Protein AF-A0A2W5PW66-F1 (afdb_monomer_lite)

Secondary structure (DSSP, 8-state):
-HHHHHHHHHHHHHHHHHH-HHHHHHHTTTHHHHHHHHHHTT----HHHHHHHHHHHHHTT--GGGGGSSS------PPPPHHHHHHHHSTTTSSS-TT-----SHHHHHHHTS-TTS---HHHHHHHHHHHHHHT-HHHHHHHHHTSTTHHHHHHHHHHHS-HHHHHHHHHHHHHHS-HHHHHHHHHHHHHH--GGGHHHHHHHHHHHHHHHHH----GGGTTT-TTS--TT--HHHHHHHHHHHHTT---HHHHHHHHHHHHHHHSSHHHHHHHHHHHTTTTT--HHHHHHH--PPTT-TT--HHHHHHHHHHHGGGGHHHHTTTTTSSSPPB-TTSSB-HHHHHHHHHHHHSTTGGG-HHHHHHHHHTT--HHHHHHHHHHHHHHHHH--SGGGGS---EEEGGGGT-TT-EEEPPPTT-TTHHHHHHHHS---

Organism: NCBI:txid349221

pLDDT: mean 77.38, std 17.31, range [34.69, 97.94]

Sequence (437 aa):
MSKDAIQIALNALAVLEEQSPADSRRLRKLLPALAVDFAKAGRPVSERDLIDLIVETKQKGVALSTLFTSSKKKKGGKELSYADIARRLNKDYDDAPDGNRIQSFGLIEEFTHFNMDAGWKKEQFEALAVDCAHKGHTALCLHAVDRHPHRLYILEKVLHQASADKQTHLIYEIIESMTEDEQDALVDNLQRSMKEADRNTFSAFKRLLEDHKRSGPTEPEYFTGLEHWAYAGLRMTPYLQIREMLAQELASILERNQMAYKATILFQSPQRVLKFLDQFGTRSGKPLSNLLKQMDPPISSKHVDWSAWGDALLKYGPDMYYPLHFAKAVPAPRLGPDGKISLRKTRQAVWEKCFDRSEANVSLSELCFHWQVSAKNTSKAKKWWEERRLTEPRAHLRIPNIEFDCTELGLPGYKFQKLSHDDAHILMLGYYTGCCE

Radius of gyration: 31.5 Å; chains: 1; bounding box: 78×56×91 Å

Structure (mmCIF, N/CA/C/O backbone):
data_AF-A0A2W5PW66-F1
#
_entry.id   AF-A0A2W5PW66-F1
#
loop_
_atom_site.group_PDB
_atom_site.id
_atom_site.type_symbol
_atom_site.label_atom_id
_atom_site.label_alt_id
_atom_site.label_comp_id
_atom_site.label_asym_id
_atom_site.label_entity_id
_atom_site.label_seq_id
_atom_site.pdbx_PDB_ins_code
_atom_site.Cartn_x
_atom_site.Cartn_y
_atom_site.Cartn_z
_atom_site.occupancy
_atom_site.B_iso_or_equiv
_atom_site.auth_seq_id
_atom_site.auth_comp_id
_atom_site.auth_asym_id
_atom_site.auth_atom_id
_atom_site.pdbx_PDB_model_num
ATOM 1 N N . MET A 1 1 ? 47.226 13.903 -16.901 1.00 61.19 1 MET A N 1
ATOM 2 C CA . MET A 1 1 ? 47.103 12.744 -17.812 1.00 61.19 1 MET A CA 1
ATOM 3 C C . MET A 1 1 ? 45.692 12.168 -17.850 1.00 61.19 1 MET A C 1
ATOM 5 O O . MET A 1 1 ? 45.047 12.335 -18.871 1.00 61.19 1 MET A O 1
ATOM 9 N N . SER A 1 2 ? 45.155 11.537 -16.791 1.00 72.25 2 SER A N 1
ATOM 10 C CA . SER A 1 2 ? 43.788 10.966 -16.863 1.00 72.25 2 SER A CA 1
ATOM 11 C C . SER A 1 2 ? 42.682 12.023 -16.980 1.00 72.25 2 SER A C 1
ATOM 13 O O . SER A 1 2 ? 41.722 11.814 -17.711 1.00 72.25 2 SER A O 1
ATOM 15 N N . LYS A 1 3 ? 42.832 13.173 -16.307 1.00 81.62 3 LYS A N 1
ATOM 16 C CA . LYS A 1 3 ? 41.876 14.291 -16.399 1.00 81.62 3 LYS A CA 1
ATOM 17 C C . LYS A 1 3 ? 41.824 14.906 -17.802 1.00 81.62 3 LYS A C 1
ATOM 19 O O . LYS A 1 3 ? 40.735 15.169 -18.298 1.00 81.62 3 LYS A O 1
ATOM 24 N N . ASP A 1 4 ? 42.976 15.048 -18.454 1.00 93.25 4 ASP A N 1
ATOM 25 C CA . ASP A 1 4 ? 43.067 15.632 -19.799 1.00 93.25 4 ASP A CA 1
ATOM 26 C C . ASP A 1 4 ? 42.411 14.712 -20.838 1.00 93.25 4 ASP A C 1
ATOM 28 O O . ASP A 1 4 ? 41.628 15.169 -21.662 1.00 93.25 4 ASP A O 1
ATOM 32 N N . ALA A 1 5 ? 42.635 13.396 -20.734 1.00 94.19 5 ALA A N 1
ATOM 33 C CA . ALA A 1 5 ? 42.023 12.406 -21.621 1.00 94.19 5 ALA A CA 1
ATOM 34 C C . ALA A 1 5 ? 40.488 12.366 -21.506 1.00 94.19 5 ALA A C 1
ATOM 36 O O . ALA A 1 5 ? 39.793 12.254 -22.514 1.00 94.19 5 ALA A O 1
ATOM 37 N N . ILE A 1 6 ? 39.950 12.500 -20.287 1.00 94.62 6 ILE A N 1
ATOM 38 C CA . ILE A 1 6 ? 38.499 12.588 -20.073 1.00 94.62 6 ILE A CA 1
ATOM 39 C C . ILE A 1 6 ? 37.949 13.857 -20.724 1.00 94.62 6 ILE A C 1
ATOM 41 O O . ILE A 1 6 ? 36.939 13.787 -21.418 1.00 94.62 6 ILE A O 1
ATOM 45 N N . GLN A 1 7 ? 38.618 14.999 -20.550 1.00 96.62 7 GLN A N 1
ATOM 46 C CA . GLN A 1 7 ? 38.174 16.252 -21.158 1.00 96.62 7 GLN A CA 1
ATOM 47 C C . GLN A 1 7 ? 38.198 16.184 -22.693 1.00 96.62 7 GLN A C 1
ATOM 49 O O . GLN A 1 7 ? 37.255 16.632 -23.337 1.00 96.62 7 GLN A O 1
ATOM 54 N N . ILE A 1 8 ? 39.223 15.558 -23.276 1.00 96.69 8 ILE A N 1
ATOM 55 C CA . ILE A 1 8 ? 39.315 15.323 -24.724 1.00 96.69 8 ILE A CA 1
ATOM 56 C C . ILE A 1 8 ? 38.160 14.437 -25.219 1.00 96.69 8 ILE A C 1
ATOM 58 O O . ILE A 1 8 ? 37.555 14.736 -26.246 1.00 96.69 8 ILE A O 1
ATOM 62 N N . ALA A 1 9 ? 37.794 13.388 -24.475 1.00 97.06 9 ALA A N 1
ATOM 63 C CA . ALA A 1 9 ? 36.645 12.548 -24.816 1.00 97.06 9 ALA A CA 1
ATOM 64 C C . ALA A 1 9 ? 35.309 13.297 -24.719 1.00 97.06 9 ALA A C 1
ATOM 66 O O . ALA A 1 9 ? 34.423 13.078 -25.541 1.00 97.06 9 ALA A O 1
ATOM 67 N N . LEU A 1 10 ? 35.151 14.183 -23.732 1.00 96.50 10 LEU A N 1
ATOM 68 C CA . LEU A 1 10 ? 33.949 15.010 -23.599 1.00 96.50 10 LEU A CA 1
ATOM 69 C C . LEU A 1 10 ? 33.816 16.009 -24.754 1.00 96.50 10 LEU A C 1
ATOM 71 O O . LEU A 1 10 ? 32.713 16.192 -25.264 1.00 96.50 10 LEU A O 1
ATOM 75 N N . ASN A 1 11 ? 34.925 16.595 -25.209 1.00 97.06 11 ASN A N 1
ATOM 76 C CA . ASN A 1 11 ? 34.929 17.471 -26.381 1.00 97.06 11 ASN A CA 1
ATOM 77 C C . ASN A 1 11 ? 34.580 16.688 -27.659 1.00 97.06 11 ASN A C 1
ATOM 79 O O . ASN A 1 11 ? 33.727 17.121 -28.428 1.00 97.06 11 ASN A O 1
ATOM 83 N N . ALA A 1 12 ? 35.137 15.484 -27.831 1.00 96.69 12 ALA A N 1
ATOM 84 C CA . ALA A 1 12 ? 34.788 14.607 -28.951 1.00 96.69 12 ALA A CA 1
ATOM 85 C C . ALA A 1 12 ? 33.300 14.216 -28.941 1.00 96.69 12 ALA A C 1
ATOM 87 O O . ALA A 1 12 ? 32.663 14.180 -29.991 1.00 96.69 12 ALA A O 1
ATOM 88 N N . LEU A 1 13 ? 32.715 13.970 -27.761 1.00 97.25 13 LEU A N 1
ATOM 89 C CA . LEU A 1 13 ? 31.275 13.724 -27.624 1.00 97.25 13 LEU A CA 1
ATOM 90 C C . LEU A 1 13 ? 30.434 14.945 -28.015 1.00 97.25 13 LEU A C 1
ATOM 92 O O . LEU A 1 13 ? 29.376 14.763 -28.605 1.00 97.25 13 LEU A O 1
ATOM 96 N N . ALA A 1 14 ? 30.890 16.167 -27.726 1.00 96.88 14 ALA A N 1
ATOM 97 C CA . ALA A 1 14 ? 30.187 17.382 -28.139 1.00 96.88 14 ALA A CA 1
ATOM 98 C C . ALA A 1 14 ? 30.151 17.521 -29.670 1.00 96.88 14 ALA A C 1
ATOM 100 O O . ALA A 1 14 ? 29.088 17.764 -30.234 1.00 96.88 14 ALA A O 1
ATOM 101 N N . VAL A 1 15 ? 31.271 17.259 -30.349 1.00 96.81 15 VAL A N 1
ATOM 102 C CA . VAL A 1 15 ? 31.321 17.258 -31.822 1.00 96.81 15 VAL A CA 1
ATOM 103 C C . VAL A 1 15 ? 30.470 16.135 -32.420 1.00 96.81 15 VAL A C 1
ATOM 105 O O . VAL A 1 15 ? 29.768 16.339 -33.411 1.00 96.81 15 VAL A O 1
ATOM 108 N N . LEU A 1 16 ? 30.466 14.952 -31.799 1.00 95.38 16 LEU A N 1
ATOM 109 C CA . LEU A 1 16 ? 29.590 13.854 -32.213 1.00 95.38 16 LEU A CA 1
ATOM 110 C C . LEU A 1 16 ? 28.111 14.157 -31.977 1.00 95.38 16 LEU A C 1
ATOM 112 O O . LEU A 1 16 ? 27.289 13.651 -32.727 1.00 95.38 16 LEU A O 1
ATOM 116 N N . GLU A 1 17 ? 27.743 14.954 -30.974 1.00 97.19 17 GLU A N 1
ATOM 117 C CA . GLU A 1 17 ? 26.348 15.360 -30.773 1.00 97.19 17 GLU A CA 1
ATOM 118 C C . GLU A 1 17 ? 25.848 16.205 -31.952 1.00 97.19 17 GLU A C 1
ATOM 120 O O . GLU A 1 17 ? 24.718 16.021 -32.393 1.00 97.19 17 GLU A O 1
ATOM 125 N N . GLU A 1 18 ? 26.701 17.067 -32.514 1.00 95.38 18 GLU A N 1
ATOM 126 C CA . GLU A 1 18 ? 26.365 17.881 -33.689 1.00 95.38 18 GLU A CA 1
ATOM 127 C C . GLU A 1 18 ? 26.303 17.051 -34.982 1.00 95.38 18 GLU A C 1
ATOM 129 O O . GLU A 1 18 ? 25.428 17.268 -35.820 1.00 95.38 18 GLU A O 1
ATOM 134 N N . GLN A 1 19 ? 27.208 16.080 -35.151 1.00 94.81 19 GLN A N 1
ATOM 135 C CA . GLN A 1 19 ? 27.311 15.281 -36.381 1.00 94.81 19 GLN A CA 1
ATOM 136 C C . GLN A 1 19 ? 26.411 14.034 -36.385 1.00 94.81 19 GLN A C 1
ATOM 138 O O . GLN A 1 19 ? 25.876 13.643 -37.423 1.00 94.81 19 GLN A O 1
ATOM 143 N N . SER A 1 20 ? 26.263 13.370 -35.237 1.00 94.38 20 SER A N 1
ATOM 144 C CA . SER A 1 20 ? 25.478 12.145 -35.062 1.00 94.38 20 SER A CA 1
ATOM 145 C C . SER A 1 20 ? 24.988 11.959 -33.607 1.00 94.38 20 SER A C 1
ATOM 147 O O . SER A 1 20 ? 25.582 11.205 -32.823 1.00 94.38 20 SER A O 1
ATOM 149 N N . PRO A 1 21 ? 23.830 12.548 -33.238 1.00 92.75 21 PRO A N 1
ATOM 150 C CA . PRO A 1 21 ? 23.273 12.470 -31.879 1.00 92.75 21 PRO A CA 1
ATOM 151 C C . PRO A 1 21 ? 23.038 11.043 -31.353 1.00 92.75 21 PRO A C 1
ATOM 153 O O . PRO A 1 21 ? 22.982 10.797 -30.146 1.00 92.75 21 PRO A O 1
ATOM 156 N N . ALA A 1 22 ? 22.840 10.077 -32.256 1.00 89.44 22 ALA A N 1
ATOM 157 C CA . ALA A 1 22 ? 22.658 8.674 -31.897 1.00 89.44 22 ALA A CA 1
ATOM 158 C C . ALA A 1 22 ? 23.965 8.032 -31.399 1.00 89.44 22 ALA A C 1
ATOM 160 O O . ALA A 1 22 ? 23.942 7.260 -30.437 1.00 89.44 22 ALA A O 1
ATOM 161 N N . ASP A 1 23 ? 25.102 8.371 -32.012 1.00 90.38 23 ASP A N 1
ATOM 162 C CA . ASP A 1 23 ? 26.409 7.850 -31.606 1.00 90.38 23 ASP A CA 1
ATOM 163 C C . ASP A 1 23 ? 26.876 8.476 -30.302 1.00 90.38 23 ASP A C 1
ATOM 165 O O . ASP A 1 23 ? 27.330 7.756 -29.415 1.00 90.38 23 ASP A O 1
ATOM 169 N N . SER A 1 24 ? 26.710 9.795 -30.160 1.00 94.12 24 SER A N 1
ATOM 170 C CA . SER A 1 24 ? 27.037 10.516 -28.926 1.00 94.12 24 SER A CA 1
ATOM 171 C C . SER A 1 24 ? 26.320 9.891 -27.724 1.00 94.12 24 SER A C 1
ATOM 173 O O . SER A 1 24 ? 26.961 9.520 -26.737 1.00 94.12 24 SER A O 1
ATOM 175 N N . ARG A 1 25 ? 25.006 9.630 -27.836 1.00 90.88 25 ARG A N 1
ATOM 176 C CA . ARG A 1 25 ? 24.231 8.957 -26.778 1.00 90.88 25 ARG A CA 1
ATOM 177 C C . ARG A 1 25 ? 24.760 7.565 -26.435 1.00 90.88 25 ARG A C 1
ATOM 179 O O . ARG A 1 25 ? 24.881 7.246 -25.253 1.00 90.88 25 ARG A O 1
ATOM 186 N N . ARG A 1 26 ? 25.105 6.754 -27.440 1.00 88.19 26 ARG A N 1
ATOM 187 C CA . ARG A 1 26 ? 25.654 5.399 -27.240 1.00 88.19 26 ARG A CA 1
ATOM 188 C C . ARG A 1 26 ? 27.046 5.420 -26.607 1.00 88.19 26 ARG A C 1
ATOM 190 O O . ARG A 1 26 ? 27.350 4.590 -25.755 1.00 88.19 26 ARG A O 1
ATOM 197 N N . LEU A 1 27 ? 27.886 6.371 -27.004 1.00 93.56 27 LEU A N 1
ATOM 198 C CA . LEU A 1 27 ? 29.287 6.452 -26.595 1.00 93.56 27 LEU A CA 1
ATOM 199 C C . LEU A 1 27 ? 29.512 7.279 -25.327 1.00 93.56 27 LEU A C 1
ATOM 201 O O . LEU A 1 27 ? 30.610 7.238 -24.776 1.00 93.56 27 LEU A O 1
ATOM 205 N N . ARG A 1 28 ? 28.488 7.967 -24.809 1.00 94.25 28 ARG A N 1
ATOM 206 C CA . ARG A 1 28 ? 28.595 8.885 -23.664 1.00 94.25 28 ARG A CA 1
ATOM 207 C C . ARG A 1 28 ? 29.264 8.278 -22.430 1.00 94.25 28 ARG A C 1
ATOM 209 O O . ARG A 1 28 ? 30.024 8.955 -21.745 1.00 94.25 28 ARG A O 1
ATOM 216 N N . LYS A 1 29 ? 28.982 7.002 -22.147 1.00 87.88 29 LYS A N 1
ATOM 217 C CA . LYS A 1 29 ? 29.571 6.265 -21.013 1.00 87.88 29 LYS A CA 1
ATOM 218 C C . LYS A 1 29 ? 30.910 5.606 -21.353 1.00 87.88 29 LYS A C 1
ATOM 220 O O . LYS A 1 29 ? 31.680 5.299 -20.452 1.00 87.88 29 LYS A O 1
ATOM 225 N N . LEU A 1 30 ? 31.175 5.374 -22.636 1.00 90.69 30 LEU A N 1
ATOM 226 C CA . LEU A 1 30 ? 32.260 4.516 -23.098 1.00 90.69 30 LEU A CA 1
ATOM 227 C C . LEU A 1 30 ? 33.483 5.324 -23.559 1.00 90.69 30 LEU A C 1
ATOM 229 O O . LEU A 1 30 ? 34.609 5.002 -23.188 1.00 90.69 30 LEU A O 1
ATOM 233 N N . LEU A 1 31 ? 33.290 6.422 -24.295 1.00 94.25 31 LEU A N 1
ATOM 234 C CA . LEU A 1 31 ? 34.389 7.205 -24.871 1.00 94.25 31 LEU A CA 1
ATOM 235 C C . LEU A 1 31 ? 35.391 7.749 -23.829 1.00 94.25 31 LEU A C 1
ATOM 237 O O . LEU A 1 31 ? 36.595 7.658 -24.081 1.00 94.25 31 LEU A O 1
ATOM 241 N N . PRO A 1 32 ? 34.965 8.224 -22.637 1.00 95.50 32 PRO A N 1
ATOM 242 C CA . PRO A 1 32 ? 35.902 8.636 -21.590 1.00 95.50 32 PRO A CA 1
ATOM 243 C C . PRO A 1 32 ? 36.792 7.497 -21.080 1.00 95.50 32 PRO A C 1
ATOM 245 O O . PRO A 1 32 ? 37.969 7.717 -20.797 1.00 95.50 32 PRO A O 1
ATOM 248 N N . ALA A 1 33 ? 36.262 6.272 -20.994 1.00 89.81 33 ALA A N 1
ATOM 249 C CA . ALA A 1 33 ? 37.043 5.107 -20.590 1.00 89.81 33 ALA A CA 1
ATOM 250 C C . ALA A 1 33 ? 38.091 4.742 -21.656 1.00 89.81 33 ALA A C 1
ATOM 252 O O . ALA A 1 33 ? 39.255 4.528 -21.316 1.00 89.81 33 ALA A O 1
ATOM 253 N N . LEU A 1 34 ? 37.712 4.778 -22.941 1.00 92.19 34 LEU A N 1
ATOM 254 C CA . LEU A 1 34 ? 38.631 4.521 -24.059 1.00 92.19 34 LEU A CA 1
ATOM 255 C C . LEU A 1 34 ? 39.798 5.510 -24.082 1.00 92.19 34 LEU A C 1
ATOM 257 O O . LEU A 1 34 ? 40.953 5.116 -24.232 1.00 92.19 34 LEU A O 1
ATOM 261 N N . ALA A 1 35 ? 39.496 6.797 -23.905 1.00 94.69 35 ALA A N 1
ATOM 262 C CA . ALA A 1 35 ? 40.495 7.856 -23.903 1.00 94.69 35 ALA A CA 1
ATOM 263 C C . ALA A 1 35 ? 41.504 7.684 -22.758 1.00 94.69 35 ALA A C 1
ATOM 265 O O . ALA A 1 35 ? 42.708 7.854 -22.951 1.00 94.69 35 ALA A O 1
ATOM 266 N N . VAL A 1 36 ? 41.037 7.286 -21.570 1.00 92.94 36 VAL A N 1
ATOM 267 C CA . VAL A 1 36 ? 41.917 6.979 -20.434 1.00 92.94 36 VAL A CA 1
ATOM 268 C C . VAL A 1 36 ? 42.810 5.774 -20.732 1.00 92.94 36 VAL A C 1
ATOM 270 O O . VAL A 1 36 ? 43.996 5.807 -20.399 1.00 92.94 36 VAL A O 1
ATOM 273 N N . ASP A 1 37 ? 42.282 4.732 -21.371 1.00 88.69 37 ASP A N 1
ATOM 274 C CA . ASP A 1 37 ? 43.065 3.547 -21.730 1.00 88.69 37 ASP A CA 1
ATOM 275 C C . ASP A 1 37 ? 44.121 3.850 -22.798 1.00 88.69 37 ASP A C 1
ATOM 277 O O . ASP A 1 37 ? 45.258 3.388 -22.686 1.00 88.69 37 ASP A O 1
ATOM 281 N N . PHE A 1 38 ? 43.802 4.687 -23.786 1.00 92.75 38 PHE A N 1
ATOM 282 C CA . PHE A 1 38 ? 44.774 5.139 -24.783 1.00 92.75 38 PHE A CA 1
ATOM 283 C C . PHE A 1 38 ? 45.886 5.971 -24.144 1.00 92.75 38 PHE A C 1
ATOM 285 O O . PHE A 1 38 ? 47.064 5.706 -24.395 1.00 92.75 38 PHE A O 1
ATOM 292 N N . ALA A 1 39 ? 45.531 6.895 -23.246 1.00 92.81 39 ALA A N 1
ATOM 293 C CA . ALA A 1 39 ? 46.506 7.689 -22.507 1.00 92.81 39 ALA A CA 1
ATOM 294 C C . ALA A 1 39 ? 47.419 6.809 -21.633 1.00 92.81 39 ALA A C 1
ATOM 296 O O . ALA A 1 39 ? 48.630 7.024 -21.592 1.00 92.81 39 ALA A O 1
ATOM 297 N N . LYS A 1 40 ? 46.871 5.779 -20.971 1.00 89.50 40 LYS A N 1
ATOM 298 C CA . LYS A 1 40 ? 47.654 4.797 -20.194 1.00 89.50 40 LYS A CA 1
ATOM 299 C C . LYS A 1 40 ? 48.571 3.945 -21.069 1.00 89.50 40 LYS A C 1
ATOM 301 O O . LYS A 1 40 ? 49.655 3.577 -20.628 1.00 89.50 40 LYS A O 1
ATOM 306 N N . ALA A 1 41 ? 48.148 3.637 -22.291 1.00 88.44 41 ALA A N 1
ATOM 307 C CA . ALA A 1 41 ? 48.944 2.902 -23.267 1.00 88.44 41 ALA A CA 1
ATOM 308 C C . ALA A 1 41 ? 50.008 3.772 -23.967 1.00 88.44 41 ALA A C 1
ATOM 310 O O . ALA A 1 41 ? 50.700 3.274 -24.854 1.00 88.44 41 ALA A O 1
ATOM 311 N N . GLY A 1 42 ? 50.126 5.058 -23.608 1.00 91.12 42 GLY A N 1
ATOM 312 C CA . GLY A 1 42 ? 51.048 5.999 -24.245 1.00 91.12 42 GLY A CA 1
ATOM 313 C C . GLY A 1 42 ? 50.671 6.348 -25.687 1.00 91.12 42 GLY A C 1
ATOM 314 O O . GLY A 1 42 ? 51.515 6.833 -26.436 1.00 91.12 42 GLY A O 1
ATOM 315 N N . ARG A 1 43 ? 49.424 6.084 -26.097 1.00 91.06 43 ARG A N 1
ATOM 316 C CA . ARG A 1 43 ? 48.915 6.493 -27.408 1.00 91.06 43 ARG A CA 1
ATOM 317 C C . ARG A 1 43 ? 48.521 7.971 -27.358 1.00 91.06 43 ARG A C 1
ATOM 319 O O . ARG A 1 43 ? 48.021 8.417 -26.322 1.00 91.06 43 ARG A O 1
ATOM 326 N N . PRO A 1 44 ? 48.720 8.733 -28.447 1.00 84.38 44 PRO A N 1
ATOM 327 C CA . PRO A 1 44 ? 48.171 10.076 -28.534 1.00 84.38 44 PRO A CA 1
ATOM 328 C C . PRO A 1 44 ? 46.646 10.005 -28.404 1.00 84.38 44 PRO A C 1
ATOM 330 O O . PRO A 1 44 ? 45.999 9.122 -28.967 1.00 84.38 44 PRO A O 1
ATOM 333 N N . VAL A 1 45 ? 46.094 10.910 -27.600 1.00 93.50 45 VAL A N 1
ATOM 334 C CA . VAL A 1 45 ? 44.652 11.072 -27.417 1.00 93.50 45 VAL A CA 1
ATOM 335 C C . VAL A 1 45 ? 44.340 12.497 -27.823 1.00 93.50 45 VAL A C 1
ATOM 337 O O . VAL A 1 45 ? 44.547 13.420 -27.040 1.00 93.50 45 VAL A O 1
ATOM 340 N N . SER A 1 46 ? 43.900 12.688 -29.061 1.00 96.88 46 SER A N 1
ATOM 341 C CA . SER A 1 46 ? 43.277 13.932 -29.499 1.00 96.88 46 SER A CA 1
ATOM 342 C C . SER A 1 46 ? 41.807 13.697 -29.827 1.00 96.88 46 SER A C 1
ATOM 344 O O . SER A 1 46 ? 41.363 12.568 -30.038 1.00 96.88 46 SER A O 1
ATOM 346 N N . GLU A 1 47 ? 41.041 14.783 -29.855 1.00 96.88 47 GLU A N 1
ATOM 347 C CA . GLU A 1 47 ? 39.631 14.760 -30.245 1.00 96.88 47 GLU A CA 1
ATOM 348 C C . GLU A 1 47 ? 39.450 14.129 -31.632 1.00 96.88 47 GLU A C 1
ATOM 350 O O . GLU A 1 47 ? 38.606 13.255 -31.826 1.00 96.88 47 GLU A O 1
ATOM 355 N N . ARG A 1 48 ? 40.332 14.508 -32.564 1.00 95.75 48 ARG A N 1
ATOM 356 C CA . ARG A 1 48 ? 40.360 13.997 -33.930 1.00 95.75 48 ARG A CA 1
ATOM 357 C C . ARG A 1 48 ? 40.646 12.498 -33.980 1.00 95.75 48 ARG A C 1
ATOM 359 O O . ARG A 1 48 ? 39.926 11.789 -34.667 1.00 95.75 48 ARG A O 1
ATOM 366 N N . ASP A 1 49 ? 41.613 12.005 -33.205 1.00 93.38 49 ASP A N 1
ATOM 367 C CA . ASP A 1 49 ? 41.951 10.572 -33.185 1.00 93.38 49 ASP A CA 1
ATOM 368 C C . ASP A 1 49 ? 40.775 9.707 -32.701 1.00 93.38 49 ASP A C 1
ATOM 370 O O . ASP A 1 49 ? 40.543 8.613 -33.215 1.00 93.38 49 ASP A O 1
ATOM 374 N N . LEU A 1 50 ? 40.016 10.193 -31.710 1.00 95.44 50 LEU A N 1
ATOM 375 C CA . LEU A 1 50 ? 38.841 9.487 -31.193 1.00 95.44 50 LEU A CA 1
ATOM 376 C C . LEU A 1 50 ? 37.696 9.465 -32.213 1.00 95.44 50 LEU A C 1
ATOM 378 O O . LEU A 1 50 ? 37.049 8.430 -32.374 1.00 95.44 50 LEU A O 1
ATOM 382 N N . ILE A 1 51 ? 37.453 10.580 -32.907 1.00 95.12 51 ILE A N 1
ATOM 383 C CA . ILE A 1 51 ? 36.414 10.676 -33.942 1.00 95.12 51 ILE A CA 1
ATOM 384 C C . ILE A 1 51 ? 36.788 9.828 -35.163 1.00 95.12 51 ILE A C 1
ATOM 386 O O . ILE A 1 51 ? 35.963 9.041 -35.628 1.00 95.12 51 ILE A O 1
ATOM 390 N N . ASP A 1 52 ? 38.033 9.916 -35.636 1.00 94.50 52 ASP A N 1
ATOM 391 C CA . ASP A 1 52 ? 38.522 9.149 -36.785 1.00 94.50 52 ASP A CA 1
ATOM 392 C C . ASP A 1 52 ? 38.409 7.638 -36.521 1.00 94.50 52 ASP A C 1
ATOM 394 O O . ASP A 1 52 ? 37.936 6.891 -37.378 1.00 94.50 52 ASP A O 1
ATOM 398 N N . LEU A 1 53 ? 38.717 7.185 -35.299 1.00 93.69 53 LEU A N 1
ATOM 399 C CA . LEU A 1 53 ? 38.540 5.789 -34.887 1.00 93.69 53 LEU A CA 1
ATOM 400 C C . LEU A 1 53 ? 37.071 5.331 -34.943 1.00 93.69 53 LEU A C 1
ATOM 402 O O . LEU A 1 53 ? 36.782 4.203 -35.357 1.00 93.69 53 LEU A O 1
ATOM 406 N N . ILE A 1 54 ? 36.128 6.183 -34.532 1.00 93.81 54 ILE A N 1
ATOM 407 C CA . ILE A 1 54 ? 34.685 5.892 -34.585 1.00 93.81 54 ILE A CA 1
ATOM 408 C C . ILE A 1 54 ? 34.222 5.786 -36.040 1.00 93.81 54 ILE A C 1
ATOM 410 O O . ILE A 1 54 ? 33.521 4.834 -36.396 1.00 93.81 54 ILE A O 1
ATOM 414 N N . VAL A 1 55 ? 34.644 6.728 -36.888 1.00 92.94 55 VAL A N 1
ATOM 415 C CA . VAL A 1 55 ? 34.324 6.743 -38.321 1.00 92.94 55 VAL A CA 1
ATOM 416 C C . VAL A 1 55 ? 34.890 5.505 -39.015 1.00 92.94 55 VAL A C 1
ATOM 418 O O . VAL A 1 55 ? 34.161 4.819 -39.732 1.00 92.94 55 VAL A O 1
ATOM 421 N N . GLU A 1 56 ? 36.149 5.159 -38.754 1.00 92.56 56 GLU A N 1
ATOM 422 C CA . GLU A 1 56 ? 36.800 3.979 -39.327 1.00 92.56 56 GLU A CA 1
ATOM 423 C C . GLU A 1 56 ? 36.095 2.681 -38.899 1.00 92.56 56 GLU A C 1
ATOM 425 O O . GLU A 1 56 ? 35.856 1.789 -39.716 1.00 92.56 56 GLU A O 1
ATOM 430 N N . THR A 1 57 ? 35.696 2.580 -37.629 1.00 90.38 57 THR A N 1
ATOM 431 C CA . THR A 1 57 ? 34.969 1.412 -37.101 1.00 90.38 57 THR A CA 1
ATOM 432 C C . THR A 1 57 ? 33.618 1.239 -37.790 1.00 90.38 57 THR A C 1
ATOM 434 O O . THR A 1 57 ? 33.253 0.126 -38.177 1.00 90.38 57 THR A O 1
ATOM 437 N N . LYS A 1 58 ? 32.909 2.349 -38.026 1.00 89.75 58 LYS A N 1
ATOM 438 C CA . LYS A 1 58 ? 31.651 2.355 -38.779 1.00 89.75 58 LYS A CA 1
ATOM 439 C C . LYS A 1 58 ? 31.834 1.958 -40.236 1.00 89.75 58 LYS A C 1
ATOM 441 O O . LYS A 1 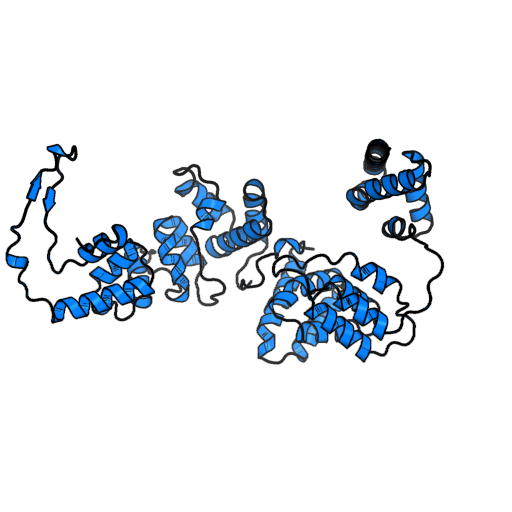58 ? 31.058 1.151 -40.738 1.00 89.75 58 LYS A O 1
ATOM 446 N N . GLN A 1 59 ? 32.853 2.491 -40.906 1.00 91.12 59 GLN A N 1
ATOM 447 C CA . GLN A 1 59 ? 33.150 2.150 -42.300 1.00 91.12 59 GLN A CA 1
ATOM 448 C C . GLN A 1 59 ? 33.480 0.665 -42.468 1.00 91.12 59 GLN A C 1
ATOM 450 O O . GLN A 1 59 ? 33.135 0.067 -43.483 1.00 91.12 59 GLN A O 1
ATOM 455 N N . LYS A 1 60 ? 34.083 0.046 -41.448 1.00 90.19 60 LYS A N 1
ATOM 456 C CA . LYS A 1 60 ? 34.347 -1.398 -41.409 1.00 90.19 60 LYS A CA 1
ATOM 457 C C . LYS A 1 60 ? 33.114 -2.247 -41.072 1.00 90.19 60 LYS A C 1
ATOM 459 O O . LYS A 1 60 ? 33.233 -3.467 -41.023 1.00 90.19 60 LYS A O 1
ATOM 464 N N . GLY A 1 61 ? 31.950 -1.639 -40.820 1.00 87.19 61 GLY A N 1
ATOM 465 C CA . GLY A 1 61 ? 30.726 -2.346 -40.423 1.00 87.19 61 GLY A CA 1
ATOM 466 C C . GLY A 1 61 ? 30.821 -3.008 -39.046 1.00 87.19 61 GLY A C 1
ATOM 467 O O . GLY A 1 61 ? 30.042 -3.902 -38.727 1.00 87.19 61 GLY A O 1
ATOM 468 N N . VAL A 1 62 ? 31.793 -2.595 -38.232 1.00 84.69 62 VAL A N 1
ATOM 469 C CA . VAL A 1 62 ? 32.048 -3.168 -36.915 1.00 84.69 62 VAL A CA 1
ATOM 470 C C . VAL A 1 62 ? 31.212 -2.414 -35.878 1.00 84.69 62 VAL A C 1
ATOM 472 O O . VAL A 1 62 ? 31.097 -1.188 -35.918 1.00 84.69 62 VAL A O 1
ATOM 475 N N . ALA A 1 63 ? 30.601 -3.134 -34.936 1.00 83.44 63 ALA A N 1
ATOM 476 C CA . ALA A 1 63 ? 29.827 -2.504 -33.873 1.00 83.44 63 ALA A CA 1
ATOM 477 C C . ALA A 1 63 ? 30.740 -1.650 -32.976 1.00 83.44 63 ALA A C 1
ATOM 479 O O . ALA A 1 63 ? 31.758 -2.124 -32.487 1.00 83.44 63 ALA A O 1
ATOM 480 N N . LEU A 1 64 ? 30.356 -0.401 -32.692 1.00 79.94 64 LEU A N 1
ATOM 481 C CA . LEU A 1 64 ? 31.157 0.519 -31.866 1.00 79.94 64 LEU A CA 1
ATOM 482 C C . LEU A 1 64 ? 31.465 -0.016 -30.455 1.00 79.94 64 LEU A C 1
ATOM 484 O O . LEU A 1 64 ? 32.448 0.393 -29.841 1.00 79.94 64 LEU A O 1
ATOM 488 N N . SER A 1 65 ? 30.664 -0.957 -29.950 1.00 76.44 65 SER A N 1
ATOM 489 C CA . SER A 1 65 ? 30.917 -1.657 -28.687 1.00 76.44 65 SER A CA 1
ATOM 490 C C . SER A 1 65 ? 32.203 -2.495 -28.702 1.00 76.44 65 SER A C 1
ATOM 492 O O . SER A 1 65 ? 32.802 -2.696 -27.648 1.00 76.44 65 SER A O 1
ATOM 494 N N . THR A 1 66 ? 32.695 -2.933 -29.866 1.00 78.38 66 THR A N 1
ATOM 495 C CA . THR A 1 66 ? 33.919 -3.748 -29.964 1.00 78.38 66 THR A CA 1
ATOM 496 C C . THR A 1 66 ? 35.206 -2.928 -29.862 1.00 78.38 66 THR A C 1
ATOM 498 O O . THR A 1 66 ? 36.290 -3.498 -29.739 1.00 78.38 66 THR A O 1
ATOM 501 N N . LEU A 1 67 ? 35.129 -1.590 -29.885 1.00 73.69 67 LEU A N 1
ATOM 502 C CA . LEU A 1 67 ? 36.286 -0.728 -29.602 1.00 73.69 67 LEU A CA 1
ATOM 503 C C . LEU A 1 67 ? 36.855 -0.976 -28.195 1.00 73.69 67 LEU A C 1
ATOM 505 O O . LEU A 1 67 ? 38.039 -0.753 -27.952 1.00 73.69 67 LEU A O 1
ATOM 509 N N . PHE A 1 68 ? 36.030 -1.516 -27.300 1.00 70.12 68 PHE A N 1
ATOM 510 C CA . PHE A 1 68 ? 36.331 -1.729 -25.889 1.00 70.12 68 PHE A CA 1
ATOM 511 C C . PHE A 1 68 ? 36.880 -3.127 -25.574 1.00 70.12 68 PHE A C 1
ATOM 513 O O . PHE A 1 68 ? 37.390 -3.347 -24.481 1.00 70.12 68 PHE A O 1
ATOM 520 N N . THR A 1 69 ? 36.842 -4.069 -26.524 1.00 55.44 69 THR A N 1
ATOM 521 C CA . THR A 1 69 ? 37.222 -5.477 -26.292 1.00 55.44 69 THR A CA 1
ATOM 522 C C . THR A 1 69 ? 38.664 -5.819 -26.690 1.00 55.44 69 THR A C 1
ATOM 524 O O . THR A 1 69 ? 39.115 -6.939 -26.470 1.00 55.44 69 THR A O 1
ATOM 527 N N . SER A 1 70 ? 39.421 -4.891 -27.290 1.00 45.59 70 SER A N 1
ATOM 528 C CA . SER A 1 70 ? 40.711 -5.207 -27.937 1.00 45.59 70 SER A CA 1
ATOM 529 C C . SER A 1 7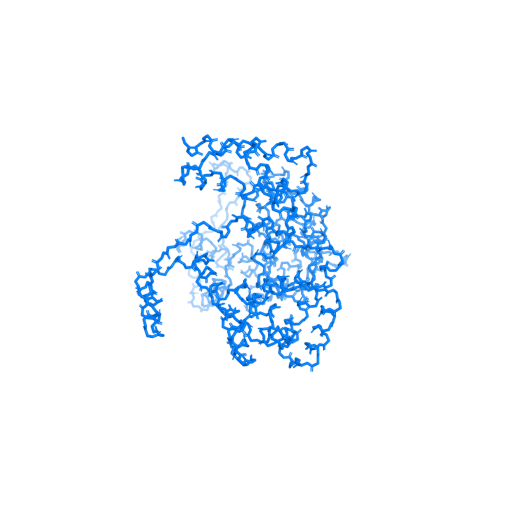0 ? 41.978 -4.914 -27.111 1.00 45.59 70 SER A C 1
ATOM 531 O O . SER A 1 70 ? 43.085 -5.217 -27.562 1.00 45.59 70 SER A O 1
ATOM 533 N N . SER A 1 71 ? 41.869 -4.368 -25.894 1.00 41.16 71 SER A N 1
ATOM 534 C CA . SER A 1 71 ? 43.015 -3.793 -25.165 1.00 41.16 71 SER A CA 1
ATOM 535 C C . SER A 1 71 ? 43.792 -4.742 -24.231 1.00 41.16 71 SER A C 1
ATOM 537 O O . SER A 1 71 ? 44.762 -4.307 -23.610 1.00 41.16 71 SER A O 1
ATOM 539 N N . LYS A 1 72 ? 43.481 -6.047 -24.151 1.00 43.31 72 LYS A N 1
ATOM 540 C CA . LYS A 1 72 ? 44.224 -6.994 -23.284 1.00 43.31 72 LYS A CA 1
ATOM 541 C C . LYS A 1 72 ? 44.621 -8.301 -23.984 1.00 43.31 72 LYS A C 1
ATOM 543 O O . LYS A 1 72 ? 44.055 -9.354 -23.727 1.00 43.31 72 LYS A O 1
ATOM 548 N N . LYS A 1 73 ? 45.681 -8.284 -24.800 1.00 36.69 73 LYS A N 1
ATOM 549 C CA . LYS A 1 73 ? 46.420 -9.514 -25.159 1.00 36.69 73 LYS A CA 1
ATOM 550 C C . LYS A 1 73 ? 47.662 -9.651 -24.267 1.00 36.69 73 LYS A C 1
ATOM 552 O O . LYS A 1 73 ? 48.710 -9.093 -24.579 1.00 36.69 73 LYS A O 1
ATOM 557 N N . LYS A 1 74 ? 47.570 -10.407 -23.163 1.00 36.91 74 LYS A N 1
ATOM 558 C CA . LYS A 1 74 ? 48.754 -10.947 -22.461 1.00 36.91 74 LYS A CA 1
ATOM 559 C C . LYS A 1 74 ? 49.110 -12.309 -23.068 1.00 36.91 74 LYS A C 1
ATOM 561 O O . LYS A 1 74 ? 48.260 -13.185 -23.181 1.00 36.91 74 LYS A O 1
ATOM 566 N N . LYS A 1 75 ? 50.367 -12.459 -23.495 1.00 39.44 75 LYS A N 1
ATOM 567 C CA . LYS A 1 75 ? 50.931 -13.690 -24.066 1.00 39.44 75 LYS A CA 1
ATOM 568 C C . LYS A 1 75 ? 51.080 -14.781 -22.997 1.00 39.44 75 LYS A C 1
ATOM 570 O O . LYS A 1 75 ? 51.682 -14.521 -21.963 1.00 39.44 75 LYS A O 1
ATOM 575 N N . GLY A 1 76 ? 50.656 -15.996 -23.348 1.00 46.28 76 GLY A N 1
ATOM 576 C CA . GLY A 1 76 ? 51.248 -17.263 -22.904 1.00 46.28 76 GLY A CA 1
ATOM 577 C C . GLY A 1 76 ? 50.904 -17.730 -21.488 1.00 46.28 76 GLY A C 1
ATOM 578 O O . GLY A 1 76 ? 51.560 -17.347 -20.528 1.00 46.28 76 GLY A O 1
ATOM 579 N N . GLY A 1 77 ? 49.956 -18.661 -21.380 1.00 34.84 77 GLY A N 1
ATOM 580 C CA . GLY A 1 77 ? 49.733 -19.478 -20.188 1.00 34.84 77 GLY A CA 1
ATOM 581 C C . GLY A 1 77 ? 49.130 -20.823 -20.589 1.00 34.84 77 GLY A C 1
ATOM 582 O O . GLY A 1 77 ? 48.213 -20.854 -21.402 1.00 34.84 77 GLY A O 1
ATOM 583 N N . LYS A 1 78 ? 49.699 -21.919 -20.075 1.00 40.03 78 LYS A N 1
ATOM 584 C CA . LYS A 1 78 ? 49.255 -23.309 -20.291 1.00 40.03 78 LYS A CA 1
ATOM 585 C C . LYS A 1 78 ? 47.760 -23.480 -19.982 1.00 40.03 78 LYS A C 1
ATOM 587 O O . LYS A 1 78 ? 47.278 -22.877 -19.025 1.00 40.03 78 LYS A O 1
ATOM 592 N N . GLU A 1 79 ? 47.084 -24.350 -20.737 1.00 35.81 79 GLU A N 1
ATOM 593 C CA . GLU A 1 79 ? 45.718 -24.801 -20.436 1.00 35.81 79 GLU A CA 1
ATOM 594 C C . GLU A 1 79 ? 45.627 -25.310 -18.990 1.00 35.81 79 GLU A C 1
ATOM 596 O O . GLU A 1 79 ? 46.422 -26.146 -18.553 1.00 35.81 79 GLU A O 1
ATOM 601 N N . LEU A 1 80 ? 44.676 -24.754 -18.239 1.00 39.50 80 LEU A N 1
ATOM 602 C CA . LEU A 1 80 ? 44.372 -25.140 -16.864 1.00 39.50 80 LEU A CA 1
ATOM 603 C C . LEU A 1 80 ? 43.373 -26.293 -16.878 1.00 39.50 80 LEU A C 1
ATOM 605 O O . LEU A 1 80 ? 42.416 -26.282 -17.651 1.00 39.50 80 LEU A O 1
ATOM 609 N N . SER A 1 81 ? 43.575 -27.276 -16.003 1.00 39.56 81 SER A N 1
ATOM 610 C CA . SER A 1 81 ? 42.627 -28.380 -15.857 1.00 39.56 81 SER A CA 1
ATOM 611 C C . SER A 1 81 ? 41.358 -27.924 -15.124 1.00 39.56 81 SER A C 1
ATOM 613 O O . SER A 1 81 ? 41.385 -26.966 -14.347 1.00 39.56 81 SER A O 1
ATOM 615 N N . TYR A 1 82 ? 40.248 -28.653 -15.293 1.00 36.91 82 TYR A N 1
ATOM 616 C CA . TYR A 1 82 ? 39.000 -28.423 -14.545 1.00 36.91 82 TYR A CA 1
ATOM 617 C C . TYR A 1 82 ? 39.209 -28.373 -13.021 1.00 36.91 82 TYR A C 1
ATOM 619 O O . TYR A 1 82 ? 38.528 -27.618 -12.327 1.00 36.91 82 TYR A O 1
ATOM 627 N N . ALA A 1 83 ? 40.182 -29.126 -12.499 1.00 37.25 83 ALA A N 1
ATOM 628 C CA . ALA A 1 83 ? 40.528 -29.112 -11.083 1.00 37.25 83 ALA A CA 1
ATOM 629 C C . ALA A 1 83 ? 41.184 -27.789 -10.654 1.00 37.25 83 ALA A C 1
ATOM 631 O O . ALA A 1 83 ? 40.939 -27.330 -9.543 1.00 37.25 83 ALA A O 1
ATOM 632 N N . ASP A 1 84 ? 41.969 -27.149 -11.524 1.00 41.91 84 ASP A N 1
ATOM 633 C CA . ASP A 1 84 ? 42.610 -25.860 -11.240 1.00 41.91 84 ASP A CA 1
ATOM 634 C C . ASP A 1 84 ? 41.615 -24.697 -11.322 1.00 41.91 84 ASP A C 1
ATOM 636 O O . ASP A 1 84 ? 41.706 -23.746 -10.544 1.00 41.91 84 ASP A O 1
ATOM 640 N N . ILE A 1 85 ? 40.634 -24.800 -12.223 1.00 44.19 85 ILE A N 1
ATOM 641 C CA . ILE A 1 85 ? 39.530 -23.843 -12.370 1.00 44.19 85 ILE A CA 1
ATOM 642 C C . ILE A 1 85 ? 38.622 -23.901 -11.136 1.00 44.19 85 ILE A C 1
ATOM 644 O O . ILE A 1 85 ? 38.397 -22.880 -10.491 1.00 44.19 85 ILE A O 1
ATOM 648 N N . ALA A 1 86 ? 38.191 -25.097 -10.721 1.00 39.38 86 ALA A N 1
ATOM 649 C CA . ALA A 1 86 ? 37.369 -25.271 -9.521 1.00 39.38 86 ALA A CA 1
ATOM 650 C C . ALA A 1 86 ? 38.085 -24.803 -8.238 1.00 39.38 86 ALA A C 1
ATOM 652 O O . ALA A 1 86 ? 37.473 -24.184 -7.369 1.00 39.38 86 ALA A O 1
ATOM 653 N N . ARG A 1 87 ? 39.403 -25.036 -8.129 1.00 41.69 87 ARG A N 1
ATOM 654 C CA . ARG A 1 87 ? 40.201 -24.609 -6.965 1.00 41.69 87 ARG A CA 1
ATOM 655 C C . ARG A 1 87 ? 40.409 -23.092 -6.910 1.00 41.69 87 ARG A C 1
ATOM 657 O O . ARG A 1 87 ? 40.544 -22.546 -5.821 1.00 41.69 87 ARG A O 1
ATOM 664 N N . ARG A 1 88 ? 40.434 -22.413 -8.063 1.00 43.56 88 ARG A N 1
ATOM 665 C CA . ARG A 1 88 ? 40.479 -20.943 -8.145 1.00 43.56 88 ARG A CA 1
ATOM 666 C C . ARG A 1 88 ? 39.127 -20.308 -7.835 1.00 43.56 88 ARG A C 1
ATOM 668 O O . ARG A 1 88 ? 39.099 -19.300 -7.147 1.00 43.56 88 ARG A O 1
ATOM 675 N N . LEU A 1 89 ? 38.034 -20.927 -8.277 1.00 41.59 89 LEU A N 1
ATOM 676 C CA . LEU A 1 89 ? 36.670 -20.442 -8.047 1.00 41.59 89 LEU A CA 1
ATOM 677 C C . LEU A 1 89 ? 36.207 -20.576 -6.585 1.00 41.59 89 LEU A C 1
ATOM 679 O O . LEU A 1 89 ? 35.389 -19.779 -6.141 1.00 41.59 89 LEU A O 1
ATOM 683 N N . ASN A 1 90 ? 36.741 -21.542 -5.827 1.00 41.19 90 ASN A N 1
ATOM 684 C CA . ASN A 1 90 ? 36.344 -21.772 -4.430 1.00 41.19 90 ASN A CA 1
ATOM 685 C C . ASN A 1 90 ? 37.207 -21.057 -3.382 1.00 41.19 90 ASN A C 1
ATOM 687 O O . ASN A 1 90 ? 36.837 -21.050 -2.213 1.00 41.19 90 ASN A O 1
ATOM 691 N N . LYS A 1 91 ? 38.346 -20.456 -3.752 1.00 38.16 91 LYS A N 1
ATOM 692 C CA . LYS A 1 91 ? 39.277 -19.906 -2.752 1.00 38.16 91 LYS A CA 1
ATOM 693 C C . LYS A 1 91 ? 38.768 -18.626 -2.074 1.00 38.16 91 LYS A C 1
ATOM 695 O O . LYS A 1 91 ? 39.150 -18.365 -0.944 1.00 38.16 91 LYS A O 1
ATOM 700 N N . ASP A 1 92 ? 37.872 -17.892 -2.733 1.00 40.00 92 ASP A N 1
ATOM 701 C CA . ASP A 1 92 ? 37.308 -16.633 -2.224 1.00 40.00 92 ASP A CA 1
ATOM 702 C C . ASP A 1 92 ? 35.863 -16.791 -1.703 1.00 40.00 92 ASP A C 1
ATOM 704 O O . ASP A 1 92 ? 35.229 -15.815 -1.299 1.00 40.00 92 ASP A O 1
ATOM 708 N N . TYR A 1 93 ? 35.314 -18.014 -1.720 1.00 38.50 93 TYR A N 1
ATOM 709 C CA . TYR A 1 93 ? 33.931 -18.279 -1.308 1.00 38.50 93 TYR A CA 1
ATOM 710 C C . TYR A 1 93 ? 33.813 -18.634 0.183 1.00 38.50 93 TYR A C 1
ATOM 712 O O . TYR A 1 93 ? 32.814 -18.271 0.798 1.00 38.50 93 TYR A O 1
ATOM 720 N N . ASP A 1 94 ? 34.825 -19.265 0.785 1.00 37.50 94 ASP A N 1
ATOM 721 C CA . ASP A 1 94 ? 34.758 -19.712 2.188 1.00 37.50 94 ASP A CA 1
ATOM 722 C C . ASP A 1 94 ? 35.161 -18.629 3.216 1.00 37.50 94 ASP A C 1
ATOM 724 O O . ASP A 1 94 ? 34.785 -18.740 4.380 1.00 37.50 94 ASP A O 1
ATOM 728 N N . ASP A 1 95 ? 35.829 -17.542 2.797 1.00 42.03 95 ASP A N 1
ATOM 729 C CA . ASP A 1 95 ? 36.373 -16.511 3.710 1.00 42.03 95 ASP A CA 1
ATOM 730 C C . ASP A 1 95 ? 35.633 -15.147 3.680 1.00 42.03 95 ASP A C 1
ATOM 732 O O . ASP A 1 95 ? 36.044 -14.193 4.346 1.00 42.03 95 ASP A O 1
ATOM 736 N N . ALA A 1 96 ? 34.534 -15.007 2.929 1.00 37.75 96 ALA A N 1
ATOM 737 C CA . ALA A 1 96 ? 33.789 -13.742 2.838 1.00 37.75 96 ALA A CA 1
ATOM 738 C C . ALA A 1 96 ? 32.642 -13.666 3.874 1.00 37.75 96 ALA A C 1
ATOM 740 O O . ALA A 1 96 ? 31.791 -14.556 3.877 1.00 37.75 96 ALA A O 1
ATOM 741 N N . PRO A 1 97 ? 32.538 -12.601 4.703 1.00 37.53 97 PRO A N 1
ATOM 742 C CA . PRO A 1 97 ? 31.422 -12.438 5.633 1.00 37.53 97 PRO A CA 1
ATOM 743 C C . PRO A 1 97 ? 30.093 -12.257 4.890 1.00 37.53 97 PRO A C 1
ATOM 745 O O . PRO A 1 97 ? 30.025 -11.527 3.894 1.00 37.53 97 PRO A O 1
ATOM 748 N N . ASP A 1 98 ? 29.036 -12.882 5.413 1.00 40.59 98 ASP A N 1
ATOM 749 C CA . ASP A 1 98 ? 27.663 -12.812 4.905 1.00 40.59 98 ASP A CA 1
ATOM 750 C C . ASP A 1 98 ? 27.173 -11.357 4.829 1.00 40.59 98 ASP A C 1
ATOM 752 O O . ASP A 1 98 ? 26.718 -10.772 5.811 1.00 40.59 98 ASP A O 1
ATOM 756 N N . GLY A 1 99 ? 27.285 -10.738 3.652 1.00 35.50 99 GLY A N 1
ATOM 757 C CA . GLY A 1 99 ? 26.787 -9.375 3.458 1.00 35.50 99 GLY A CA 1
ATOM 758 C C . GLY A 1 99 ? 27.124 -8.693 2.137 1.00 35.50 99 GLY A C 1
ATOM 759 O O . GLY A 1 99 ? 26.419 -7.766 1.765 1.00 35.50 99 GLY A O 1
ATOM 760 N N . ASN A 1 100 ? 28.132 -9.140 1.385 1.00 39.47 100 ASN A N 1
ATOM 761 C CA . ASN A 1 100 ? 28.470 -8.529 0.093 1.00 39.47 100 ASN A CA 1
ATOM 762 C C . ASN A 1 100 ? 28.835 -9.592 -0.944 1.00 39.47 100 ASN A C 1
ATOM 764 O O . ASN A 1 100 ? 29.996 -9.954 -1.109 1.00 39.47 100 ASN A O 1
ATOM 768 N N . ARG A 1 101 ? 27.833 -10.075 -1.682 1.00 41.34 101 ARG A N 1
ATOM 769 C CA . ARG A 1 101 ? 28.032 -10.939 -2.854 1.00 41.34 101 ARG A CA 1
ATOM 770 C C . ARG A 1 101 ? 27.212 -10.453 -4.043 1.00 41.34 101 ARG A C 1
ATOM 772 O O . ARG A 1 101 ? 26.253 -11.106 -4.425 1.00 41.34 101 ARG A O 1
ATOM 779 N N . ILE A 1 102 ? 27.605 -9.326 -4.639 1.00 39.22 102 ILE A N 1
ATOM 780 C CA . ILE A 1 102 ? 27.303 -9.013 -6.046 1.00 39.22 102 ILE A CA 1
ATOM 781 C C . ILE A 1 102 ? 28.480 -8.226 -6.639 1.00 39.22 102 ILE A C 1
ATOM 783 O O . ILE A 1 102 ? 28.585 -7.020 -6.439 1.00 39.22 102 ILE A O 1
ATOM 787 N N . GLN A 1 103 ? 29.341 -8.901 -7.404 1.00 36.16 103 GLN A N 1
ATOM 788 C CA . GLN A 1 103 ? 30.100 -8.295 -8.504 1.00 36.16 103 GLN A CA 1
ATOM 789 C C . GLN A 1 103 ? 30.285 -9.338 -9.614 1.00 36.16 103 GLN A C 1
ATOM 791 O O . GLN A 1 103 ? 31.111 -10.238 -9.511 1.00 36.16 103 GLN A O 1
ATOM 796 N N . SER A 1 104 ? 29.514 -9.211 -10.695 1.00 40.53 104 SER A N 1
ATOM 797 C CA . SER A 1 104 ? 29.593 -10.058 -11.893 1.00 40.53 104 SER A CA 1
ATOM 798 C C . SER A 1 104 ? 29.996 -9.237 -13.119 1.00 40.53 104 SER A C 1
ATOM 800 O O . SER A 1 104 ? 29.233 -9.110 -14.069 1.00 40.53 104 SER A O 1
ATOM 802 N N . PHE A 1 105 ? 31.212 -8.683 -13.095 1.00 34.69 105 PHE A N 1
ATOM 803 C CA . PHE A 1 105 ? 31.873 -8.147 -14.297 1.00 34.69 105 PHE A CA 1
ATOM 804 C C . PHE A 1 105 ? 33.097 -8.975 -14.733 1.00 34.69 105 PHE A C 1
ATOM 806 O O . PHE A 1 105 ? 33.438 -8.963 -15.909 1.00 34.69 105 PHE A O 1
ATOM 813 N N . GLY A 1 106 ? 33.707 -9.769 -13.841 1.00 36.94 106 GLY A N 1
ATOM 814 C CA . GLY A 1 106 ? 34.842 -10.644 -14.189 1.00 36.94 106 GLY A CA 1
ATOM 815 C C . GLY A 1 106 ? 34.461 -11.962 -14.883 1.00 36.94 106 GLY A C 1
ATOM 816 O O . GLY A 1 106 ? 35.263 -12.521 -15.621 1.00 36.94 106 GLY A O 1
ATOM 817 N N . LEU A 1 107 ? 33.225 -12.442 -14.697 1.00 39.31 107 LEU A N 1
ATOM 818 C CA . LEU A 1 107 ? 32.763 -13.748 -15.201 1.00 39.31 107 LEU A CA 1
ATOM 819 C C . LEU A 1 107 ? 32.480 -13.771 -16.714 1.00 39.31 107 LEU A C 1
ATOM 821 O O . LEU A 1 107 ? 32.558 -14.827 -17.334 1.00 39.31 107 LEU A O 1
ATOM 825 N N . ILE A 1 108 ? 32.166 -12.621 -17.322 1.00 41.22 108 ILE A N 1
ATOM 826 C CA . ILE A 1 108 ? 31.830 -12.533 -18.754 1.00 41.22 108 ILE A CA 1
ATOM 827 C C . ILE A 1 108 ? 33.105 -12.555 -19.620 1.00 41.22 108 ILE A C 1
ATOM 829 O O . ILE A 1 108 ? 33.100 -13.145 -20.700 1.00 41.22 108 ILE A O 1
ATOM 833 N N . GLU A 1 109 ? 34.221 -11.985 -19.147 1.00 39.16 109 GLU A N 1
ATOM 834 C CA . GLU A 1 109 ? 35.491 -11.956 -19.897 1.00 39.16 109 GLU A CA 1
ATOM 835 C C . GLU A 1 109 ? 36.150 -13.345 -19.994 1.00 39.16 109 GLU A C 1
ATOM 837 O O . GLU A 1 109 ? 36.699 -13.689 -21.039 1.00 39.16 109 GLU A O 1
ATOM 842 N N . GLU A 1 110 ? 36.049 -14.189 -18.960 1.00 41.34 110 GLU A N 1
ATOM 843 C CA . GLU A 1 110 ? 36.593 -15.558 -19.022 1.00 41.34 110 GLU A CA 1
ATOM 844 C C . GLU A 1 110 ? 35.731 -16.497 -19.886 1.00 41.34 110 GLU A C 1
ATOM 846 O O . GLU A 1 110 ? 36.269 -17.381 -20.553 1.00 41.34 110 GLU A O 1
ATOM 851 N N . PHE A 1 111 ? 34.412 -16.274 -19.955 1.00 41.12 111 PHE A N 1
ATOM 852 C CA . PHE A 1 111 ? 33.500 -17.081 -20.777 1.00 41.12 111 PHE A CA 1
ATOM 853 C C . PHE A 1 111 ? 33.446 -16.658 -22.253 1.00 41.12 111 PHE A C 1
ATOM 855 O O . PHE A 1 111 ? 33.297 -17.508 -23.125 1.00 41.12 111 PHE A O 1
ATOM 862 N N . THR A 1 112 ? 33.613 -15.372 -22.575 1.00 41.19 112 THR A N 1
ATOM 863 C CA . THR A 1 112 ? 33.608 -14.889 -23.976 1.00 41.19 112 THR A CA 1
ATOM 864 C C . THR A 1 112 ? 34.846 -15.323 -24.772 1.00 41.19 112 THR A C 1
ATOM 866 O O . THR A 1 112 ? 34.830 -15.292 -26.003 1.00 41.19 112 THR A O 1
ATOM 869 N N . HIS A 1 113 ? 35.901 -15.785 -24.092 1.00 42.06 113 HIS A N 1
ATOM 870 C CA . HIS A 1 113 ? 37.063 -16.436 -24.702 1.00 42.06 113 HIS A CA 1
ATOM 871 C C . HIS A 1 113 ? 36.902 -17.950 -24.913 1.00 42.06 113 HIS A C 1
ATOM 873 O O . HIS A 1 113 ? 37.747 -18.555 -25.577 1.00 42.06 113 HIS A O 1
ATOM 879 N N . PHE A 1 114 ? 35.819 -18.563 -24.422 1.00 44.50 114 PHE A N 1
ATOM 880 C CA . PHE A 1 114 ? 35.454 -19.922 -24.804 1.00 44.50 114 PHE A CA 1
ATOM 881 C C . PHE A 1 114 ? 34.802 -19.908 -26.186 1.00 44.50 114 PHE A C 1
ATOM 883 O O . PHE A 1 114 ? 33.746 -19.314 -26.408 1.00 44.50 114 PHE A O 1
ATOM 890 N N . ASN A 1 115 ? 35.446 -20.579 -27.136 1.00 44.56 115 ASN A N 1
ATOM 891 C CA . ASN A 1 115 ? 34.913 -20.773 -28.474 1.00 44.56 115 ASN A CA 1
ATOM 892 C C . ASN A 1 115 ? 33.722 -21.749 -28.409 1.00 44.56 115 ASN A C 1
ATOM 894 O O . ASN A 1 115 ? 33.899 -22.961 -28.520 1.00 44.56 115 ASN A O 1
ATOM 898 N N . MET A 1 116 ? 32.515 -21.225 -28.168 1.00 50.16 116 MET A N 1
ATOM 899 C CA . MET A 1 116 ? 31.279 -22.021 -28.078 1.00 50.16 116 MET A CA 1
ATOM 900 C C . MET A 1 116 ? 30.883 -22.687 -29.409 1.00 50.16 116 MET A C 1
ATOM 902 O O . MET A 1 116 ? 29.993 -23.532 -29.420 1.00 50.16 116 MET A O 1
ATOM 906 N N . ASP A 1 117 ? 31.577 -22.376 -30.509 1.00 51.81 117 ASP A N 1
ATOM 907 C CA . ASP A 1 117 ? 31.346 -22.977 -31.829 1.00 51.81 117 ASP A CA 1
ATOM 908 C C . ASP A 1 117 ? 31.934 -24.401 -31.955 1.00 51.81 117 ASP A C 1
ATOM 910 O O . ASP A 1 117 ? 31.719 -25.088 -32.954 1.00 51.81 117 ASP A O 1
ATOM 914 N N . ALA A 1 118 ? 32.659 -24.891 -30.941 1.00 48.78 118 ALA A N 1
ATOM 915 C CA . ALA A 1 118 ? 33.289 -26.210 -30.956 1.00 48.78 118 ALA A CA 1
ATOM 916 C C . ALA A 1 118 ? 32.479 -27.269 -30.178 1.00 48.78 118 ALA A C 1
ATOM 918 O O . ALA A 1 118 ? 32.768 -27.570 -29.022 1.00 48.78 118 ALA A O 1
ATOM 919 N N . GLY A 1 119 ? 31.494 -27.892 -30.836 1.00 63.28 119 GLY A N 1
ATOM 920 C CA . GLY A 1 119 ? 31.042 -29.259 -30.514 1.00 63.28 119 GLY A CA 1
ATOM 921 C C . GLY A 1 119 ? 30.238 -29.471 -29.225 1.00 63.28 119 GLY A C 1
ATOM 922 O O . GLY A 1 119 ? 30.109 -30.613 -28.780 1.00 63.28 119 GLY A O 1
ATOM 923 N N . TRP A 1 120 ? 29.689 -28.417 -28.624 1.00 70.56 120 TRP A N 1
ATOM 924 C CA . TRP A 1 120 ? 28.797 -28.561 -27.473 1.00 70.56 120 TRP A CA 1
ATOM 925 C C . TRP A 1 120 ? 27.478 -29.219 -27.885 1.00 70.56 120 TRP A C 1
ATOM 927 O O . TRP A 1 120 ? 26.860 -28.853 -28.886 1.00 70.56 120 TRP A O 1
ATOM 937 N N . LYS A 1 121 ? 27.036 -30.199 -27.096 1.00 79.94 121 LYS A N 1
ATOM 938 C CA . LYS A 1 121 ? 25.724 -30.827 -27.264 1.00 79.94 121 LYS A CA 1
ATOM 939 C C . LYS A 1 121 ? 24.632 -29.932 -26.678 1.00 79.94 121 LYS A C 1
ATOM 941 O O . LYS A 1 121 ? 24.869 -29.192 -25.722 1.00 79.94 121 LYS A O 1
ATOM 946 N N . LYS A 1 122 ? 23.418 -30.056 -27.217 1.00 78.44 122 LYS A N 1
ATOM 947 C CA . LYS A 1 122 ? 22.211 -29.336 -26.780 1.00 78.44 122 LYS A CA 1
ATOM 948 C C . LYS A 1 122 ? 22.021 -29.375 -25.254 1.00 78.44 122 LYS A C 1
ATOM 950 O O . LYS A 1 122 ? 21.762 -28.347 -24.636 1.00 78.44 122 LYS A O 1
ATOM 955 N N . GLU A 1 123 ? 22.244 -30.531 -24.632 1.00 81.19 123 GLU A N 1
ATOM 956 C CA . GLU A 1 123 ? 22.067 -30.732 -23.188 1.00 81.19 123 GLU A CA 1
ATOM 957 C C . GLU A 1 123 ? 23.057 -29.909 -22.345 1.00 81.19 123 GLU A C 1
ATOM 959 O O . GLU A 1 123 ? 22.753 -29.536 -21.214 1.00 81.19 123 GLU A O 1
ATOM 964 N N . GLN A 1 124 ? 24.240 -29.604 -22.888 1.00 80.62 124 GLN A N 1
ATOM 965 C CA . GLN A 1 124 ? 25.267 -28.823 -22.194 1.00 80.62 124 GLN A CA 1
ATOM 966 C C . GLN A 1 124 ? 24.926 -27.330 -22.201 1.00 80.62 124 GLN A C 1
ATOM 968 O O . GLN A 1 124 ? 25.112 -26.659 -21.187 1.00 80.62 124 GLN A O 1
ATOM 973 N N . PHE A 1 125 ? 24.373 -26.829 -23.310 1.00 77.50 125 PHE A N 1
ATOM 974 C CA . PHE A 1 125 ? 23.840 -25.467 -23.382 1.00 77.50 125 PHE A CA 1
ATOM 975 C C . PHE A 1 125 ? 22.634 -25.281 -22.465 1.00 77.50 125 PHE A C 1
ATOM 977 O O . PHE A 1 125 ? 22.549 -24.277 -21.765 1.00 77.50 125 PHE A O 1
ATOM 984 N N . GLU A 1 126 ? 21.733 -26.263 -22.422 1.00 80.88 126 GLU A N 1
ATOM 985 C CA . GLU A 1 126 ? 20.585 -26.245 -21.512 1.00 80.88 126 GLU A CA 1
ATOM 986 C C . GLU A 1 126 ? 21.015 -26.203 -20.050 1.00 80.88 126 GLU A C 1
ATOM 988 O O . GLU A 1 126 ? 20.561 -25.336 -19.306 1.00 80.88 126 GLU A O 1
ATOM 993 N N . ALA A 1 127 ? 21.917 -27.101 -19.646 1.00 81.94 127 ALA A N 1
ATOM 994 C CA . ALA A 1 127 ? 22.415 -27.147 -18.278 1.00 81.94 127 ALA A CA 1
ATOM 995 C C . ALA A 1 127 ? 23.103 -25.834 -17.877 1.00 81.94 127 ALA A C 1
ATOM 997 O O . ALA A 1 127 ? 22.885 -25.344 -16.770 1.00 81.94 127 ALA A O 1
ATOM 998 N N . LEU A 1 128 ? 23.888 -25.241 -18.784 1.00 81.19 128 LEU A N 1
ATOM 999 C CA . LEU A 1 128 ? 24.551 -23.960 -18.549 1.00 81.19 128 LEU A CA 1
ATOM 1000 C C . LEU A 1 128 ? 23.545 -22.812 -18.415 1.00 81.19 128 LEU A C 1
ATOM 1002 O O . LEU A 1 128 ? 23.627 -22.043 -17.464 1.00 81.19 128 LEU A O 1
ATOM 1006 N N . ALA A 1 129 ? 22.587 -22.700 -19.337 1.00 79.06 129 ALA A N 1
ATOM 1007 C CA . ALA A 1 129 ? 21.594 -21.631 -19.313 1.00 79.06 129 ALA A CA 1
ATOM 1008 C C . ALA A 1 129 ? 20.728 -21.694 -18.042 1.00 79.06 129 ALA A C 1
ATOM 1010 O O . ALA A 1 129 ? 20.499 -20.673 -17.394 1.00 79.06 129 ALA A O 1
ATOM 1011 N N . VAL A 1 130 ? 20.317 -22.899 -17.632 1.00 78.88 130 VAL A N 1
ATOM 1012 C CA . VAL A 1 130 ? 19.584 -23.126 -16.378 1.00 78.88 130 VAL A CA 1
ATOM 1013 C C . VAL A 1 130 ? 20.425 -22.736 -15.164 1.00 78.88 130 VAL A C 1
ATOM 1015 O O . VAL A 1 130 ? 19.938 -22.006 -14.302 1.00 78.88 130 VAL A O 1
ATOM 1018 N N . ASP A 1 131 ? 21.678 -23.190 -15.086 1.00 81.19 131 ASP A N 1
ATOM 1019 C CA . ASP A 1 131 ? 22.566 -22.884 -13.959 1.00 81.19 131 ASP A CA 1
ATOM 1020 C C . ASP A 1 131 ? 22.843 -21.375 -13.859 1.00 81.19 131 ASP A C 1
ATOM 1022 O O . ASP A 1 131 ? 22.760 -20.788 -12.776 1.00 81.19 131 ASP A O 1
ATOM 1026 N N . CYS A 1 132 ? 23.074 -20.709 -14.996 1.00 79.25 132 CYS A N 1
ATOM 1027 C CA . CYS A 1 132 ? 23.198 -19.257 -15.065 1.00 79.25 132 CYS A CA 1
ATOM 1028 C C . CYS A 1 132 ? 21.925 -18.559 -14.570 1.00 79.25 132 CYS A C 1
ATOM 1030 O O . CYS A 1 132 ? 22.018 -17.638 -13.758 1.00 79.25 132 CYS A O 1
ATOM 1032 N N . ALA A 1 133 ? 20.741 -19.007 -14.991 1.00 76.06 133 ALA A N 1
ATOM 1033 C CA . ALA A 1 133 ? 19.471 -18.451 -14.531 1.00 76.06 133 ALA A CA 1
ATOM 1034 C C . ALA A 1 133 ? 19.248 -18.663 -13.021 1.00 76.06 133 ALA A C 1
ATOM 1036 O O . ALA A 1 133 ? 18.889 -17.721 -12.310 1.00 76.06 133 ALA A O 1
ATOM 1037 N N . HIS A 1 134 ? 19.540 -19.857 -12.490 1.00 75.56 134 HIS A N 1
ATOM 1038 C CA . HIS A 1 134 ? 19.479 -20.144 -11.050 1.00 75.56 134 HIS A CA 1
ATOM 1039 C C . HIS A 1 134 ? 20.418 -19.264 -10.238 1.00 75.56 134 HIS A C 1
ATOM 1041 O O . HIS A 1 134 ? 20.049 -18.813 -9.151 1.00 75.56 134 HIS A O 1
ATOM 1047 N N . LYS A 1 135 ? 21.608 -18.976 -10.764 1.00 78.50 135 LYS A N 1
ATOM 1048 C CA . LYS A 1 135 ? 22.601 -18.110 -10.119 1.00 78.50 135 LYS A CA 1
ATOM 1049 C C . LYS A 1 135 ? 22.340 -16.615 -10.328 1.00 78.50 135 LYS A C 1
ATOM 1051 O O . LYS A 1 135 ? 22.954 -15.807 -9.641 1.00 78.50 135 LYS A O 1
ATOM 1056 N N . GLY A 1 136 ? 21.378 -16.235 -11.173 1.00 72.06 136 GLY A N 1
ATOM 1057 C CA . GLY A 1 136 ? 21.068 -14.832 -11.480 1.00 72.06 136 GLY A CA 1
ATOM 1058 C C . GLY A 1 136 ? 22.058 -14.181 -12.455 1.00 72.06 136 GLY A C 1
ATOM 1059 O O . GLY A 1 136 ? 22.228 -12.967 -12.449 1.00 72.06 136 GLY A O 1
ATOM 1060 N N . HIS A 1 137 ? 22.741 -14.978 -13.277 1.00 79.19 137 HIS A N 1
ATOM 1061 C CA . HIS A 1 137 ? 23.658 -14.523 -14.323 1.00 79.19 137 HIS A CA 1
ATOM 1062 C C . HIS A 1 137 ? 22.926 -14.352 -15.662 1.00 79.19 137 HIS A C 1
ATOM 1064 O O . HIS A 1 137 ? 23.169 -15.079 -16.626 1.00 79.19 137 HIS A O 1
ATOM 1070 N N . THR A 1 138 ? 22.020 -13.380 -15.713 1.00 71.25 138 THR A N 1
ATOM 1071 C CA . THR A 1 138 ? 21.077 -13.137 -16.817 1.00 71.25 138 THR A CA 1
ATOM 1072 C C . THR A 1 138 ? 21.772 -12.945 -18.171 1.00 71.25 138 THR A C 1
ATOM 1074 O O . THR A 1 138 ? 21.460 -13.646 -19.130 1.00 71.25 138 THR A O 1
ATOM 1077 N N . ALA A 1 139 ? 22.821 -12.116 -18.223 1.00 70.56 139 ALA A N 1
ATOM 1078 C CA . ALA A 1 139 ? 23.592 -11.869 -19.444 1.00 70.56 139 ALA A CA 1
ATOM 1079 C C . ALA A 1 139 ? 24.301 -13.124 -19.994 1.00 70.56 139 ALA A C 1
ATOM 1081 O O . ALA A 1 139 ? 24.367 -13.319 -21.205 1.00 70.56 139 ALA A O 1
ATOM 1082 N N . LEU A 1 140 ? 24.819 -13.992 -19.115 1.00 72.75 140 LEU A N 1
ATOM 1083 C CA . LEU A 1 140 ? 25.450 -15.258 -19.515 1.00 72.75 140 LEU A CA 1
ATOM 1084 C C . LEU A 1 140 ? 24.408 -16.263 -20.011 1.00 72.75 140 LEU A C 1
ATOM 1086 O O . LEU A 1 140 ? 24.650 -16.953 -20.999 1.00 72.75 140 LEU A O 1
ATOM 1090 N N . CYS A 1 141 ? 23.239 -16.301 -19.365 1.00 79.94 141 CYS A N 1
ATOM 1091 C CA . CYS A 1 141 ? 22.110 -17.103 -19.818 1.00 79.94 141 CYS A CA 1
ATOM 1092 C C . CYS A 1 141 ? 21.683 -16.697 -21.237 1.00 79.94 141 CYS A C 1
ATOM 1094 O O . CYS A 1 141 ? 21.599 -17.553 -22.112 1.00 79.94 141 CYS A O 1
ATOM 1096 N N . LEU A 1 142 ? 21.477 -15.401 -21.487 1.00 76.25 142 LEU A N 1
ATOM 1097 C CA . LEU A 1 142 ? 21.105 -14.885 -22.810 1.00 76.25 142 LEU A CA 1
ATOM 1098 C C . LEU A 1 142 ? 22.181 -15.154 -23.856 1.00 76.25 142 LEU A C 1
ATOM 1100 O O . LEU A 1 142 ? 21.872 -15.618 -24.946 1.00 76.25 142 LEU A O 1
ATOM 1104 N N . HIS A 1 143 ? 23.455 -14.965 -23.506 1.00 75.56 143 HIS A N 1
ATOM 1105 C CA . HIS A 1 143 ? 24.556 -15.261 -24.417 1.00 75.56 143 HIS A CA 1
ATOM 1106 C C . HIS A 1 143 ? 24.613 -16.742 -24.826 1.00 75.56 143 HIS A C 1
ATOM 1108 O O . HIS A 1 143 ? 24.888 -17.056 -25.985 1.00 75.56 143 HIS A O 1
ATOM 1114 N N . ALA A 1 144 ? 24.348 -17.653 -23.884 1.00 75.31 144 ALA A N 1
ATOM 1115 C CA . ALA A 1 144 ? 24.269 -19.087 -24.154 1.00 75.31 144 ALA A CA 1
ATOM 1116 C C . ALA A 1 144 ? 23.051 -19.443 -25.024 1.00 75.31 144 ALA A C 1
ATOM 1118 O O . ALA A 1 144 ? 23.143 -20.309 -25.893 1.00 75.31 144 ALA A O 1
ATOM 1119 N N . VAL A 1 145 ? 21.926 -18.761 -24.807 1.00 81.19 145 VAL A N 1
ATOM 1120 C CA . VAL A 1 145 ? 20.677 -18.958 -25.548 1.00 81.19 145 VAL A CA 1
ATOM 1121 C C . VAL A 1 145 ? 20.775 -18.439 -26.986 1.00 81.19 145 VAL A C 1
ATOM 1123 O O . VAL A 1 145 ? 20.426 -19.171 -27.910 1.00 81.19 145 VAL A O 1
ATOM 1126 N N . ASP A 1 146 ? 21.263 -17.214 -27.192 1.00 78.06 146 ASP A N 1
ATOM 1127 C CA . ASP A 1 146 ? 21.251 -16.515 -28.489 1.00 78.06 146 ASP A CA 1
ATOM 1128 C C . ASP A 1 146 ? 22.066 -17.226 -29.570 1.00 78.06 146 ASP A C 1
ATOM 1130 O O . ASP A 1 146 ? 21.774 -17.113 -30.760 1.00 78.06 146 ASP A O 1
ATOM 1134 N N . ARG A 1 147 ? 23.088 -17.988 -29.170 1.00 75.00 147 ARG A N 1
ATOM 1135 C CA . ARG A 1 147 ? 23.946 -18.730 -30.102 1.00 75.00 147 ARG A CA 1
ATOM 1136 C C . ARG A 1 147 ? 23.416 -20.114 -30.462 1.00 75.00 147 ARG A C 1
ATOM 1138 O O . ARG A 1 147 ? 24.029 -20.796 -31.281 1.00 75.00 147 ARG A O 1
ATOM 1145 N N . HIS A 1 148 ? 22.301 -20.549 -29.875 1.00 79.50 148 HIS A N 1
ATOM 1146 C CA . HIS A 1 148 ? 21.809 -21.907 -30.059 1.00 79.50 148 HIS A CA 1
ATOM 1147 C C . HIS A 1 148 ? 20.648 -21.985 -31.076 1.00 79.50 148 HIS A C 1
ATOM 1149 O O . HIS A 1 148 ? 19.659 -21.262 -30.938 1.00 79.50 148 HIS A O 1
ATOM 1155 N N . PRO A 1 149 ? 20.667 -22.932 -32.042 1.00 78.31 149 PRO A N 1
ATOM 1156 C CA . PRO A 1 149 ? 19.589 -23.103 -33.031 1.00 78.31 149 PRO A CA 1
ATOM 1157 C C . PRO A 1 149 ? 18.210 -23.387 -32.419 1.00 78.31 149 PRO A C 1
ATOM 1159 O O . PRO A 1 149 ? 17.177 -23.143 -33.034 1.00 78.31 149 PRO A O 1
ATOM 1162 N N . HIS A 1 150 ? 18.187 -23.909 -31.190 1.00 80.25 150 HIS A N 1
ATOM 1163 C CA . HIS A 1 150 ? 16.970 -24.204 -30.432 1.00 80.25 150 HIS A CA 1
ATOM 1164 C C . HIS A 1 150 ? 16.711 -23.199 -29.300 1.00 80.25 150 HIS A C 1
ATOM 1166 O O . HIS A 1 150 ? 16.205 -23.594 -28.250 1.00 80.25 150 HIS A O 1
ATOM 1172 N N . ARG A 1 151 ? 17.069 -21.919 -29.479 1.00 82.38 151 ARG A N 1
ATOM 1173 C CA . ARG A 1 151 ? 16.969 -20.891 -28.427 1.00 82.38 151 ARG A CA 1
ATOM 1174 C C . ARG A 1 151 ? 15.616 -20.851 -27.710 1.00 82.38 151 ARG A C 1
ATOM 1176 O O . ARG A 1 151 ? 15.592 -20.827 -26.487 1.00 82.38 151 ARG A O 1
ATOM 1183 N N . LEU A 1 152 ? 14.499 -20.966 -28.436 1.00 77.50 152 LEU A N 1
ATOM 1184 C CA . LEU A 1 152 ? 13.149 -20.955 -27.850 1.00 77.50 152 LEU A CA 1
ATOM 1185 C C . LEU A 1 152 ? 12.910 -22.121 -26.879 1.00 77.50 152 LEU A C 1
ATOM 1187 O O . LEU A 1 152 ? 12.313 -21.930 -25.826 1.00 77.50 152 LEU A O 1
ATOM 1191 N N . TYR A 1 153 ? 13.424 -23.311 -27.199 1.00 80.00 153 TYR A N 1
ATOM 1192 C CA . TYR A 1 153 ? 13.320 -24.488 -26.332 1.00 80.00 153 TYR A CA 1
ATOM 1193 C C . TYR A 1 153 ? 14.178 -24.339 -25.066 1.00 80.00 153 TYR A C 1
ATOM 1195 O O . TYR A 1 153 ? 13.767 -24.732 -23.975 1.00 80.00 153 TYR A O 1
ATOM 1203 N N . ILE A 1 154 ? 15.374 -23.756 -25.199 1.00 77.88 154 ILE A N 1
ATOM 1204 C CA . ILE A 1 154 ? 16.252 -23.502 -24.050 1.00 77.88 154 ILE A CA 1
ATOM 1205 C C . ILE A 1 154 ? 15.623 -22.447 -23.135 1.00 77.88 154 ILE A C 1
ATOM 1207 O O . ILE A 1 154 ? 15.577 -22.648 -21.925 1.00 77.88 154 ILE A O 1
ATOM 1211 N N . LEU A 1 155 ? 15.073 -21.371 -23.703 1.00 78.88 155 LEU A N 1
ATOM 1212 C CA . LEU A 1 155 ? 14.338 -20.345 -22.961 1.00 78.88 155 LEU A CA 1
ATOM 1213 C C . LEU A 1 155 ? 13.149 -20.926 -22.203 1.00 78.88 155 LEU A C 1
ATOM 1215 O O . LEU A 1 155 ? 12.977 -20.635 -21.024 1.00 78.88 155 LEU A O 1
ATOM 1219 N N . GLU A 1 156 ? 12.371 -21.798 -22.840 1.00 79.38 156 GLU A N 1
ATOM 1220 C CA . GLU A 1 156 ? 11.267 -22.508 -22.196 1.00 79.38 156 GLU A CA 1
ATOM 1221 C C . GLU A 1 156 ? 11.747 -23.299 -20.965 1.00 79.38 156 GLU A C 1
ATOM 1223 O O . GLU A 1 156 ? 11.183 -23.178 -19.876 1.00 79.38 156 GLU A O 1
ATOM 1228 N N . LYS A 1 157 ? 12.845 -24.057 -21.094 1.00 79.50 157 LYS A N 1
ATOM 1229 C CA . LYS A 1 157 ? 13.442 -24.815 -19.980 1.00 79.50 157 LYS A CA 1
ATOM 1230 C C . LYS A 1 157 ? 13.961 -23.921 -18.862 1.00 79.50 157 LYS A C 1
ATOM 1232 O O . LYS A 1 157 ? 13.730 -24.222 -17.691 1.00 79.50 157 LYS A O 1
ATOM 1237 N N . VAL A 1 158 ? 14.635 -22.833 -19.218 1.00 80.62 158 VAL A N 1
ATOM 1238 C CA . VAL A 1 158 ? 15.141 -21.833 -18.276 1.00 80.62 158 VAL A CA 1
ATOM 1239 C C . VAL A 1 158 ? 13.989 -21.207 -17.492 1.00 80.62 158 VAL A C 1
ATOM 1241 O O . VAL A 1 158 ? 14.050 -21.137 -16.265 1.00 80.62 158 VAL A O 1
ATOM 1244 N N . LEU A 1 159 ? 12.909 -20.823 -18.176 1.00 75.56 159 LEU A N 1
ATOM 1245 C CA . LEU A 1 159 ? 11.718 -20.261 -17.546 1.00 75.56 159 LEU A CA 1
ATOM 1246 C C . LEU A 1 159 ? 11.027 -21.274 -16.631 1.00 75.56 159 LEU A C 1
ATOM 1248 O O . LEU A 1 159 ? 10.618 -20.894 -15.544 1.00 75.56 159 LEU A O 1
ATOM 1252 N N . HIS A 1 160 ? 10.960 -22.558 -16.990 1.00 76.62 160 HIS A N 1
ATOM 1253 C CA . HIS A 1 160 ? 10.405 -23.591 -16.106 1.00 76.62 160 HIS A CA 1
ATOM 1254 C C . HIS A 1 160 ? 11.228 -23.852 -14.844 1.00 76.62 160 HIS A C 1
ATOM 1256 O O . HIS A 1 160 ? 10.676 -24.268 -13.828 1.00 76.62 160 HIS A O 1
ATOM 1262 N N . GLN A 1 161 ? 12.549 -23.693 -14.917 1.00 77.31 161 GLN A N 1
ATOM 1263 C CA . GLN A 1 161 ? 13.441 -24.115 -13.839 1.00 77.31 161 GLN A CA 1
ATOM 1264 C C . GLN A 1 161 ? 13.877 -22.962 -12.936 1.00 77.31 161 GLN A C 1
ATOM 1266 O O . GLN A 1 161 ? 14.153 -23.207 -11.762 1.00 77.31 161 GLN A O 1
ATOM 1271 N N . ALA A 1 162 ? 13.915 -21.721 -13.427 1.00 69.38 162 ALA A N 1
ATOM 1272 C CA . ALA A 1 162 ? 14.251 -20.554 -12.615 1.00 69.38 162 ALA A CA 1
ATOM 1273 C C . ALA A 1 162 ? 13.252 -20.350 -11.455 1.00 69.38 162 ALA A C 1
ATOM 1275 O O . ALA A 1 162 ? 12.074 -20.674 -11.562 1.00 69.38 162 ALA A O 1
ATOM 1276 N N . SER A 1 163 ? 13.708 -19.811 -10.320 1.00 62.84 163 SER A N 1
ATOM 1277 C CA . SER A 1 163 ? 12.812 -19.473 -9.206 1.00 62.84 163 SER A CA 1
ATOM 1278 C C . SER A 1 163 ? 11.943 -18.256 -9.552 1.00 62.84 163 SER A C 1
ATOM 1280 O O . SER A 1 163 ? 12.407 -17.358 -10.257 1.00 62.84 163 SER A O 1
ATOM 1282 N N . ALA A 1 164 ? 10.719 -18.189 -9.011 1.00 59.50 164 ALA A N 1
ATOM 1283 C CA . ALA A 1 164 ? 9.744 -17.120 -9.286 1.00 59.50 164 ALA A CA 1
ATOM 1284 C C . ALA A 1 164 ? 10.335 -15.698 -9.206 1.00 59.50 164 ALA A C 1
ATOM 1286 O O . ALA A 1 164 ? 10.098 -14.865 -10.079 1.00 59.50 164 ALA A O 1
ATOM 1287 N N . ASP A 1 165 ? 11.182 -15.451 -8.207 1.00 54.47 165 ASP A N 1
ATOM 1288 C CA . ASP A 1 165 ? 11.769 -14.132 -7.949 1.00 54.47 165 ASP A CA 1
ATOM 1289 C C . ASP A 1 165 ? 12.832 -13.729 -8.991 1.00 54.47 165 ASP A C 1
ATOM 1291 O O . ASP A 1 165 ? 13.006 -12.549 -9.285 1.00 54.47 165 ASP A O 1
ATOM 1295 N N . LYS A 1 166 ? 13.529 -14.704 -9.594 1.00 64.56 166 LYS A N 1
ATOM 1296 C CA . LYS A 1 166 ? 14.590 -14.474 -10.595 1.00 64.56 166 LYS A CA 1
ATOM 1297 C C . LYS A 1 166 ? 14.063 -14.476 -12.031 1.00 64.56 166 LYS A C 1
ATOM 1299 O O . LYS A 1 166 ? 14.738 -13.987 -12.934 1.00 64.56 166 LYS A O 1
ATOM 1304 N N . GLN A 1 167 ? 12.853 -14.997 -12.240 1.00 66.25 167 GLN A N 1
ATOM 1305 C CA . GLN A 1 167 ? 12.215 -15.078 -13.550 1.00 66.25 167 GLN A CA 1
ATOM 1306 C C . GLN A 1 167 ? 11.878 -13.696 -14.116 1.00 66.25 167 GLN A C 1
ATOM 1308 O O . GLN A 1 167 ? 12.109 -13.483 -15.294 1.00 66.25 167 GLN A O 1
ATOM 1313 N N . THR A 1 168 ? 11.392 -12.737 -13.319 1.00 61.00 168 THR A N 1
ATOM 1314 C CA . THR A 1 168 ? 10.860 -11.462 -13.855 1.00 61.00 168 THR A CA 1
ATOM 1315 C C . THR A 1 168 ? 11.900 -10.631 -14.620 1.00 61.00 168 THR A C 1
ATOM 1317 O O . THR A 1 168 ? 11.619 -10.165 -15.720 1.00 61.00 168 THR A O 1
ATOM 1320 N N . HIS A 1 169 ? 13.112 -10.468 -14.078 1.00 65.19 169 HIS A N 1
ATOM 1321 C CA . HIS A 1 169 ? 14.177 -9.707 -14.748 1.00 65.19 169 HIS A CA 1
ATOM 1322 C C . HIS A 1 169 ? 14.705 -10.436 -15.989 1.00 65.19 169 HIS A C 1
ATOM 1324 O O . HIS A 1 169 ? 14.918 -9.826 -17.032 1.00 65.19 169 HIS A O 1
ATOM 1330 N N . LEU A 1 170 ? 14.884 -11.755 -15.881 1.00 68.88 170 LEU A N 1
ATOM 1331 C CA . LEU A 1 170 ? 15.310 -12.608 -16.988 1.00 68.88 170 LEU A CA 1
ATOM 1332 C C . LEU A 1 170 ? 14.293 -12.579 -18.133 1.00 68.88 170 LEU A C 1
ATOM 1334 O O . LEU A 1 170 ? 14.670 -12.418 -19.285 1.00 68.88 170 LEU A O 1
ATOM 1338 N N . ILE A 1 171 ? 13.004 -12.643 -17.805 1.00 70.00 171 ILE A N 1
ATOM 1339 C CA . ILE A 1 171 ? 11.884 -12.515 -18.737 1.00 70.00 171 ILE A CA 1
ATOM 1340 C C . ILE A 1 171 ? 11.977 -11.221 -19.548 1.00 70.00 171 ILE A C 1
ATOM 1342 O O . ILE A 1 171 ? 11.816 -11.272 -20.761 1.00 70.00 171 ILE A O 1
ATOM 1346 N N . TYR A 1 172 ? 12.244 -10.082 -18.905 1.00 68.00 172 TYR A N 1
ATOM 1347 C CA . TYR A 1 172 ? 12.314 -8.799 -19.605 1.00 68.00 172 TYR A CA 1
ATOM 1348 C C . TYR A 1 172 ? 13.458 -8.735 -20.610 1.00 68.00 172 TYR A C 1
ATOM 1350 O O . TYR A 1 172 ? 13.229 -8.384 -21.764 1.00 68.00 172 TYR A O 1
ATOM 1358 N N . GLU A 1 173 ? 14.665 -9.121 -20.198 1.00 71.44 173 GLU A N 1
ATOM 1359 C CA . GLU A 1 173 ? 15.816 -9.106 -21.105 1.00 71.44 173 GLU A CA 1
ATOM 1360 C C . GLU A 1 173 ? 15.644 -10.108 -22.262 1.00 71.44 173 GLU A C 1
ATOM 1362 O O . GLU A 1 173 ? 16.020 -9.818 -23.397 1.00 71.44 173 GLU A O 1
ATOM 1367 N N . ILE A 1 174 ? 15.016 -11.264 -22.001 1.00 73.06 174 ILE A N 1
ATOM 1368 C CA . ILE A 1 174 ? 14.636 -12.226 -23.043 1.00 73.06 174 ILE A CA 1
ATOM 1369 C C . ILE A 1 174 ? 13.672 -11.569 -24.037 1.00 73.06 174 ILE A C 1
ATOM 1371 O O . ILE A 1 174 ? 13.928 -11.606 -25.237 1.00 73.06 174 ILE A O 1
ATOM 1375 N N . ILE A 1 175 ? 12.594 -10.941 -23.556 1.00 73.06 175 ILE A N 1
ATOM 1376 C CA . ILE A 1 175 ? 11.585 -10.293 -24.407 1.00 73.06 175 ILE A CA 1
ATOM 1377 C C . ILE A 1 175 ? 12.220 -9.214 -25.295 1.00 73.06 175 ILE A C 1
ATOM 1379 O O . ILE A 1 175 ? 11.941 -9.194 -26.493 1.00 73.06 175 ILE A O 1
ATOM 1383 N N . GLU A 1 176 ? 13.097 -8.368 -24.741 1.00 74.44 176 GLU A N 1
ATOM 1384 C CA . GLU A 1 176 ? 13.785 -7.303 -25.489 1.00 74.44 176 GLU A CA 1
ATOM 1385 C C . GLU A 1 176 ? 14.724 -7.831 -26.585 1.00 74.44 176 GLU A C 1
ATOM 1387 O O . GLU A 1 176 ? 14.925 -7.165 -27.600 1.00 74.44 176 GLU A O 1
ATOM 1392 N N . SER A 1 177 ? 15.291 -9.027 -26.403 1.00 76.81 177 SER A N 1
ATOM 1393 C CA . SER A 1 177 ? 16.172 -9.671 -27.391 1.00 76.81 177 SER A CA 1
ATOM 1394 C C . SER A 1 177 ? 15.427 -10.382 -28.533 1.00 76.81 177 SER A C 1
ATOM 1396 O O . SER A 1 177 ? 16.042 -10.791 -29.521 1.00 76.81 177 SER A O 1
ATOM 1398 N N . MET A 1 178 ? 14.107 -10.556 -28.411 1.00 79.62 178 MET A N 1
ATOM 1399 C CA . MET A 1 178 ? 13.293 -11.367 -29.318 1.00 79.62 178 MET A CA 1
ATOM 1400 C C . MET A 1 178 ? 12.490 -10.515 -30.304 1.00 79.62 178 MET A C 1
ATOM 1402 O O . MET A 1 178 ? 12.016 -9.429 -29.982 1.00 79.62 178 MET A O 1
ATOM 1406 N N . THR A 1 179 ? 12.282 -11.048 -31.507 1.00 83.56 179 THR A N 1
ATOM 1407 C CA . THR A 1 179 ? 11.304 -10.501 -32.465 1.00 83.56 179 THR A CA 1
ATOM 1408 C C . THR A 1 179 ? 9.865 -10.793 -32.015 1.00 83.56 179 THR A C 1
ATOM 1410 O O . THR A 1 179 ? 9.639 -11.704 -31.217 1.00 83.56 179 THR A O 1
ATOM 1413 N N . GLU A 1 180 ? 8.867 -10.058 -32.524 1.00 77.81 180 GLU A N 1
ATOM 1414 C CA . GLU A 1 180 ? 7.453 -10.292 -32.163 1.00 77.81 180 GLU A CA 1
ATOM 1415 C C . GLU A 1 180 ? 6.990 -11.727 -32.474 1.00 77.81 180 GLU A C 1
ATOM 1417 O O . GLU A 1 180 ? 6.352 -12.354 -31.628 1.00 77.81 180 GLU A O 1
ATOM 1422 N N . ASP A 1 181 ? 7.387 -12.278 -33.626 1.00 82.44 181 ASP A N 1
ATOM 1423 C CA . ASP A 1 181 ? 7.069 -13.658 -34.020 1.00 82.44 181 ASP A CA 1
ATOM 1424 C C . ASP A 1 181 ? 7.658 -14.684 -33.037 1.00 82.44 181 ASP A C 1
ATOM 1426 O O . ASP A 1 181 ? 7.029 -15.687 -32.693 1.00 82.44 181 ASP A O 1
ATOM 1430 N N . GLU A 1 182 ? 8.873 -14.428 -32.544 1.00 80.88 182 GLU A N 1
ATOM 1431 C CA . GLU A 1 182 ? 9.534 -15.280 -31.555 1.00 80.88 182 GLU A CA 1
ATOM 1432 C C . GLU A 1 182 ? 8.858 -15.190 -30.190 1.00 80.88 182 GLU A C 1
ATOM 1434 O O . GLU A 1 182 ? 8.737 -16.204 -29.499 1.00 80.88 182 GLU A O 1
ATOM 1439 N N . GLN A 1 183 ? 8.413 -13.993 -29.797 1.00 81.44 183 GLN A N 1
ATOM 1440 C CA . GLN A 1 183 ? 7.661 -13.788 -28.562 1.00 81.44 183 GLN A CA 1
ATOM 1441 C C . GLN A 1 183 ? 6.342 -14.569 -28.605 1.00 81.44 183 GLN A C 1
ATOM 1443 O O . GLN A 1 183 ? 6.023 -15.282 -27.652 1.00 81.44 183 GLN A O 1
ATOM 1448 N N . ASP A 1 184 ? 5.608 -14.494 -29.718 1.00 80.75 184 ASP A N 1
ATOM 1449 C CA . ASP A 1 184 ? 4.341 -15.210 -29.893 1.00 80.75 184 ASP A CA 1
ATOM 1450 C C . ASP A 1 184 ? 4.548 -16.730 -29.918 1.00 80.75 184 ASP A C 1
ATOM 1452 O O . ASP A 1 184 ? 3.834 -17.464 -29.230 1.00 80.75 184 ASP A O 1
ATOM 1456 N N . ALA A 1 185 ? 5.592 -17.211 -30.600 1.00 81.12 185 ALA A N 1
ATOM 1457 C CA . ALA A 1 185 ? 5.961 -18.625 -30.592 1.00 81.12 185 ALA A CA 1
ATOM 1458 C C . ALA A 1 185 ? 6.341 -19.132 -29.186 1.00 81.12 185 ALA A C 1
ATOM 1460 O O . ALA A 1 185 ? 5.988 -20.254 -28.813 1.00 81.12 185 ALA A O 1
ATOM 1461 N N . LEU A 1 186 ? 7.042 -18.321 -28.385 1.00 78.56 186 LEU A N 1
ATOM 1462 C CA . LEU A 1 186 ? 7.400 -18.669 -27.008 1.00 78.56 186 LEU A CA 1
ATOM 1463 C C . LEU A 1 186 ? 6.167 -18.732 -26.097 1.00 78.56 186 LEU A C 1
ATOM 1465 O O . LEU A 1 186 ? 6.050 -19.670 -25.309 1.00 78.56 186 LEU A O 1
ATOM 1469 N N . VAL A 1 187 ? 5.237 -17.778 -26.222 1.00 78.56 187 VAL A N 1
ATOM 1470 C CA . VAL A 1 187 ? 3.956 -17.793 -25.493 1.00 78.56 187 VAL A CA 1
ATOM 1471 C C . VAL A 1 187 ? 3.174 -19.061 -25.818 1.00 78.56 187 VAL A C 1
ATOM 1473 O O . VAL A 1 187 ? 2.706 -19.739 -24.903 1.00 78.56 187 VAL A O 1
ATOM 1476 N N . ASP A 1 188 ? 3.076 -19.410 -27.098 1.00 78.81 188 ASP A N 1
ATOM 1477 C CA . ASP A 1 188 ? 2.386 -20.611 -27.562 1.00 78.81 188 ASP A CA 1
ATOM 1478 C C . ASP A 1 188 ? 3.013 -21.897 -27.012 1.00 78.81 188 ASP A C 1
ATOM 1480 O O . ASP A 1 188 ? 2.293 -22.799 -26.574 1.00 78.81 188 ASP A O 1
ATOM 1484 N N . ASN A 1 189 ? 4.345 -21.983 -27.003 1.00 75.81 189 ASN A N 1
ATOM 1485 C CA . ASN A 1 189 ? 5.063 -23.144 -26.478 1.00 75.81 189 ASN A CA 1
ATOM 1486 C C . ASN A 1 189 ? 4.858 -23.293 -24.968 1.00 75.81 189 ASN A C 1
ATOM 1488 O O . ASN A 1 189 ? 4.429 -24.356 -24.520 1.00 75.81 189 ASN A O 1
ATOM 1492 N N . LEU A 1 190 ? 5.051 -22.213 -24.204 1.00 72.88 190 LEU A N 1
ATOM 1493 C CA . LEU A 1 190 ? 4.823 -22.191 -22.755 1.00 72.88 190 LEU A CA 1
ATOM 1494 C C . LEU A 1 190 ? 3.368 -22.539 -22.402 1.00 72.88 190 LEU A C 1
ATOM 1496 O O . LEU A 1 190 ? 3.110 -23.304 -21.472 1.00 72.88 190 LEU A O 1
ATOM 1500 N N . GLN A 1 191 ? 2.398 -22.043 -23.175 1.00 77.88 191 GLN A N 1
ATOM 1501 C CA . GLN A 1 191 ? 0.983 -22.345 -22.960 1.00 77.88 191 GLN A CA 1
ATOM 1502 C C . GLN A 1 191 ? 0.663 -23.835 -23.167 1.00 77.88 191 GLN A C 1
ATOM 1504 O O . GLN A 1 191 ? -0.237 -24.361 -22.508 1.00 77.88 191 GLN A O 1
ATOM 1509 N N . ARG A 1 192 ? 1.387 -24.521 -24.063 1.00 77.56 192 ARG A N 1
ATOM 1510 C CA . ARG A 1 192 ? 1.218 -25.958 -24.338 1.00 77.56 192 ARG A CA 1
ATOM 1511 C C . ARG A 1 192 ? 1.955 -26.848 -23.334 1.00 77.56 192 ARG A C 1
ATOM 1513 O O . ARG A 1 192 ? 1.488 -27.956 -23.080 1.00 77.56 192 ARG A O 1
ATOM 1520 N N . SER A 1 193 ? 3.082 -26.401 -22.781 1.00 68.25 193 SER A N 1
ATOM 1521 C CA . SER A 1 193 ? 3.961 -27.232 -21.947 1.00 68.25 193 SER A CA 1
ATOM 1522 C C . SER A 1 193 ? 3.769 -27.073 -20.434 1.00 68.25 193 SER A C 1
ATOM 1524 O O . SER A 1 193 ? 4.194 -27.942 -19.666 1.00 68.25 193 SER A O 1
ATOM 1526 N N . MET A 1 194 ? 3.089 -26.017 -19.975 1.00 69.62 194 MET A N 1
ATOM 1527 C CA . MET A 1 194 ? 2.972 -25.716 -18.545 1.00 69.62 194 MET A CA 1
ATOM 1528 C C . MET A 1 194 ? 1.965 -26.574 -17.770 1.00 69.62 194 MET A C 1
ATOM 1530 O O . MET A 1 194 ? 0.783 -26.677 -18.103 1.00 69.62 194 MET A O 1
ATOM 1534 N N . LYS A 1 195 ? 2.433 -27.124 -16.638 1.00 65.31 195 LYS A N 1
ATOM 1535 C CA . LYS A 1 195 ? 1.587 -27.732 -15.599 1.00 65.31 195 LYS A CA 1
ATOM 1536 C C . LYS A 1 195 ? 0.857 -26.647 -14.797 1.00 65.31 195 LYS A C 1
ATOM 1538 O O . LYS A 1 195 ? 1.234 -25.482 -14.784 1.00 65.31 195 LYS A O 1
ATOM 1543 N N . GLU A 1 196 ? -0.190 -27.037 -14.077 1.00 51.91 196 GLU A N 1
ATOM 1544 C CA . GLU A 1 196 ? -1.126 -26.119 -13.411 1.00 51.91 196 GLU A CA 1
ATOM 1545 C C . GLU A 1 196 ? -0.478 -25.166 -12.380 1.00 51.91 196 GLU A C 1
ATOM 1547 O O . GLU A 1 196 ? -0.925 -24.027 -12.243 1.00 51.91 196 GLU A O 1
ATOM 1552 N N . ALA A 1 197 ? 0.617 -25.581 -11.727 1.00 43.72 197 ALA A N 1
ATOM 1553 C CA . ALA A 1 197 ? 1.389 -24.760 -10.784 1.00 43.72 197 ALA A CA 1
ATOM 1554 C C . ALA A 1 197 ? 2.172 -23.606 -11.455 1.00 43.72 197 ALA A C 1
ATOM 1556 O O . ALA A 1 197 ? 2.370 -22.563 -10.833 1.00 43.72 197 ALA A O 1
ATOM 1557 N N . ASP A 1 198 ? 2.522 -23.743 -12.737 1.00 58.72 198 ASP A N 1
ATOM 1558 C CA . ASP A 1 198 ? 3.305 -22.764 -13.506 1.00 58.72 198 ASP A CA 1
ATOM 1559 C C . ASP A 1 198 ? 2.426 -21.663 -14.142 1.00 58.72 198 ASP A C 1
ATOM 1561 O O . ASP A 1 198 ? 2.917 -20.639 -14.623 1.00 58.72 198 ASP A O 1
ATOM 1565 N N . ARG A 1 199 ? 1.091 -21.801 -14.089 1.00 63.03 199 ARG A N 1
ATOM 1566 C CA . ARG A 1 199 ? 0.147 -20.851 -14.713 1.00 63.03 199 ARG A CA 1
ATOM 1567 C C . ARG A 1 199 ? 0.227 -19.432 -14.143 1.00 63.03 199 ARG A C 1
ATOM 1569 O O . ARG A 1 199 ? -0.065 -18.478 -14.862 1.00 63.03 199 ARG A O 1
ATOM 1576 N N . ASN A 1 200 ? 0.606 -19.260 -12.874 1.00 56.72 200 ASN A N 1
ATOM 1577 C CA . ASN A 1 200 ? 0.724 -17.927 -12.271 1.00 56.72 200 ASN A CA 1
ATOM 1578 C C . ASN A 1 200 ? 1.935 -17.163 -12.828 1.00 56.72 200 ASN A C 1
ATOM 1580 O O . ASN A 1 200 ? 1.767 -16.018 -13.251 1.00 56.72 200 ASN A O 1
ATOM 1584 N N . THR A 1 201 ? 3.107 -17.801 -12.905 1.00 57.12 201 THR A N 1
ATOM 1585 C CA . THR A 1 201 ? 4.306 -17.240 -13.551 1.00 57.12 201 THR A CA 1
ATOM 1586 C C . THR A 1 201 ? 4.034 -16.921 -15.015 1.00 57.12 201 THR A C 1
ATOM 1588 O O . THR A 1 201 ? 4.326 -15.818 -15.468 1.00 57.12 201 THR A O 1
ATOM 1591 N N . PHE A 1 202 ? 3.383 -17.833 -15.741 1.00 64.25 202 PHE A N 1
ATOM 1592 C CA . PHE A 1 202 ? 2.990 -17.592 -17.130 1.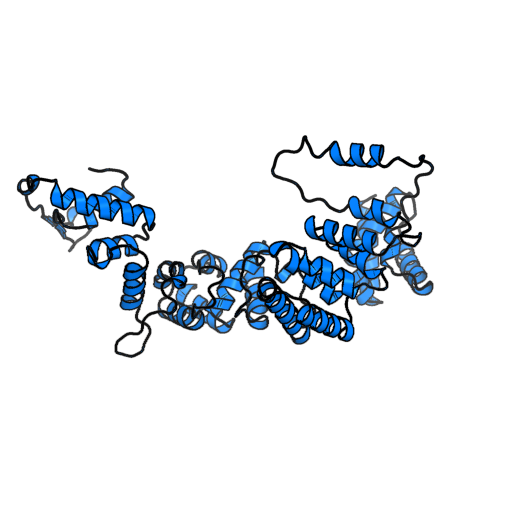00 64.25 202 PHE A CA 1
ATOM 1593 C C . PHE A 1 202 ? 2.055 -16.397 -17.287 1.00 64.25 202 PHE A C 1
ATOM 1595 O O . PHE A 1 202 ? 2.221 -15.580 -18.186 1.00 64.25 202 PHE A O 1
ATOM 1602 N N . SER A 1 203 ? 1.071 -16.265 -16.393 1.00 64.44 203 SER A N 1
ATOM 1603 C CA . SER A 1 203 ? 0.147 -15.132 -16.421 1.00 64.44 203 SER A CA 1
ATOM 1604 C C . SER A 1 203 ? 0.847 -13.801 -16.140 1.00 64.44 203 SER A C 1
ATOM 1606 O O . SER A 1 203 ? 0.421 -12.776 -16.665 1.00 64.44 203 SER A O 1
ATOM 1608 N N . ALA A 1 204 ? 1.922 -13.813 -15.342 1.00 63.12 204 ALA A N 1
ATOM 1609 C CA . ALA A 1 204 ? 2.774 -12.651 -15.132 1.00 63.12 204 ALA A CA 1
ATOM 1610 C C . ALA A 1 204 ? 3.607 -12.360 -16.390 1.00 63.12 204 ALA A C 1
ATOM 1612 O O . ALA A 1 204 ? 3.526 -11.250 -16.897 1.00 63.12 204 ALA A O 1
ATOM 1613 N N . PHE A 1 205 ? 4.294 -13.363 -16.952 1.00 65.50 205 PHE A N 1
ATOM 1614 C CA . PHE A 1 205 ? 5.046 -13.256 -18.211 1.00 65.50 205 PHE A CA 1
ATOM 1615 C C . PHE A 1 205 ? 4.198 -12.675 -19.345 1.00 65.50 205 PHE A C 1
ATOM 1617 O O . PHE A 1 205 ? 4.555 -11.665 -19.940 1.00 65.50 205 PHE A O 1
ATOM 1624 N N . LYS A 1 206 ? 3.031 -13.275 -19.598 1.00 71.31 206 LYS A N 1
ATOM 1625 C CA . LYS A 1 206 ? 2.116 -12.857 -20.660 1.00 71.31 206 LYS A CA 1
ATOM 1626 C C . LYS A 1 206 ? 1.643 -11.416 -20.471 1.00 71.31 206 LYS A C 1
ATOM 1628 O O . LYS A 1 206 ? 1.565 -10.679 -21.442 1.00 71.31 206 LYS A O 1
ATOM 1633 N N . ARG A 1 207 ? 1.370 -10.996 -19.230 1.00 66.62 207 ARG A N 1
ATOM 1634 C CA . ARG A 1 207 ? 1.003 -9.603 -18.931 1.00 66.62 207 ARG A CA 1
ATOM 1635 C C . ARG A 1 207 ? 2.157 -8.637 -19.153 1.00 66.62 207 ARG A C 1
ATOM 1637 O O . ARG A 1 207 ? 1.930 -7.608 -19.767 1.00 66.62 207 ARG A O 1
ATOM 1644 N N . LEU A 1 208 ? 3.367 -8.971 -18.700 1.00 65.12 208 LEU A N 1
ATOM 1645 C CA . LEU A 1 208 ? 4.552 -8.135 -18.925 1.00 65.12 208 LEU A CA 1
ATOM 1646 C C . LEU A 1 208 ? 4.835 -7.993 -20.424 1.00 65.12 208 LEU A C 1
ATOM 1648 O O . LEU A 1 208 ? 5.127 -6.897 -20.883 1.00 65.12 208 LEU A O 1
ATOM 1652 N N . LEU A 1 209 ? 4.666 -9.070 -21.196 1.00 66.81 209 LEU A N 1
ATOM 1653 C CA . LEU A 1 209 ? 4.784 -9.052 -22.651 1.00 66.81 209 LEU A CA 1
ATOM 1654 C C . LEU A 1 209 ? 3.693 -8.198 -23.319 1.00 66.81 209 LEU A C 1
ATOM 1656 O O . LEU A 1 209 ? 3.999 -7.370 -24.170 1.00 66.81 209 LEU A O 1
ATOM 1660 N N . GLU A 1 210 ? 2.424 -8.376 -22.943 1.00 72.12 210 GLU A N 1
ATOM 1661 C CA . GLU A 1 210 ? 1.309 -7.568 -23.461 1.00 72.12 210 GLU A CA 1
ATOM 1662 C C . GLU A 1 210 ? 1.473 -6.080 -23.117 1.00 72.12 210 GLU A C 1
ATOM 1664 O O . GLU A 1 210 ? 1.178 -5.218 -23.947 1.00 72.12 210 GLU A O 1
ATOM 1669 N N . ASP A 1 211 ? 1.964 -5.776 -21.915 1.00 64.50 211 ASP A N 1
ATOM 1670 C CA . ASP A 1 211 ? 2.270 -4.415 -21.490 1.00 64.50 211 ASP A CA 1
ATOM 1671 C C . ASP A 1 211 ? 3.456 -3.856 -22.285 1.00 64.50 211 ASP A C 1
ATOM 1673 O O . ASP A 1 211 ? 3.318 -2.777 -22.850 1.00 64.50 211 ASP A O 1
ATOM 1677 N N . HIS A 1 212 ? 4.552 -4.607 -22.448 1.00 64.81 212 HIS A N 1
ATOM 1678 C CA . HIS A 1 212 ? 5.699 -4.225 -23.282 1.00 64.81 212 HIS A CA 1
ATOM 1679 C C . HIS A 1 212 ? 5.276 -3.913 -24.727 1.00 64.81 212 HIS A C 1
ATOM 1681 O O . HIS A 1 212 ? 5.632 -2.868 -25.268 1.00 64.81 212 HIS A O 1
ATOM 1687 N N . LYS A 1 213 ? 4.426 -4.756 -25.332 1.00 70.00 213 LYS A N 1
ATOM 1688 C CA . LYS A 1 213 ? 3.858 -4.514 -26.671 1.00 70.00 213 LYS A CA 1
ATOM 1689 C C . LYS A 1 213 ? 3.008 -3.236 -26.731 1.00 70.00 213 LYS A C 1
ATOM 1691 O O . LYS A 1 213 ? 2.987 -2.560 -27.755 1.00 70.00 213 LYS A O 1
ATOM 1696 N N . ARG A 1 214 ? 2.299 -2.875 -25.652 1.00 70.19 214 ARG A N 1
ATOM 1697 C CA . ARG A 1 214 ? 1.444 -1.671 -25.596 1.00 70.19 214 ARG A CA 1
ATOM 1698 C C . ARG A 1 214 ? 2.202 -0.387 -25.280 1.00 70.19 214 ARG A C 1
ATOM 1700 O O . ARG A 1 214 ? 1.844 0.661 -25.812 1.00 70.19 214 ARG A O 1
ATOM 1707 N N . SER A 1 215 ? 3.175 -0.439 -24.373 1.00 63.28 215 SER A N 1
ATOM 1708 C CA . SER A 1 215 ? 3.899 0.737 -23.879 1.00 63.28 215 SER A CA 1
ATOM 1709 C C . SER A 1 215 ? 5.254 0.963 -24.548 1.00 63.28 215 SER A C 1
ATOM 1711 O O . SER A 1 215 ? 5.858 2.009 -24.316 1.00 63.28 215 SER A O 1
ATOM 1713 N N . GLY A 1 216 ? 5.719 0.024 -25.375 1.00 68.12 216 GLY A N 1
ATOM 1714 C CA . GLY A 1 216 ? 7.087 0.001 -25.883 1.00 68.12 216 GLY A CA 1
ATOM 1715 C C . GLY A 1 216 ? 8.077 -0.547 -24.846 1.00 68.12 216 GLY A C 1
ATOM 1716 O O . GLY A 1 216 ? 7.662 -0.961 -23.757 1.00 68.12 216 GLY A O 1
ATOM 1717 N N . PRO A 1 217 ? 9.384 -0.547 -25.167 1.00 62.03 217 PRO A N 1
ATOM 1718 C CA . PRO A 1 217 ? 10.414 -1.076 -24.286 1.00 62.03 217 PRO A CA 1
ATOM 1719 C C . PRO A 1 217 ? 10.440 -0.343 -22.945 1.00 62.03 217 PRO A C 1
ATOM 1721 O O . PRO A 1 217 ? 10.768 0.840 -22.862 1.00 62.03 217 PRO A O 1
ATOM 1724 N N . THR A 1 218 ? 10.041 -1.051 -21.891 1.00 65.00 218 THR A N 1
ATOM 1725 C CA . THR A 1 218 ? 10.124 -0.597 -20.502 1.00 65.00 218 THR A CA 1
ATOM 1726 C C . THR A 1 218 ? 11.449 -1.036 -19.908 1.00 65.00 218 THR A C 1
ATOM 1728 O O . THR A 1 218 ? 11.709 -2.234 -19.837 1.00 65.00 218 THR A O 1
ATOM 1731 N N . GLU A 1 219 ? 12.242 -0.080 -19.425 1.00 73.75 219 GLU A N 1
ATOM 1732 C CA . GLU A 1 219 ? 13.544 -0.373 -18.830 1.00 73.75 219 GLU A CA 1
ATOM 1733 C C . GLU A 1 219 ? 13.396 -1.343 -17.633 1.00 73.75 219 GLU A C 1
ATOM 1735 O O . GLU A 1 219 ? 12.539 -1.117 -16.767 1.00 73.75 219 GLU A O 1
ATOM 1740 N N . PRO A 1 220 ? 14.232 -2.397 -17.521 1.00 71.44 220 PRO A N 1
ATOM 1741 C CA . PRO A 1 220 ? 14.148 -3.388 -16.439 1.00 71.44 220 PRO A CA 1
ATOM 1742 C C . PRO A 1 220 ? 14.180 -2.781 -15.028 1.00 71.44 220 PRO A C 1
ATOM 1744 O O . PRO A 1 220 ? 13.572 -3.308 -14.093 1.00 71.44 220 PRO A O 1
ATOM 1747 N N . GLU A 1 221 ? 14.829 -1.623 -14.877 1.00 79.25 221 GLU A N 1
ATOM 1748 C CA . GLU A 1 221 ? 14.892 -0.873 -13.622 1.00 79.25 221 GLU A CA 1
ATOM 1749 C C . GLU A 1 221 ? 13.524 -0.414 -13.089 1.00 79.25 221 GLU A C 1
ATOM 1751 O O . GLU A 1 221 ? 13.420 -0.033 -11.922 1.00 79.25 221 GLU A O 1
ATOM 1756 N N . TYR A 1 222 ? 12.462 -0.455 -13.899 1.00 82.38 222 TYR A N 1
ATOM 1757 C CA . TYR A 1 222 ? 11.100 -0.124 -13.469 1.00 82.38 222 TYR A CA 1
ATOM 1758 C C . TYR A 1 222 ? 10.471 -1.234 -12.624 1.00 82.38 222 TYR A C 1
ATOM 1760 O O . TYR A 1 222 ? 9.478 -0.994 -11.948 1.00 82.38 222 TYR A O 1
ATOM 1768 N N . PHE A 1 223 ? 11.054 -2.432 -12.602 1.00 80.19 223 PHE A N 1
ATOM 1769 C CA . PHE A 1 223 ? 10.504 -3.574 -11.866 1.00 80.19 223 PHE A CA 1
ATOM 1770 C C . PHE A 1 223 ? 11.344 -3.985 -10.657 1.00 80.19 223 PHE A C 1
ATOM 1772 O O . PHE A 1 223 ? 10.899 -4.805 -9.855 1.00 80.19 223 PHE A O 1
ATOM 1779 N N . THR A 1 224 ? 12.516 -3.372 -10.466 1.00 80.56 224 THR A N 1
ATOM 1780 C CA . THR A 1 224 ? 13.377 -3.605 -9.301 1.00 80.56 224 THR A CA 1
ATOM 1781 C C . THR A 1 224 ? 12.599 -3.397 -7.999 1.00 80.56 224 THR A C 1
ATOM 1783 O O . THR A 1 224 ? 12.054 -2.312 -7.771 1.00 80.56 224 THR A O 1
ATOM 1786 N N . GLY A 1 225 ? 12.572 -4.408 -7.127 1.00 81.38 225 GLY A N 1
ATOM 1787 C CA . GLY A 1 225 ? 11.894 -4.363 -5.827 1.00 81.38 225 GLY A CA 1
ATOM 1788 C C . GLY A 1 225 ? 10.424 -4.757 -5.829 1.00 81.38 225 GLY A C 1
ATOM 1789 O O . GLY A 1 225 ? 9.774 -4.649 -4.780 1.00 81.38 225 GLY A O 1
ATOM 1790 N N . LEU A 1 226 ? 9.896 -5.157 -6.989 1.00 83.06 226 LEU A N 1
ATOM 1791 C CA . LEU A 1 226 ? 8.519 -5.608 -7.178 1.00 83.06 226 LEU A CA 1
ATOM 1792 C C . LEU A 1 226 ? 8.416 -7.133 -7.355 1.00 83.06 226 LEU A C 1
ATOM 1794 O O . LEU A 1 226 ? 7.349 -7.637 -7.691 1.00 83.06 226 LEU A O 1
ATOM 1798 N N . GLU A 1 227 ? 9.483 -7.886 -7.082 1.00 74.38 227 GLU A N 1
ATOM 1799 C CA . GLU A 1 227 ? 9.580 -9.332 -7.343 1.00 74.38 227 GLU A CA 1
ATOM 1800 C C . GLU A 1 227 ? 8.503 -10.129 -6.590 1.00 74.38 227 GLU A C 1
ATOM 1802 O O . GLU A 1 227 ? 7.929 -11.076 -7.120 1.00 74.38 227 GLU A O 1
ATOM 1807 N N . HIS A 1 228 ? 8.168 -9.698 -5.373 1.00 71.94 228 HIS A N 1
ATOM 1808 C CA . HIS A 1 228 ? 7.139 -10.330 -4.539 1.00 71.94 228 HIS A CA 1
ATOM 1809 C C . HIS A 1 228 ? 5.751 -9.688 -4.679 1.00 71.94 228 HIS A C 1
ATOM 1811 O O . HIS A 1 228 ? 4.806 -10.070 -3.983 1.00 71.94 228 HIS A O 1
ATOM 1817 N N . TRP A 1 229 ? 5.606 -8.688 -5.549 1.00 73.69 229 TRP A N 1
ATOM 1818 C CA . TRP A 1 229 ? 4.364 -7.950 -5.715 1.00 73.69 229 TRP A CA 1
ATOM 1819 C C . TRP A 1 229 ? 3.553 -8.556 -6.850 1.00 73.69 229 TRP A C 1
ATOM 1821 O O . TRP A 1 229 ? 4.019 -8.701 -7.976 1.00 73.69 229 TRP A O 1
ATOM 1831 N N . ALA A 1 230 ? 2.301 -8.921 -6.572 1.00 66.81 230 ALA A N 1
ATOM 1832 C CA . ALA A 1 230 ? 1.451 -9.427 -7.637 1.00 66.81 230 ALA A CA 1
ATOM 1833 C C . ALA A 1 230 ? 1.094 -8.287 -8.590 1.00 66.81 230 ALA A C 1
ATOM 1835 O O . ALA A 1 230 ? 0.217 -7.496 -8.276 1.00 66.81 230 ALA A O 1
ATOM 1836 N N . TYR A 1 231 ? 1.648 -8.292 -9.802 1.00 69.38 231 TYR A N 1
ATOM 1837 C CA . TYR A 1 231 ? 1.289 -7.376 -10.898 1.00 69.38 231 TYR A CA 1
ATOM 1838 C C . TYR A 1 231 ? -0.206 -7.387 -11.285 1.00 69.38 231 TYR A C 1
ATOM 1840 O O . TYR A 1 231 ? -0.650 -6.644 -12.158 1.00 69.38 231 TYR A O 1
ATOM 1848 N N . ALA A 1 232 ? -1.021 -8.238 -10.656 1.00 63.44 232 ALA A N 1
ATOM 1849 C CA . ALA A 1 232 ? -2.457 -8.291 -10.854 1.00 63.44 232 ALA A CA 1
ATOM 1850 C C . ALA A 1 232 ? -3.135 -6.980 -10.429 1.00 63.44 232 ALA A C 1
ATOM 1852 O O . ALA A 1 232 ? -3.367 -6.738 -9.248 1.00 63.44 232 ALA A O 1
ATOM 1853 N N . GLY A 1 233 ? -3.499 -6.173 -11.427 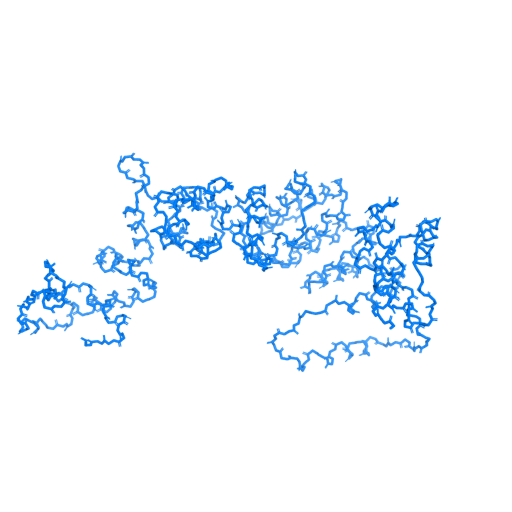1.00 71.06 233 GLY A N 1
ATOM 1854 C CA . GLY A 1 233 ? -4.205 -4.903 -11.251 1.00 71.06 233 GLY A CA 1
ATOM 1855 C C . GLY A 1 233 ? -3.318 -3.664 -11.377 1.00 71.06 233 GLY A C 1
ATOM 1856 O O . GLY A 1 233 ? -3.848 -2.554 -11.327 1.00 71.06 233 GLY A O 1
ATOM 1857 N N . LEU A 1 234 ? -2.004 -3.827 -11.581 1.00 83.94 234 LEU A N 1
ATOM 1858 C CA . LEU A 1 234 ? -1.122 -2.704 -11.880 1.00 83.94 234 LEU A CA 1
ATOM 1859 C C . LEU A 1 234 ? -1.439 -2.164 -13.278 1.00 83.94 234 LEU A C 1
ATOM 1861 O O . LEU A 1 234 ? -1.507 -2.916 -14.244 1.00 83.94 234 LEU A O 1
ATOM 1865 N N . ARG A 1 235 ? -1.644 -0.850 -13.385 1.00 87.50 235 ARG A N 1
ATOM 1866 C CA . ARG A 1 235 ? -1.774 -0.161 -14.672 1.00 87.50 235 ARG A CA 1
ATOM 1867 C C . ARG A 1 235 ? -0.456 0.544 -14.962 1.00 87.50 235 ARG A C 1
ATOM 1869 O O . ARG A 1 235 ? -0.109 1.479 -14.242 1.00 87.50 235 ARG A O 1
ATOM 1876 N N . MET A 1 236 ? 0.246 0.118 -16.011 1.00 86.06 236 MET A N 1
ATOM 1877 C CA . MET A 1 236 ? 1.603 0.595 -16.297 1.00 86.06 236 MET A CA 1
ATOM 1878 C C . MET A 1 236 ? 1.680 2.101 -16.557 1.00 86.06 236 MET A C 1
ATOM 1880 O O . MET A 1 236 ? 2.543 2.767 -15.996 1.00 86.06 236 MET A O 1
ATOM 1884 N N . THR A 1 237 ? 0.754 2.679 -17.328 1.00 90.50 237 THR A N 1
ATOM 1885 C CA . THR A 1 237 ? 0.797 4.123 -17.618 1.00 90.50 237 THR A CA 1
ATOM 1886 C C . THR A 1 237 ? 0.682 4.988 -16.349 1.00 90.50 237 THR A C 1
ATOM 1888 O O . THR A 1 237 ? 1.582 5.797 -16.120 1.00 90.50 237 THR A O 1
ATOM 1891 N N . PRO A 1 238 ? -0.332 4.811 -15.470 1.00 94.31 238 PRO A N 1
ATOM 1892 C CA . PRO A 1 238 ? -0.352 5.471 -14.163 1.00 94.31 238 PRO A CA 1
ATOM 1893 C C . PRO A 1 238 ? 0.890 5.205 -13.311 1.00 94.31 238 PRO A C 1
ATOM 1895 O O . PRO A 1 238 ? 1.395 6.128 -12.678 1.00 94.31 238 PRO A O 1
ATOM 1898 N N . TYR A 1 239 ? 1.387 3.967 -13.308 1.00 94.69 239 TYR A N 1
ATOM 1899 C CA . TYR A 1 239 ? 2.566 3.581 -12.541 1.00 94.69 239 TYR A CA 1
ATOM 1900 C C . TYR A 1 239 ? 3.807 4.379 -12.933 1.00 94.69 239 TYR A C 1
ATOM 1902 O O . TYR A 1 239 ? 4.432 4.989 -12.067 1.00 94.69 239 TYR A O 1
ATOM 1910 N N . LEU A 1 240 ? 4.125 4.439 -14.227 1.00 92.62 240 LEU A N 1
ATOM 1911 C CA . LEU A 1 240 ? 5.286 5.171 -14.731 1.00 92.62 240 LEU A CA 1
ATOM 1912 C C . LEU A 1 240 ? 5.170 6.673 -14.446 1.00 92.62 240 LEU A C 1
ATOM 1914 O O . LEU A 1 240 ? 6.138 7.299 -14.023 1.00 92.62 240 LEU A O 1
ATOM 1918 N N . GLN A 1 241 ? 3.971 7.240 -14.590 1.00 94.25 241 GLN A N 1
ATOM 1919 C CA . GLN A 1 241 ? 3.718 8.648 -14.275 1.00 94.25 241 GLN A CA 1
ATOM 1920 C C . GLN A 1 241 ? 3.912 8.951 -12.783 1.00 94.25 241 GLN A C 1
ATOM 1922 O O . GLN A 1 241 ? 4.555 9.936 -12.433 1.00 94.25 241 GLN A O 1
ATOM 1927 N N . ILE A 1 242 ? 3.396 8.101 -11.890 1.00 95.50 242 ILE A N 1
ATOM 1928 C CA . ILE A 1 242 ? 3.570 8.276 -10.441 1.00 95.50 242 ILE A CA 1
ATOM 1929 C C . ILE A 1 242 ? 5.030 8.036 -10.031 1.00 95.50 242 ILE A C 1
ATOM 1931 O O . ILE A 1 242 ? 5.553 8.739 -9.167 1.00 95.50 242 ILE A O 1
ATOM 1935 N N . ARG A 1 243 ? 5.715 7.075 -10.659 1.00 95.25 243 ARG A N 1
ATOM 1936 C CA . ARG A 1 243 ? 7.150 6.840 -10.465 1.00 95.25 243 ARG A CA 1
ATOM 1937 C C . ARG A 1 243 ? 7.962 8.088 -10.801 1.00 95.25 243 ARG A C 1
ATOM 1939 O O . ARG A 1 243 ? 8.846 8.439 -10.027 1.00 95.25 243 ARG A O 1
ATOM 1946 N N . GLU A 1 244 ? 7.639 8.769 -11.898 1.00 93.69 244 GLU A N 1
ATOM 1947 C CA . GLU A 1 244 ? 8.294 10.023 -12.287 1.00 93.69 244 GLU A CA 1
ATOM 1948 C C . GLU A 1 244 ? 8.035 11.145 -11.272 1.00 93.69 244 GLU A C 1
ATOM 1950 O O . GLU A 1 244 ? 8.965 11.844 -10.876 1.00 93.69 244 GLU A O 1
ATOM 1955 N N . MET A 1 245 ? 6.807 11.259 -10.747 1.00 93.19 245 MET A N 1
ATOM 1956 C CA . MET A 1 245 ? 6.512 12.194 -9.649 1.00 93.19 245 MET A CA 1
ATOM 1957 C C . MET A 1 245 ? 7.405 11.931 -8.426 1.00 93.19 245 MET A C 1
ATOM 1959 O O . MET A 1 245 ? 7.925 12.860 -7.815 1.00 93.19 245 MET A O 1
ATOM 1963 N N . LEU A 1 246 ? 7.618 10.658 -8.088 1.00 94.81 246 LEU A N 1
ATOM 1964 C CA . LEU A 1 246 ? 8.459 10.239 -6.964 1.00 94.81 246 LEU A CA 1
ATOM 1965 C C . LEU A 1 246 ? 9.962 10.343 -7.252 1.00 94.81 246 LEU A C 1
ATOM 1967 O O . LEU A 1 246 ? 10.757 10.317 -6.313 1.00 94.81 246 LEU A O 1
ATOM 1971 N N . ALA A 1 247 ? 10.379 10.471 -8.514 1.00 93.31 247 ALA A N 1
ATOM 1972 C CA . ALA A 1 247 ? 11.789 10.560 -8.881 1.00 93.31 247 ALA A CA 1
ATOM 1973 C C . ALA A 1 247 ? 12.472 11.817 -8.341 1.00 93.31 247 ALA A C 1
ATOM 1975 O O . ALA A 1 247 ? 13.667 11.791 -8.051 1.00 93.31 247 ALA A O 1
ATOM 1976 N N . GLN A 1 248 ? 11.693 12.881 -8.153 1.00 89.50 248 GLN A N 1
ATOM 1977 C CA . GLN A 1 248 ? 12.149 14.137 -7.565 1.00 89.50 248 GLN A CA 1
ATOM 1978 C C . GLN A 1 248 ? 12.355 14.033 -6.047 1.00 89.50 248 GLN A C 1
ATOM 1980 O O . GLN A 1 248 ? 13.136 14.792 -5.480 1.00 89.50 248 GLN A O 1
ATOM 1985 N N . GLU A 1 249 ? 11.675 13.091 -5.386 1.00 91.25 249 GLU A N 1
ATOM 1986 C CA . GLU A 1 249 ? 11.718 12.922 -3.929 1.00 91.25 249 GLU A CA 1
ATOM 1987 C C . GLU A 1 249 ? 12.649 11.787 -3.480 1.00 91.25 249 GLU A C 1
ATOM 1989 O O . GLU A 1 249 ? 13.222 11.842 -2.393 1.00 91.25 249 GLU A O 1
ATOM 1994 N N . LEU A 1 250 ? 12.783 10.736 -4.295 1.00 92.94 250 LEU A N 1
ATOM 1995 C CA . LEU A 1 250 ? 13.434 9.484 -3.918 1.00 92.94 250 LEU A CA 1
ATOM 1996 C C . LEU A 1 250 ? 14.584 9.146 -4.862 1.00 92.94 250 LEU A C 1
ATOM 1998 O O . LEU A 1 250 ? 14.375 8.812 -6.031 1.00 92.94 250 LEU A O 1
ATOM 2002 N N . ALA A 1 251 ? 15.805 9.140 -4.324 1.00 91.31 251 ALA A N 1
ATOM 2003 C CA . ALA A 1 251 ? 16.999 8.707 -5.051 1.00 91.31 251 ALA A CA 1
ATOM 2004 C C . ALA A 1 251 ? 17.038 7.182 -5.279 1.00 91.31 251 ALA A C 1
ATOM 2006 O O . ALA A 1 251 ? 17.563 6.721 -6.289 1.00 91.31 251 ALA A O 1
ATOM 2007 N N . SER A 1 252 ? 16.473 6.396 -4.356 1.00 94.00 252 SER A N 1
ATOM 2008 C CA . SER A 1 252 ? 16.449 4.932 -4.444 1.00 94.00 252 SER A CA 1
ATOM 2009 C C . SER A 1 252 ? 15.414 4.451 -5.462 1.00 94.00 252 SER A C 1
ATOM 2011 O O . SER A 1 252 ? 14.214 4.659 -5.275 1.00 94.00 252 SER A O 1
ATOM 2013 N N . ILE A 1 253 ? 15.872 3.761 -6.515 1.00 89.88 253 ILE A N 1
ATOM 2014 C CA . ILE A 1 253 ? 15.006 3.140 -7.534 1.00 89.88 253 ILE A CA 1
ATOM 2015 C C . ILE A 1 253 ? 14.051 2.129 -6.884 1.00 89.88 253 ILE A C 1
ATOM 2017 O O . ILE A 1 253 ? 12.855 2.151 -7.162 1.00 89.88 253 ILE A O 1
ATOM 2021 N N . LEU A 1 254 ? 14.564 1.302 -5.967 1.00 91.75 254 LEU A N 1
ATOM 2022 C CA . LEU A 1 254 ? 13.793 0.295 -5.234 1.00 91.75 254 LEU A CA 1
ATOM 2023 C C . LEU A 1 254 ? 12.603 0.926 -4.494 1.00 91.75 254 LEU A C 1
ATOM 2025 O O . LEU A 1 254 ? 11.454 0.524 -4.666 1.00 91.75 254 LEU A O 1
ATOM 2029 N N . GLU A 1 255 ? 12.885 1.948 -3.685 1.00 93.56 255 GLU A N 1
ATOM 2030 C CA . GLU A 1 255 ? 11.878 2.624 -2.864 1.00 93.56 255 GLU A CA 1
ATOM 2031 C C . GLU A 1 255 ? 10.859 3.364 -3.741 1.00 93.56 255 GLU A C 1
ATOM 2033 O O . GLU A 1 255 ? 9.651 3.290 -3.504 1.00 93.56 255 GLU A O 1
ATOM 2038 N N . ARG A 1 256 ? 11.337 4.014 -4.809 1.00 95.00 256 ARG A N 1
ATOM 2039 C CA . ARG A 1 256 ? 10.500 4.698 -5.798 1.00 95.00 256 ARG A CA 1
ATOM 2040 C C . ARG A 1 256 ? 9.524 3.737 -6.469 1.00 95.00 256 ARG A C 1
ATOM 2042 O O . ARG A 1 256 ? 8.334 4.040 -6.534 1.00 95.00 256 ARG A O 1
ATOM 2049 N N . ASN A 1 257 ? 9.999 2.577 -6.920 1.00 93.00 257 ASN A N 1
ATOM 2050 C CA . ASN A 1 257 ? 9.168 1.573 -7.577 1.00 93.00 257 ASN A CA 1
ATOM 2051 C C . ASN A 1 257 ? 8.105 1.017 -6.623 1.00 93.00 257 ASN A C 1
ATOM 2053 O O . ASN A 1 257 ? 6.933 0.939 -6.993 1.00 93.00 257 ASN A O 1
ATOM 2057 N N . GLN A 1 258 ? 8.482 0.693 -5.383 1.00 92.38 258 GLN A N 1
ATOM 2058 C CA . GLN A 1 258 ? 7.552 0.193 -4.366 1.00 92.38 258 GLN A CA 1
ATOM 2059 C C . GLN A 1 258 ? 6.465 1.220 -4.028 1.00 92.38 258 GLN A C 1
ATOM 2061 O O . GLN A 1 258 ? 5.283 0.881 -3.949 1.00 92.38 258 GLN A O 1
ATOM 2066 N N . MET A 1 259 ? 6.830 2.493 -3.872 1.00 94.69 259 MET A N 1
ATOM 2067 C CA . MET A 1 259 ? 5.859 3.552 -3.600 1.00 94.69 259 MET A CA 1
ATOM 2068 C C . MET A 1 259 ? 4.962 3.858 -4.791 1.00 94.69 259 MET A C 1
ATOM 2070 O O . MET A 1 259 ? 3.752 4.007 -4.613 1.00 94.69 259 MET A O 1
ATOM 2074 N N . ALA A 1 260 ? 5.525 3.904 -5.998 1.00 95.31 260 ALA A N 1
ATOM 2075 C CA . ALA A 1 260 ? 4.754 4.087 -7.217 1.00 95.31 260 ALA A CA 1
ATOM 2076 C C . ALA A 1 260 ? 3.741 2.957 -7.387 1.00 95.31 260 ALA A C 1
ATOM 2078 O O . ALA A 1 260 ? 2.578 3.213 -7.699 1.00 95.31 260 ALA A O 1
ATOM 2079 N N . TYR A 1 261 ? 4.139 1.719 -7.089 1.00 93.62 261 TYR A N 1
ATOM 2080 C CA . TYR A 1 261 ? 3.238 0.579 -7.094 1.00 93.62 261 TYR A CA 1
ATOM 2081 C C . TYR A 1 261 ? 2.110 0.767 -6.070 1.00 93.62 261 TYR A C 1
ATOM 2083 O O . TYR A 1 261 ? 0.940 0.723 -6.456 1.00 93.62 261 TYR A O 1
ATOM 2091 N N . LYS A 1 262 ? 2.435 1.039 -4.791 1.00 93.38 262 LYS A N 1
ATOM 2092 C CA . LYS A 1 262 ? 1.446 1.264 -3.713 1.00 93.38 262 LYS A CA 1
ATOM 2093 C C . LYS A 1 262 ? 0.431 2.337 -4.106 1.00 93.38 262 LYS A C 1
ATOM 2095 O O . LYS A 1 262 ? -0.777 2.126 -4.010 1.00 93.38 262 LYS A O 1
ATOM 2100 N N . ALA A 1 263 ? 0.919 3.473 -4.593 1.00 95.50 263 ALA A N 1
ATOM 2101 C CA . ALA A 1 263 ? 0.075 4.565 -5.047 1.00 95.50 263 ALA A CA 1
ATOM 2102 C C . ALA A 1 263 ? -0.781 4.165 -6.255 1.00 95.50 263 ALA A C 1
ATOM 2104 O O . ALA A 1 263 ? -1.958 4.506 -6.313 1.00 95.50 263 ALA A O 1
ATOM 2105 N N . THR A 1 264 ? -0.231 3.404 -7.199 1.00 95.38 264 THR A N 1
ATOM 2106 C CA . THR A 1 264 ? -0.967 2.989 -8.396 1.00 95.38 264 THR A CA 1
ATOM 2107 C C . THR A 1 264 ? -2.100 2.036 -8.065 1.00 95.38 264 THR A C 1
ATOM 2109 O O . THR A 1 264 ? -3.204 2.226 -8.567 1.00 95.38 264 THR A O 1
ATOM 2112 N N . ILE A 1 265 ? -1.875 1.036 -7.210 1.00 93.44 265 ILE A N 1
ATOM 2113 C CA . ILE A 1 265 ? -2.946 0.094 -6.867 1.00 93.44 265 ILE A CA 1
ATOM 2114 C C . ILE A 1 265 ? -4.084 0.787 -6.111 1.00 93.44 265 ILE A C 1
ATOM 2116 O O . ILE A 1 265 ? -5.248 0.524 -6.402 1.00 93.44 265 ILE A O 1
ATOM 2120 N N . LEU A 1 266 ? -3.764 1.720 -5.207 1.00 94.88 266 LEU A N 1
ATOM 2121 C CA . LEU A 1 266 ? -4.753 2.439 -4.403 1.00 94.88 266 LEU A CA 1
ATOM 2122 C C . LEU A 1 266 ? -5.472 3.513 -5.222 1.00 94.88 266 LEU A C 1
ATOM 2124 O O . LEU A 1 266 ? -6.696 3.584 -5.248 1.00 94.88 266 LEU A O 1
ATOM 2128 N N . PHE A 1 267 ? -4.724 4.376 -5.903 1.00 96.25 267 PHE A N 1
ATOM 2129 C CA . PHE A 1 267 ? -5.285 5.569 -6.527 1.00 96.25 267 PHE A CA 1
ATOM 2130 C C . PHE A 1 267 ? -5.606 5.384 -8.004 1.00 96.25 267 PHE A C 1
ATOM 2132 O O . PHE A 1 267 ? -6.407 6.155 -8.519 1.00 96.25 267 PHE A O 1
ATOM 2139 N N . GLN A 1 268 ? -5.045 4.376 -8.675 1.00 94.62 268 GLN A N 1
ATOM 2140 C CA . GLN A 1 268 ? -5.282 4.006 -10.080 1.00 94.62 268 GLN A CA 1
ATOM 2141 C C . GLN A 1 268 ? -4.928 5.067 -11.136 1.00 94.62 268 GLN A C 1
ATOM 2143 O O . GLN A 1 268 ? -4.821 4.723 -12.314 1.00 94.62 268 GLN A O 1
ATOM 2148 N N . SER A 1 269 ? -4.741 6.333 -10.755 1.00 96.81 269 SER A N 1
ATOM 2149 C CA . SER A 1 269 ? -4.324 7.425 -11.632 1.00 96.81 269 SER A CA 1
ATOM 2150 C C . SER A 1 269 ? -3.501 8.489 -10.889 1.00 96.81 269 SER A C 1
ATOM 2152 O O . SER A 1 269 ? -3.729 8.719 -9.694 1.00 96.81 269 SER A O 1
ATOM 2154 N N . PRO A 1 270 ? -2.599 9.208 -11.585 1.00 96.50 270 PRO A N 1
ATOM 2155 C CA . PRO A 1 270 ? -1.853 10.319 -10.992 1.00 96.50 270 PRO A CA 1
ATOM 2156 C C . PRO A 1 270 ? -2.756 11.451 -10.497 1.00 96.50 270 PRO A C 1
ATOM 2158 O O . PRO A 1 270 ? -2.478 12.054 -9.468 1.00 96.50 270 PRO A O 1
ATOM 2161 N N . GLN A 1 271 ? -3.879 11.724 -11.171 1.00 96.88 271 GLN A N 1
ATOM 2162 C CA . GLN A 1 271 ? -4.810 12.783 -10.760 1.00 96.88 271 GLN A CA 1
ATOM 2163 C C . GLN A 1 271 ? -5.428 12.488 -9.392 1.00 96.88 271 GLN A C 1
ATOM 2165 O O . GLN A 1 271 ? -5.635 13.399 -8.594 1.00 96.88 271 GLN A O 1
ATOM 2170 N N . ARG A 1 272 ? -5.701 11.212 -9.091 1.00 97.50 272 ARG A N 1
ATOM 2171 C CA . ARG A 1 272 ? -6.186 10.801 -7.769 1.00 97.50 272 ARG A CA 1
ATOM 2172 C C . ARG A 1 272 ? -5.086 10.916 -6.710 1.00 97.50 272 ARG A C 1
ATOM 2174 O O . ARG A 1 272 ? -5.388 11.355 -5.606 1.00 97.50 272 ARG A O 1
ATOM 2181 N N . VAL A 1 273 ? -3.826 10.627 -7.051 1.00 96.19 273 VAL A N 1
ATOM 2182 C CA . VAL A 1 273 ? -2.671 10.885 -6.165 1.00 96.19 273 VAL A CA 1
ATOM 2183 C C . VAL A 1 273 ? -2.528 12.380 -5.865 1.00 96.19 273 VAL A C 1
ATOM 2185 O O . VAL A 1 273 ? -2.424 12.764 -4.705 1.00 96.19 273 VAL A O 1
ATOM 2188 N N . LEU A 1 274 ? -2.590 13.235 -6.889 1.00 93.75 274 LEU A N 1
ATOM 2189 C CA . LEU A 1 274 ? -2.523 14.692 -6.736 1.00 93.75 274 LEU A CA 1
ATOM 2190 C C . LEU A 1 274 ? -3.687 15.234 -5.904 1.00 93.75 274 LEU A C 1
ATOM 2192 O O . LEU A 1 274 ? -3.471 16.055 -5.022 1.00 93.75 274 LEU A O 1
ATOM 2196 N N . LYS A 1 275 ? -4.908 14.729 -6.114 1.00 95.25 275 LYS A N 1
ATOM 2197 C CA . LYS A 1 275 ? -6.067 15.079 -5.282 1.00 95.25 275 LYS A CA 1
ATOM 2198 C C . LYS A 1 275 ? -5.850 14.700 -3.814 1.00 95.25 275 LYS A C 1
ATOM 2200 O O . LYS A 1 275 ? -6.192 15.471 -2.923 1.00 95.25 275 LYS A O 1
ATOM 2205 N N . PHE A 1 276 ? -5.280 13.523 -3.557 1.00 94.75 276 PHE A N 1
ATOM 2206 C CA . PHE A 1 276 ? -4.943 13.092 -2.203 1.00 94.75 276 PHE A CA 1
ATOM 2207 C C . PHE A 1 276 ? -3.888 14.009 -1.560 1.00 94.75 276 PHE A C 1
ATOM 2209 O O . PHE A 1 276 ? -4.040 14.420 -0.410 1.00 94.75 276 PHE A O 1
ATOM 2216 N N . LEU A 1 277 ? -2.844 14.366 -2.312 1.00 92.06 277 LEU A N 1
ATOM 2217 C CA . LEU A 1 277 ? -1.795 15.301 -1.892 1.00 92.06 277 LEU A CA 1
ATOM 2218 C C . LEU A 1 277 ? -2.325 16.706 -1.606 1.00 92.06 277 LEU A C 1
ATOM 2220 O O . LEU A 1 277 ? -1.938 17.309 -0.611 1.00 92.06 277 LEU A O 1
ATOM 2224 N N . ASP A 1 278 ? -3.215 17.226 -2.441 1.00 90.75 278 ASP A N 1
ATOM 2225 C CA . ASP A 1 278 ? -3.815 18.544 -2.238 1.00 90.75 278 ASP A CA 1
ATOM 2226 C C . ASP A 1 278 ? -4.616 18.582 -0.927 1.00 90.75 278 ASP A C 1
ATOM 2228 O O . ASP A 1 278 ? -4.446 19.477 -0.096 1.00 90.75 278 ASP A O 1
ATOM 2232 N N . GLN A 1 279 ? -5.400 17.529 -0.679 1.00 91.81 279 GLN A N 1
ATOM 2233 C CA . GLN A 1 279 ? -6.267 17.426 0.491 1.00 91.81 279 GLN A CA 1
ATOM 2234 C C . GLN A 1 279 ? -5.513 17.131 1.801 1.00 91.81 279 GLN A C 1
ATOM 2236 O O . GLN A 1 279 ? -5.903 17.630 2.860 1.00 91.81 279 GLN A O 1
ATOM 2241 N N . PHE A 1 280 ? -4.458 16.309 1.762 1.00 90.19 280 PHE A N 1
ATOM 2242 C CA . PHE A 1 280 ? -3.791 15.799 2.972 1.00 90.19 280 PHE A CA 1
ATOM 2243 C C . PHE A 1 280 ? -2.289 16.112 3.057 1.00 90.19 280 PHE A C 1
ATOM 2245 O O . PHE A 1 280 ? -1.714 16.056 4.144 1.00 90.19 280 PHE A O 1
ATOM 2252 N N . GLY A 1 281 ? -1.646 16.474 1.948 1.00 81.19 281 GLY A N 1
ATOM 2253 C CA . GLY A 1 281 ? -0.228 16.843 1.881 1.00 81.19 281 GLY A CA 1
ATOM 2254 C C . GLY A 1 281 ? 0.046 18.275 2.342 1.00 81.19 281 GLY A C 1
ATOM 2255 O O . GLY A 1 281 ? 0.956 18.490 3.146 1.00 81.19 281 GLY A O 1
ATOM 2256 N N . THR A 1 282 ? -0.789 19.240 1.944 1.00 61.56 282 THR A N 1
ATOM 2257 C CA . THR A 1 282 ? -0.652 20.675 2.291 1.00 61.56 282 THR A CA 1
ATOM 2258 C C . THR A 1 282 ? -0.690 20.951 3.796 1.00 61.56 282 THR A C 1
ATOM 2260 O O . THR A 1 282 ? 0.049 21.800 4.285 1.00 61.56 282 THR A O 1
ATOM 2263 N N . ARG A 1 283 ? -1.462 20.178 4.570 1.00 51.41 283 ARG A N 1
ATOM 2264 C CA . ARG A 1 283 ? -1.493 20.282 6.043 1.00 51.41 283 ARG A CA 1
ATOM 2265 C C . ARG A 1 283 ? -0.200 19.856 6.736 1.00 51.41 283 ARG A C 1
ATOM 2267 O O . ARG A 1 283 ? -0.039 20.133 7.919 1.00 51.41 283 ARG A O 1
ATOM 2274 N N . SER A 1 284 ? 0.691 19.154 6.040 1.00 50.97 284 SER A N 1
ATOM 2275 C CA . SER A 1 284 ? 1.881 18.561 6.652 1.00 50.97 284 SER A CA 1
ATOM 2276 C C . SER A 1 284 ? 3.203 19.056 6.070 1.00 50.97 284 SER A C 1
ATOM 2278 O O . SER A 1 284 ? 4.237 18.825 6.691 1.00 50.97 284 SER A O 1
ATOM 2280 N N . GLY A 1 285 ? 3.194 19.700 4.893 1.00 63.88 285 GLY A N 1
ATOM 2281 C CA . GLY A 1 285 ? 4.420 20.034 4.155 1.00 63.88 285 GLY A CA 1
ATOM 2282 C C . GLY A 1 285 ? 5.260 18.800 3.804 1.00 63.88 285 GLY A C 1
ATOM 2283 O O . GLY A 1 285 ? 6.443 18.923 3.495 1.00 63.88 285 GLY A O 1
ATOM 2284 N N . LYS A 1 286 ? 4.678 17.597 3.918 1.00 70.12 286 LYS A N 1
ATOM 2285 C CA . LYS A 1 286 ? 5.400 16.344 3.739 1.00 70.12 286 LYS A CA 1
ATOM 2286 C C . LYS A 1 286 ? 5.376 15.936 2.264 1.00 70.12 286 LYS A C 1
ATOM 2288 O O . LYS A 1 286 ? 4.313 16.004 1.647 1.00 70.12 286 LYS A O 1
ATOM 2293 N N . PRO A 1 287 ? 6.513 15.464 1.728 1.00 85.00 287 PRO A N 1
ATOM 2294 C CA . PRO A 1 287 ? 6.586 14.891 0.387 1.00 85.00 287 PRO A CA 1
ATOM 2295 C C . PRO A 1 287 ? 5.634 13.690 0.230 1.00 85.00 287 PRO A C 1
ATOM 2297 O O . PRO A 1 287 ? 5.284 13.036 1.222 1.00 85.00 287 PRO A O 1
ATOM 2300 N N . LEU A 1 288 ? 5.221 13.386 -1.005 1.00 89.31 288 LEU A N 1
ATOM 2301 C CA . LEU A 1 288 ? 4.320 12.270 -1.331 1.00 89.31 288 LEU A CA 1
ATOM 2302 C C . LEU A 1 288 ? 4.822 10.953 -0.745 1.00 89.31 288 LEU A C 1
ATOM 2304 O O . LEU A 1 288 ? 4.059 10.194 -0.142 1.00 89.31 288 LEU A O 1
ATOM 2308 N N . SER A 1 289 ? 6.121 10.717 -0.868 1.00 91.38 289 SER A N 1
ATOM 2309 C CA . SER A 1 289 ? 6.818 9.566 -0.315 1.00 91.38 289 SER A CA 1
ATOM 2310 C C . SER A 1 289 ? 6.524 9.348 1.171 1.00 91.38 289 SER A C 1
ATOM 2312 O O . SER A 1 289 ? 6.234 8.226 1.573 1.00 91.38 289 SER A O 1
ATOM 2314 N N . ASN A 1 290 ? 6.489 10.399 1.995 1.00 90.56 290 ASN A N 1
ATOM 2315 C CA . ASN A 1 290 ? 6.191 10.270 3.425 1.00 90.56 290 ASN A CA 1
ATOM 2316 C C . ASN A 1 290 ? 4.755 9.809 3.698 1.00 90.56 290 ASN A C 1
ATOM 2318 O O . ASN A 1 290 ? 4.536 9.036 4.630 1.00 90.56 290 ASN A O 1
ATOM 2322 N N . LEU A 1 291 ? 3.782 10.264 2.905 1.00 90.50 291 LEU A N 1
ATOM 2323 C CA . LEU A 1 291 ? 2.395 9.808 3.030 1.00 90.50 291 LEU A CA 1
ATOM 2324 C C . LEU A 1 291 ? 2.275 8.340 2.610 1.00 90.50 291 LEU A C 1
ATOM 2326 O O . LEU A 1 291 ? 1.644 7.550 3.308 1.00 90.50 291 LEU A O 1
ATOM 2330 N N . LEU A 1 292 ? 2.932 7.961 1.512 1.00 92.19 292 LEU A N 1
ATOM 2331 C CA . LEU A 1 292 ? 2.919 6.590 1.003 1.00 92.19 292 LEU A CA 1
ATOM 2332 C C . LEU A 1 292 ? 3.671 5.607 1.912 1.00 92.19 292 LEU A C 1
ATOM 2334 O O . LEU A 1 292 ? 3.255 4.456 1.999 1.00 92.19 292 LEU A O 1
ATOM 2338 N N . LYS A 1 293 ? 4.719 6.034 2.638 1.00 91.81 293 LYS A N 1
ATOM 2339 C CA . LYS A 1 293 ? 5.409 5.197 3.650 1.00 91.81 293 LYS A CA 1
ATOM 2340 C C . LYS A 1 293 ? 4.465 4.698 4.735 1.00 91.81 293 LYS A C 1
ATOM 2342 O O . LYS A 1 293 ? 4.629 3.585 5.219 1.00 91.81 293 LYS A O 1
ATOM 2347 N N . GLN A 1 294 ? 3.494 5.523 5.119 1.00 90.06 294 GLN A N 1
ATOM 2348 C CA . GLN A 1 294 ? 2.519 5.181 6.154 1.00 90.06 294 GLN A CA 1
ATOM 2349 C C . GLN A 1 294 ? 1.417 4.252 5.629 1.00 90.06 294 GLN A C 1
ATOM 2351 O O . GLN A 1 294 ? 0.728 3.605 6.412 1.00 90.06 294 GLN A O 1
ATOM 2356 N N . MET A 1 295 ? 1.259 4.163 4.306 1.00 92.62 295 MET A N 1
ATOM 2357 C CA . MET A 1 295 ? 0.360 3.212 3.670 1.00 92.62 295 MET A CA 1
ATOM 2358 C C . MET A 1 295 ? 1.099 1.889 3.476 1.00 92.62 295 MET A C 1
ATOM 2360 O O . MET A 1 295 ? 2.016 1.775 2.658 1.00 92.62 295 MET A O 1
ATOM 2364 N N . ASP A 1 296 ? 0.678 0.858 4.200 1.00 88.19 296 ASP A N 1
ATOM 2365 C CA . ASP A 1 296 ? 1.221 -0.488 4.014 1.00 88.19 296 ASP A CA 1
ATOM 2366 C C . ASP A 1 296 ? 0.111 -1.466 3.620 1.00 88.19 296 ASP A C 1
ATOM 2368 O O . ASP A 1 296 ? -0.410 -2.200 4.464 1.00 88.19 296 ASP A O 1
ATOM 2372 N N . PRO A 1 297 ? -0.342 -1.409 2.351 1.00 88.44 297 PRO A N 1
ATOM 2373 C CA . PRO A 1 297 ? -1.322 -2.353 1.846 1.00 88.44 297 PRO A CA 1
ATOM 2374 C C . PRO A 1 297 ? -0.714 -3.765 1.804 1.00 88.44 297 PRO A C 1
ATOM 2376 O O . PRO A 1 297 ? 0.431 -3.920 1.373 1.00 88.44 297 PRO A O 1
ATOM 2379 N N . PRO A 1 298 ? -1.464 -4.815 2.186 1.00 85.50 298 PRO A N 1
ATOM 2380 C CA . PRO A 1 298 ? -0.974 -6.182 2.091 1.00 85.50 298 PRO A CA 1
ATOM 2381 C C . PRO A 1 298 ? -0.646 -6.536 0.639 1.00 85.50 298 PRO A C 1
ATOM 2383 O O . PRO A 1 298 ? -1.495 -6.448 -0.253 1.00 85.50 298 PRO A O 1
ATOM 2386 N N . ILE A 1 299 ? 0.593 -6.970 0.416 1.00 78.25 299 ILE A N 1
ATOM 2387 C CA . ILE A 1 299 ? 1.094 -7.344 -0.903 1.00 78.25 299 ILE A CA 1
ATOM 2388 C C . ILE A 1 299 ? 0.265 -8.527 -1.434 1.00 78.25 299 ILE A C 1
ATOM 2390 O O . ILE A 1 299 ? 0.036 -9.508 -0.725 1.00 78.25 299 ILE A O 1
ATOM 2394 N N . SER A 1 300 ? -0.159 -8.458 -2.700 1.00 66.50 300 SER A N 1
ATOM 2395 C CA . SER A 1 300 ? -0.671 -9.588 -3.504 1.00 66.50 300 SER A CA 1
ATOM 2396 C C . SER A 1 300 ? -2.067 -10.179 -3.225 1.00 66.50 300 SER A C 1
ATOM 2398 O O . SER A 1 300 ? -2.330 -11.324 -3.595 1.00 66.50 300 SER A O 1
ATOM 2400 N N . SER A 1 301 ? -3.026 -9.440 -2.661 1.00 74.94 301 SER A N 1
ATOM 2401 C CA . SER A 1 301 ? -4.386 -9.994 -2.515 1.00 74.94 301 SER A CA 1
ATOM 2402 C C . SER A 1 301 ? -5.266 -9.756 -3.751 1.00 74.94 301 SER A C 1
ATOM 2404 O O . SER A 1 301 ? -5.794 -8.661 -3.938 1.00 74.94 301 SER A O 1
ATOM 2406 N N . LYS A 1 302 ? -5.488 -10.802 -4.567 1.00 79.69 302 LYS A N 1
ATOM 2407 C CA . LYS A 1 302 ? -6.415 -10.772 -5.726 1.00 79.69 302 LYS A CA 1
ATOM 2408 C C . LYS A 1 302 ? -7.866 -10.453 -5.338 1.00 79.69 302 LYS A C 1
ATOM 2410 O O . LYS A 1 302 ? -8.653 -10.074 -6.196 1.00 79.69 302 LYS A O 1
ATOM 2415 N N . HIS A 1 303 ? -8.225 -10.640 -4.070 1.00 87.88 303 HIS A N 1
ATOM 2416 C CA . HIS A 1 303 ? -9.592 -10.457 -3.586 1.00 87.88 303 HIS A CA 1
ATOM 2417 C C . HIS A 1 303 ? -9.865 -9.050 -3.050 1.00 87.88 303 HIS A C 1
ATOM 2419 O O . HIS A 1 303 ? -11.011 -8.761 -2.731 1.00 87.88 303 HIS A O 1
ATOM 2425 N N . VAL A 1 304 ? -8.847 -8.193 -2.926 1.00 92.50 304 VAL A N 1
ATOM 2426 C CA . VAL A 1 304 ? -9.006 -6.841 -2.376 1.00 92.50 304 VAL A CA 1
ATOM 2427 C C . VAL A 1 304 ? -9.468 -5.875 -3.458 1.00 92.50 304 VAL A C 1
ATOM 2429 O O . VAL A 1 304 ? -8.857 -5.772 -4.520 1.00 92.50 304 VAL A O 1
ATOM 2432 N N . ASP A 1 305 ? -10.520 -5.122 -3.154 1.00 94.62 305 ASP A N 1
ATOM 2433 C CA . ASP A 1 305 ? -10.975 -4.008 -3.975 1.00 94.62 305 ASP A CA 1
ATOM 2434 C C . ASP A 1 305 ? -10.133 -2.765 -3.665 1.00 94.62 305 ASP A C 1
ATOM 2436 O O . ASP A 1 305 ? -10.484 -1.910 -2.844 1.00 94.62 305 ASP A O 1
ATOM 2440 N N . TRP A 1 306 ? -8.972 -2.681 -4.315 1.00 94.12 306 TRP A N 1
ATOM 2441 C CA . TRP A 1 306 ? -8.056 -1.556 -4.137 1.00 94.12 306 TRP A CA 1
ATOM 2442 C C . TRP A 1 306 ? -8.656 -0.216 -4.576 1.00 94.12 306 TRP A C 1
ATOM 2444 O O . TRP A 1 306 ? -8.274 0.816 -4.028 1.00 94.12 306 TRP A O 1
ATOM 2454 N N . SER A 1 307 ? -9.631 -0.225 -5.495 1.00 94.56 307 SER A N 1
ATOM 2455 C CA . SER A 1 307 ? -10.330 0.989 -5.933 1.00 94.56 307 SER A CA 1
ATOM 2456 C C . SER A 1 307 ? -11.154 1.577 -4.788 1.00 94.56 307 SER A C 1
ATOM 2458 O O . SER A 1 307 ? -10.991 2.749 -4.441 1.00 94.56 307 SER A O 1
ATOM 2460 N N . ALA A 1 308 ? -11.956 0.736 -4.124 1.00 96.81 308 ALA A N 1
ATOM 2461 C CA . ALA A 1 308 ? -12.759 1.144 -2.977 1.00 96.81 308 ALA A CA 1
ATOM 2462 C C . ALA A 1 308 ? -11.892 1.594 -1.788 1.00 96.81 308 ALA A C 1
ATOM 2464 O O . ALA A 1 308 ? -12.220 2.571 -1.109 1.00 96.81 308 ALA A O 1
ATOM 2465 N N . TRP A 1 309 ? -10.756 0.929 -1.543 1.00 97.38 309 TRP A N 1
ATOM 2466 C CA . TRP A 1 309 ? -9.774 1.377 -0.546 1.00 97.38 309 TRP A CA 1
ATOM 2467 C C . TRP A 1 309 ? -9.158 2.737 -0.900 1.00 97.38 309 TRP A C 1
ATOM 2469 O O . TRP A 1 309 ? -9.033 3.594 -0.024 1.00 97.38 309 TRP A O 1
ATOM 2479 N N . GLY A 1 310 ? -8.851 2.975 -2.175 1.00 96.81 310 GLY A N 1
ATOM 2480 C CA . GLY A 1 310 ? -8.432 4.279 -2.683 1.00 96.81 310 GLY A CA 1
ATOM 2481 C C . GLY A 1 310 ? -9.469 5.380 -2.479 1.00 96.81 310 GLY A C 1
ATOM 2482 O O . GLY A 1 310 ? -9.125 6.481 -2.055 1.00 96.81 310 GLY A O 1
ATOM 2483 N N . ASP A 1 311 ? -10.746 5.091 -2.741 1.00 97.88 311 ASP A N 1
ATOM 2484 C CA . ASP A 1 311 ? -11.852 6.024 -2.487 1.00 97.88 311 ASP A CA 1
ATOM 2485 C C . ASP A 1 311 ? -11.992 6.344 -0.994 1.00 97.88 311 ASP A C 1
ATOM 2487 O O . ASP A 1 311 ? -12.221 7.495 -0.614 1.00 97.88 311 ASP A O 1
ATOM 2491 N N . ALA A 1 312 ? -11.806 5.344 -0.130 1.00 97.94 312 ALA A N 1
ATOM 2492 C CA . ALA A 1 312 ? -11.820 5.549 1.311 1.00 97.94 312 ALA A CA 1
ATOM 2493 C C . ALA A 1 312 ? -10.652 6.426 1.780 1.00 97.94 312 ALA A C 1
ATOM 2495 O O . ALA A 1 312 ? -10.865 7.320 2.599 1.00 97.94 312 ALA A O 1
ATOM 2496 N N . LEU A 1 313 ? -9.446 6.215 1.241 1.00 97.06 313 LEU A N 1
ATOM 2497 C CA . LEU A 1 313 ? -8.281 7.063 1.505 1.00 97.06 313 LEU A CA 1
ATOM 2498 C C . LEU A 1 313 ? -8.521 8.498 1.030 1.00 97.06 313 LEU A C 1
ATOM 2500 O O . LEU A 1 313 ? -8.278 9.427 1.785 1.00 97.06 313 LEU A O 1
ATOM 2504 N N . LEU A 1 314 ? -9.072 8.710 -0.166 1.00 96.94 314 LEU A N 1
ATOM 2505 C CA . LEU A 1 314 ? -9.422 10.058 -0.636 1.00 96.94 314 LEU A CA 1
ATOM 2506 C C . LEU A 1 314 ? -10.447 10.750 0.272 1.00 96.94 314 LEU A C 1
ATOM 2508 O O . LEU A 1 314 ? -10.392 11.960 0.469 1.00 96.94 314 LEU A O 1
ATOM 2512 N N . LYS A 1 315 ? -11.389 9.995 0.840 1.00 97.12 315 LYS A N 1
ATOM 2513 C CA . LYS A 1 315 ? -12.426 10.555 1.712 1.00 97.12 315 LYS A CA 1
ATOM 2514 C C . LYS A 1 315 ? -11.925 10.855 3.126 1.00 97.12 315 LYS A C 1
ATOM 2516 O O . LYS A 1 315 ? -12.294 11.883 3.686 1.00 97.12 315 LYS A O 1
ATOM 2521 N N . TYR A 1 316 ? -11.138 9.955 3.709 1.00 96.38 316 TYR A N 1
ATOM 2522 C CA . TYR A 1 316 ? -10.808 9.960 5.139 1.00 96.38 316 TYR A CA 1
ATOM 2523 C C . TYR A 1 316 ? -9.317 10.164 5.442 1.00 96.38 316 TYR A C 1
ATOM 2525 O O . TYR A 1 316 ? -8.958 10.435 6.582 1.00 96.38 316 TYR A O 1
ATOM 2533 N N . GLY A 1 317 ? -8.440 10.065 4.446 1.00 94.44 317 GLY A N 1
ATOM 2534 C CA . GLY A 1 317 ? -7.021 10.365 4.593 1.00 94.44 317 GLY A CA 1
ATOM 2535 C C . GLY A 1 317 ? -6.294 9.428 5.568 1.00 94.44 317 GLY A C 1
ATOM 2536 O O . GLY A 1 317 ? -6.520 8.212 5.530 1.00 94.44 317 GLY A O 1
ATOM 2537 N N . PRO A 1 318 ? -5.438 9.978 6.455 1.00 92.00 318 PRO A N 1
ATOM 2538 C CA . PRO A 1 318 ? -4.652 9.209 7.424 1.00 92.00 318 PRO A CA 1
ATOM 2539 C C . PRO A 1 318 ? -5.452 8.277 8.336 1.00 92.00 318 PRO A C 1
ATOM 2541 O O . PRO A 1 318 ? -4.945 7.237 8.752 1.00 92.00 318 PRO A O 1
ATOM 2544 N N . ASP A 1 319 ? -6.725 8.584 8.594 1.00 92.31 319 ASP A N 1
ATOM 2545 C CA . ASP A 1 319 ? -7.604 7.747 9.417 1.00 92.31 319 ASP A CA 1
ATOM 2546 C C . ASP A 1 319 ? -7.835 6.335 8.850 1.00 92.31 319 ASP A C 1
ATOM 2548 O O . ASP A 1 319 ? -8.298 5.450 9.582 1.00 92.31 319 ASP A O 1
ATOM 2552 N N . MET A 1 320 ? -7.523 6.130 7.564 1.00 95.12 320 MET A N 1
ATOM 2553 C CA . MET A 1 320 ? -7.626 4.851 6.859 1.00 95.12 320 MET A CA 1
ATOM 2554 C C . MET A 1 320 ? -6.311 4.070 6.766 1.00 95.12 320 MET A C 1
ATOM 2556 O O . MET A 1 320 ? -6.354 2.912 6.354 1.00 95.12 320 MET A O 1
ATOM 2560 N N . TYR A 1 321 ? -5.168 4.633 7.176 1.00 93.38 321 TYR A N 1
ATOM 2561 C CA . TYR A 1 321 ? -3.863 3.967 7.035 1.00 93.38 321 TYR A CA 1
ATOM 2562 C C . TYR A 1 321 ? -3.792 2.672 7.842 1.00 93.38 321 TYR A C 1
ATOM 2564 O O . TYR A 1 321 ? -3.484 1.619 7.294 1.00 93.38 321 TYR A O 1
ATOM 2572 N N . TYR A 1 322 ? -4.177 2.725 9.118 1.00 89.75 322 TYR A N 1
ATOM 2573 C CA . TYR A 1 322 ? -4.178 1.536 9.963 1.00 89.75 322 TYR A CA 1
ATOM 2574 C C . TYR A 1 322 ? -5.205 0.473 9.511 1.00 89.75 322 TYR A C 1
ATOM 2576 O O . TYR A 1 322 ? -4.816 -0.685 9.360 1.00 89.75 322 TYR A O 1
ATOM 2584 N N . PRO A 1 323 ? -6.480 0.815 9.195 1.00 93.50 323 PRO A N 1
ATOM 2585 C CA . PRO A 1 323 ? -7.404 -0.135 8.570 1.00 93.50 323 PRO A CA 1
ATOM 2586 C C . PRO A 1 323 ? -6.864 -0.808 7.295 1.00 93.50 323 PRO A C 1
ATOM 2588 O O . PRO A 1 323 ? -7.134 -1.989 7.078 1.00 93.50 323 PRO A O 1
ATOM 2591 N N . LEU A 1 324 ? -6.112 -0.080 6.461 1.00 94.25 324 LEU A N 1
ATOM 2592 C CA . LEU A 1 324 ? -5.597 -0.574 5.179 1.00 94.25 324 LEU A CA 1
ATOM 2593 C C . LEU A 1 324 ? -4.657 -1.777 5.339 1.00 94.25 324 LEU A C 1
ATOM 2595 O O . LEU A 1 324 ? -4.692 -2.682 4.502 1.00 94.25 324 LEU A O 1
ATOM 2599 N N . HIS A 1 325 ? -3.883 -1.845 6.427 1.00 90.44 325 HIS A N 1
ATOM 2600 C CA . HIS A 1 325 ? -3.021 -2.997 6.736 1.00 90.44 325 HIS A CA 1
ATOM 2601 C C . HIS A 1 325 ? -3.798 -4.320 6.784 1.00 90.44 325 HIS A C 1
ATOM 2603 O O . HIS A 1 325 ? -3.264 -5.391 6.496 1.00 90.44 325 HIS A O 1
ATOM 2609 N N . PHE A 1 326 ? -5.092 -4.244 7.096 1.00 90.81 326 PHE A N 1
ATOM 2610 C CA . PHE A 1 326 ? -5.978 -5.389 7.242 1.00 90.81 326 PHE A CA 1
ATOM 2611 C C . PHE A 1 326 ? -6.859 -5.642 6.014 1.00 90.81 326 PHE A C 1
ATOM 2613 O O . PHE A 1 326 ? -7.785 -6.454 6.080 1.00 90.81 326 PHE A O 1
ATOM 2620 N N . ALA A 1 327 ? -6.567 -5.013 4.869 1.00 93.19 327 ALA A N 1
ATOM 2621 C CA . ALA A 1 327 ? -7.358 -5.177 3.648 1.00 93.19 327 ALA A CA 1
ATOM 2622 C C . ALA A 1 327 ? -7.483 -6.649 3.207 1.00 93.19 327 ALA A C 1
ATOM 2624 O O . ALA A 1 327 ? -8.500 -7.051 2.653 1.00 93.19 327 ALA A O 1
ATOM 2625 N N . LYS A 1 328 ? -6.508 -7.510 3.534 1.00 91.19 328 LYS A N 1
ATOM 2626 C CA . LYS A 1 328 ? -6.602 -8.956 3.266 1.00 91.19 328 LYS A CA 1
ATOM 2627 C C . LYS A 1 328 ? -7.777 -9.616 4.004 1.00 91.19 328 LYS A C 1
ATOM 2629 O O . LYS A 1 328 ? -8.424 -10.494 3.443 1.00 91.19 328 LYS A O 1
ATOM 2634 N N . ALA A 1 329 ? -8.065 -9.194 5.237 1.00 89.94 329 ALA A N 1
ATOM 2635 C CA . ALA A 1 329 ? -9.195 -9.687 6.025 1.00 89.94 329 ALA A CA 1
ATOM 2636 C C . ALA A 1 329 ? -10.502 -8.947 5.688 1.00 89.94 329 ALA A C 1
ATOM 2638 O O . ALA A 1 329 ? -11.587 -9.540 5.719 1.00 89.94 329 ALA A O 1
ATOM 2639 N N . VAL A 1 330 ? -10.406 -7.664 5.331 1.00 94.31 330 VAL A N 1
ATOM 2640 C CA . VAL A 1 330 ? -11.527 -6.801 4.932 1.00 94.31 330 VAL A CA 1
ATOM 2641 C C . VAL A 1 330 ? -11.329 -6.360 3.475 1.00 94.31 330 VAL A C 1
ATOM 2643 O O . VAL A 1 330 ? -10.773 -5.292 3.228 1.00 94.31 330 VAL A O 1
ATOM 2646 N N . PRO A 1 331 ? -11.785 -7.168 2.495 1.00 94.62 331 PRO A N 1
ATOM 2647 C CA . PRO A 1 331 ? -11.468 -6.951 1.084 1.00 94.62 331 PRO A CA 1
ATOM 2648 C C . PRO A 1 331 ? -11.891 -5.593 0.523 1.00 94.62 331 PRO A C 1
ATOM 2650 O O . PRO A 1 331 ? -11.253 -5.093 -0.396 1.00 94.62 331 PRO A O 1
ATOM 2653 N N . ALA A 1 332 ? -12.933 -4.984 1.089 1.00 96.94 332 ALA A N 1
ATOM 2654 C CA . ALA A 1 332 ? -13.405 -3.655 0.728 1.00 96.94 332 ALA A CA 1
ATOM 2655 C C . ALA A 1 332 ? -13.876 -2.889 1.979 1.00 96.94 332 ALA A C 1
ATOM 2657 O O . ALA A 1 332 ? -14.437 -3.511 2.895 1.00 96.94 332 ALA A O 1
ATOM 2658 N N . PRO A 1 333 ? -13.710 -1.553 2.025 1.00 97.62 333 PRO A N 1
ATOM 2659 C CA . PRO A 1 333 ? -14.298 -0.710 3.061 1.00 97.62 333 PRO A CA 1
ATOM 2660 C C . PRO A 1 333 ? -15.817 -0.898 3.160 1.00 97.62 333 PRO A C 1
ATOM 2662 O O . PRO A 1 333 ? -16.508 -1.123 2.166 1.00 97.62 333 PRO A O 1
ATOM 2665 N N . ARG A 1 334 ? -16.371 -0.798 4.372 1.00 97.69 334 ARG A N 1
ATOM 2666 C CA . ARG A 1 334 ? -17.805 -1.016 4.601 1.00 97.69 334 ARG A CA 1
ATOM 2667 C C . ARG A 1 334 ? -18.620 0.227 4.276 1.00 97.69 334 ARG A C 1
ATOM 2669 O O . ARG A 1 334 ? -18.239 1.349 4.609 1.00 97.69 334 ARG A O 1
ATOM 2676 N N . LEU A 1 335 ? -19.798 -0.002 3.703 1.00 97.88 335 LEU A N 1
ATOM 2677 C CA . LEU A 1 335 ? -20.759 1.046 3.384 1.00 97.88 335 LEU A CA 1
ATOM 2678 C C . LEU A 1 335 ? -21.716 1.319 4.558 1.00 97.88 335 LEU A C 1
ATOM 2680 O O . LEU A 1 335 ? -22.132 0.421 5.303 1.00 97.88 335 LEU A O 1
ATOM 2684 N N . GLY A 1 336 ? -22.056 2.590 4.739 1.00 96.69 336 GLY A N 1
ATOM 2685 C CA . GLY A 1 336 ? -23.107 3.072 5.623 1.00 96.69 336 GLY A CA 1
ATOM 2686 C C . GLY A 1 336 ? -24.510 2.732 5.102 1.00 96.69 336 GLY A C 1
ATOM 2687 O O . GLY A 1 336 ? -24.652 2.165 4.020 1.00 96.69 336 GLY A O 1
ATOM 2688 N N . PRO A 1 337 ? -25.562 3.055 5.874 1.00 96.38 337 PRO A N 1
ATOM 2689 C CA . PRO A 1 337 ? -26.950 2.947 5.409 1.00 96.38 337 PRO A CA 1
ATOM 2690 C C . PRO A 1 337 ? -27.242 3.820 4.178 1.00 96.38 337 PRO A C 1
ATOM 2692 O O . PRO A 1 337 ? -28.145 3.525 3.410 1.00 96.38 337 PRO A O 1
ATOM 2695 N N . ASP A 1 338 ? -26.452 4.877 3.983 1.00 96.25 338 ASP A N 1
ATOM 2696 C CA . ASP A 1 338 ? -26.511 5.809 2.856 1.00 96.25 338 ASP A CA 1
ATOM 2697 C C . ASP A 1 338 ? -25.789 5.299 1.595 1.00 96.25 338 ASP A C 1
ATOM 2699 O O . ASP A 1 338 ? -25.640 6.041 0.625 1.00 96.25 338 ASP A O 1
ATOM 2703 N N . GLY A 1 339 ? -25.274 4.065 1.619 1.00 96.75 339 GLY A N 1
ATOM 2704 C CA . GLY A 1 339 ? -24.483 3.491 0.530 1.00 96.75 339 GLY A CA 1
ATOM 2705 C C . GLY A 1 339 ? -23.090 4.107 0.369 1.00 96.75 339 GLY A C 1
ATOM 2706 O O . GLY A 1 339 ? -22.349 3.696 -0.520 1.00 96.75 339 GLY A O 1
ATOM 2707 N N . LYS A 1 340 ? -22.683 5.061 1.219 1.00 97.19 340 LYS A N 1
ATOM 2708 C CA . LYS A 1 340 ? -21.349 5.676 1.158 1.00 97.19 340 LYS A CA 1
ATOM 2709 C C . LYS A 1 340 ? -20.382 4.922 2.056 1.00 97.19 340 LYS A C 1
ATOM 2711 O O . LYS A 1 340 ? -20.770 4.368 3.079 1.00 97.19 340 LYS A O 1
ATOM 2716 N N . ILE A 1 341 ? -19.090 4.950 1.728 1.00 97.50 341 ILE A N 1
ATOM 2717 C CA . ILE A 1 341 ? -18.057 4.364 2.596 1.00 97.50 341 ILE A CA 1
ATOM 2718 C C . ILE A 1 341 ? -18.148 4.999 3.987 1.00 97.50 341 ILE A C 1
ATOM 2720 O O . ILE A 1 341 ? -18.228 6.225 4.096 1.00 97.50 341 ILE A O 1
ATOM 2724 N N . SER A 1 342 ? -18.140 4.166 5.028 1.00 97.50 342 SER A N 1
ATOM 2725 C CA . SER A 1 342 ? -18.238 4.555 6.433 1.00 97.50 342 SER A CA 1
ATOM 2726 C C . SER A 1 342 ? -16.968 4.157 7.178 1.00 97.50 342 SER A C 1
ATOM 2728 O O . SER A 1 342 ? -16.677 2.969 7.339 1.00 97.50 342 SER A O 1
ATOM 2730 N N . LEU A 1 343 ? -16.232 5.153 7.679 1.00 95.19 343 LEU A N 1
ATOM 2731 C CA . LEU A 1 343 ? -15.028 4.936 8.488 1.00 95.19 343 LEU A CA 1
ATOM 2732 C C . LEU A 1 343 ? -15.330 4.065 9.715 1.00 95.19 343 LEU A C 1
ATOM 2734 O O . LEU A 1 343 ? -14.653 3.067 9.937 1.00 95.19 343 LEU A O 1
ATOM 2738 N N . ARG A 1 344 ? -16.397 4.389 10.461 1.00 93.88 344 ARG A N 1
ATOM 2739 C CA . ARG A 1 344 ? -16.807 3.649 11.666 1.00 93.88 344 ARG A CA 1
ATOM 2740 C C . ARG A 1 344 ? -17.068 2.173 11.368 1.00 93.88 344 ARG A C 1
ATOM 2742 O O . ARG A 1 344 ? -16.480 1.316 12.016 1.00 93.88 344 ARG A O 1
ATOM 2749 N N . LYS A 1 345 ? -17.894 1.868 10.359 1.00 95.75 345 LYS A N 1
ATOM 2750 C CA . LYS A 1 345 ? -18.189 0.473 9.990 1.00 95.75 345 LYS A CA 1
ATOM 2751 C C . LYS A 1 345 ? -16.972 -0.258 9.422 1.00 95.75 345 LYS A C 1
ATOM 2753 O O . LYS A 1 345 ? -16.858 -1.467 9.581 1.00 95.75 345 LYS A O 1
ATOM 2758 N N . THR A 1 346 ? -16.078 0.455 8.738 1.00 95.56 346 THR A N 1
ATOM 2759 C CA . THR A 1 346 ? -14.845 -0.141 8.209 1.00 95.56 346 THR A CA 1
ATOM 2760 C C . THR A 1 346 ? -13.903 -0.517 9.345 1.00 95.56 346 THR A C 1
ATOM 2762 O O . THR A 1 346 ? -13.468 -1.661 9.399 1.00 95.56 346 THR A O 1
ATOM 2765 N N . ARG A 1 347 ? -13.666 0.394 10.301 1.00 91.94 347 ARG A N 1
ATOM 2766 C CA . ARG A 1 347 ? -12.909 0.103 11.530 1.00 91.94 347 ARG A CA 1
ATOM 2767 C C . ARG A 1 347 ? -13.532 -1.063 12.293 1.00 91.94 347 ARG A C 1
ATOM 2769 O O . ARG A 1 347 ? -12.807 -1.969 12.685 1.00 91.94 347 ARG A O 1
ATOM 2776 N N . GLN A 1 348 ? -14.864 -1.076 12.395 1.00 89.94 348 GLN A N 1
ATOM 2777 C CA . GLN A 1 348 ? -15.621 -2.178 12.980 1.00 89.94 348 GLN A CA 1
ATOM 2778 C C . GLN A 1 348 ? -15.318 -3.527 12.338 1.00 89.94 348 GLN A C 1
ATOM 2780 O O . GLN A 1 348 ? -14.858 -4.442 13.013 1.00 89.94 348 GLN A O 1
ATOM 2785 N N . ALA A 1 349 ? -15.479 -3.625 11.021 1.00 92.31 349 ALA A N 1
ATOM 2786 C CA . ALA A 1 349 ? -15.210 -4.865 10.308 1.00 92.31 349 ALA A CA 1
ATOM 2787 C C . ALA A 1 349 ? -13.747 -5.322 10.425 1.00 92.31 349 ALA A C 1
ATOM 2789 O O . ALA A 1 349 ? -13.482 -6.523 10.388 1.00 92.31 349 ALA A O 1
ATOM 2790 N N . VAL A 1 350 ? -12.800 -4.385 10.535 1.00 89.94 350 VAL A N 1
ATOM 2791 C CA . VAL A 1 350 ? -11.390 -4.725 10.736 1.00 89.94 350 VAL A CA 1
ATOM 2792 C C . VAL A 1 350 ? -11.178 -5.338 12.114 1.00 89.94 350 VAL A C 1
ATOM 2794 O O . VAL A 1 350 ? -10.633 -6.436 12.197 1.00 89.94 350 VAL A O 1
ATOM 2797 N N . TRP A 1 351 ? -11.631 -4.695 13.193 1.00 83.62 351 TRP A N 1
ATOM 2798 C CA . TRP A 1 351 ? -11.395 -5.248 14.527 1.00 83.62 351 TRP A CA 1
ATOM 2799 C C . TRP A 1 351 ? -12.206 -6.526 14.787 1.00 83.62 351 TRP A C 1
ATOM 2801 O O . TRP A 1 351 ? -11.721 -7.417 15.481 1.00 83.62 351 TRP A O 1
ATOM 2811 N N . GLU A 1 352 ? -13.380 -6.681 14.170 1.00 84.94 352 GLU A N 1
ATOM 2812 C CA . GLU A 1 352 ? -14.151 -7.928 14.225 1.00 84.94 352 GLU A CA 1
ATOM 2813 C C . GLU A 1 352 ? -13.370 -9.111 13.641 1.00 84.94 352 GLU A C 1
ATOM 2815 O O . GLU A 1 352 ? -13.360 -10.190 14.231 1.00 84.94 352 GLU A O 1
ATOM 2820 N N . LYS A 1 353 ? -12.688 -8.904 12.506 1.00 84.56 353 LYS A N 1
ATOM 2821 C CA . LYS A 1 353 ? -11.988 -9.970 11.776 1.00 84.56 353 LYS A CA 1
ATOM 2822 C C . LYS A 1 353 ? -10.541 -10.197 12.188 1.00 84.56 353 LYS A C 1
ATOM 2824 O O . LYS A 1 353 ? -10.017 -11.281 11.955 1.00 84.56 353 LYS A O 1
ATOM 2829 N N . CYS A 1 354 ? -9.869 -9.175 12.703 1.00 74.75 354 CYS A N 1
ATOM 2830 C CA . CYS A 1 354 ? -8.432 -9.237 12.968 1.00 74.75 354 CYS A CA 1
ATOM 2831 C C . CYS A 1 354 ? -8.098 -9.589 14.415 1.00 74.75 354 CYS A C 1
ATOM 2833 O O . CYS A 1 354 ? -6.951 -9.929 14.702 1.00 74.75 354 CYS A O 1
ATOM 2835 N N . PHE A 1 355 ? -9.082 -9.544 15.314 1.00 71.88 355 PHE A N 1
ATOM 2836 C CA . PHE A 1 355 ? -8.900 -9.950 16.698 1.00 71.88 355 PHE A CA 1
ATOM 2837 C C . PHE A 1 355 ? -9.830 -11.114 17.025 1.00 71.88 355 PHE A C 1
ATOM 2839 O O . PHE A 1 355 ? -11.049 -10.946 17.058 1.00 71.88 355 PHE A O 1
ATOM 2846 N N . ASP A 1 356 ? -9.253 -12.273 17.343 1.00 66.88 356 ASP A N 1
ATOM 2847 C CA . ASP A 1 356 ? -10.007 -13.439 17.805 1.00 66.88 356 ASP A CA 1
ATOM 2848 C C . ASP A 1 356 ? -10.932 -13.062 18.968 1.00 66.88 356 ASP A C 1
ATOM 2850 O O . ASP A 1 356 ? -10.549 -12.290 19.859 1.00 66.88 356 ASP A O 1
ATOM 2854 N N . ARG A 1 357 ? -12.164 -13.587 18.948 1.00 63.34 357 ARG A N 1
ATOM 2855 C CA . ARG A 1 357 ? -13.198 -13.332 19.970 1.00 63.34 357 ARG A CA 1
ATOM 2856 C C . ARG A 1 357 ? -13.454 -11.838 20.217 1.00 63.34 357 ARG A C 1
ATOM 2858 O O . ARG A 1 357 ? -13.664 -11.405 21.346 1.00 63.34 357 ARG A O 1
ATOM 2865 N N . SER A 1 358 ? -13.386 -11.015 19.176 1.00 62.38 358 SER A N 1
ATOM 2866 C CA . SER A 1 358 ? -13.739 -9.588 19.202 1.00 62.38 358 SER A CA 1
ATOM 2867 C C . SER A 1 358 ? -15.114 -9.310 19.826 1.00 62.38 358 SER A C 1
ATOM 2869 O O . SER A 1 358 ? -15.258 -8.344 20.572 1.00 62.38 358 SER A O 1
ATOM 2871 N N . GLU A 1 359 ? -16.077 -10.207 19.625 1.00 68.44 359 GLU A N 1
ATOM 2872 C CA . GLU A 1 359 ? -17.428 -10.132 20.194 1.00 68.44 359 GLU A CA 1
ATOM 2873 C C . GLU A 1 359 ? -17.452 -10.161 21.732 1.00 68.44 359 GLU A C 1
ATOM 2875 O O . GLU A 1 359 ? -18.297 -9.517 22.348 1.00 68.44 359 GLU A O 1
ATOM 2880 N N . ALA A 1 360 ? -16.507 -10.863 22.370 1.00 68.88 360 ALA A N 1
ATOM 2881 C CA . ALA A 1 360 ? -16.474 -11.012 23.826 1.00 68.88 360 ALA A CA 1
ATOM 2882 C C . ALA A 1 360 ? -16.050 -9.722 24.549 1.00 68.88 360 ALA A C 1
ATOM 2884 O O . ALA A 1 360 ? -16.380 -9.525 25.720 1.00 68.88 360 ALA A O 1
ATOM 2885 N N . ASN A 1 361 ? -15.313 -8.839 23.863 1.00 74.81 361 ASN A N 1
ATOM 2886 C CA . ASN A 1 361 ? -14.881 -7.559 24.409 1.00 74.81 361 ASN A CA 1
ATOM 2887 C C . ASN A 1 361 ? -14.643 -6.527 23.295 1.00 74.81 361 ASN A C 1
ATOM 2889 O O . ASN A 1 361 ? -13.509 -6.274 22.862 1.00 74.81 361 ASN A O 1
ATOM 2893 N N . VAL A 1 362 ? -15.750 -5.952 22.824 1.00 78.75 362 VAL A N 1
ATOM 2894 C CA . VAL A 1 362 ? -15.775 -4.952 21.750 1.00 78.75 362 VAL A CA 1
ATOM 2895 C C . VAL A 1 362 ? -14.971 -3.708 22.128 1.00 78.75 362 VAL A C 1
ATOM 2897 O O . VAL A 1 362 ? -14.149 -3.263 21.331 1.00 78.75 362 VAL A O 1
ATOM 2900 N N . SER A 1 363 ? -15.135 -3.196 23.354 1.00 79.25 363 SER A N 1
ATOM 2901 C CA . SER A 1 363 ? -14.466 -1.969 23.801 1.00 79.25 363 SER A CA 1
ATOM 2902 C C . SER A 1 363 ? -12.946 -2.121 23.840 1.00 79.25 363 SER A C 1
ATOM 2904 O O . SER A 1 363 ? -12.246 -1.277 23.295 1.00 79.25 363 SER A O 1
ATOM 2906 N N . LEU A 1 364 ? -12.413 -3.221 24.385 1.00 82.12 364 LEU A N 1
ATOM 2907 C CA . LEU A 1 364 ? -10.965 -3.472 24.374 1.00 82.12 364 LEU A CA 1
ATOM 2908 C C . LEU A 1 364 ? -10.420 -3.654 22.950 1.00 82.12 364 LEU A C 1
ATOM 2910 O O . LEU A 1 364 ? -9.324 -3.190 22.646 1.00 82.12 364 LEU A O 1
ATOM 2914 N N . SER A 1 365 ? -11.175 -4.314 22.068 1.00 81.69 365 SER A N 1
ATOM 2915 C CA . SER A 1 365 ? -10.758 -4.523 20.674 1.00 81.69 365 SER A CA 1
ATOM 2916 C C . SER A 1 365 ? -10.716 -3.206 19.893 1.00 81.69 365 SER A C 1
ATOM 2918 O O . SER A 1 365 ? -9.742 -2.942 19.190 1.00 81.69 365 SER A O 1
ATOM 2920 N N . GLU A 1 366 ? -11.735 -2.358 20.053 1.00 81.88 366 GLU A N 1
ATOM 2921 C CA . GLU A 1 366 ? -11.790 -1.012 19.471 1.00 81.88 366 GLU A CA 1
ATOM 2922 C C . GLU A 1 366 ? -10.637 -0.140 19.968 1.00 81.88 366 GLU A C 1
ATOM 2924 O O . GLU A 1 366 ? -10.012 0.588 19.201 1.00 81.88 366 GLU A O 1
ATOM 2929 N N . LEU A 1 367 ? -10.316 -0.261 21.246 1.00 83.44 367 LEU A N 1
ATOM 2930 C CA . LEU A 1 367 ? -9.291 0.517 21.912 1.00 83.44 367 LEU A CA 1
ATOM 2931 C C . LEU A 1 367 ? -7.888 0.070 21.483 1.00 83.44 367 LEU A C 1
ATOM 2933 O O . LEU A 1 367 ? -7.093 0.893 21.039 1.00 83.44 367 LEU A O 1
ATOM 2937 N N . CYS A 1 368 ? -7.611 -1.236 21.450 1.00 82.69 368 CYS A N 1
ATOM 2938 C CA . CYS A 1 368 ? -6.396 -1.764 20.828 1.00 82.69 368 CYS A CA 1
ATOM 2939 C C . CYS A 1 368 ? -6.255 -1.336 19.361 1.00 82.69 368 CYS A C 1
ATOM 2941 O O . CYS A 1 368 ? -5.152 -1.017 18.926 1.00 82.69 368 CYS A O 1
ATOM 2943 N N . PHE A 1 369 ? -7.357 -1.302 18.608 1.00 81.94 369 PHE A N 1
ATOM 2944 C CA . PHE A 1 369 ? -7.356 -0.831 17.227 1.00 81.94 369 PHE A CA 1
ATOM 2945 C C . PHE A 1 369 ? -7.026 0.666 17.131 1.00 81.94 369 PHE A C 1
ATOM 2947 O O . PHE A 1 369 ? -6.190 1.063 16.322 1.00 81.94 369 PHE A O 1
ATOM 2954 N N . HIS A 1 370 ? -7.656 1.495 17.967 1.00 82.19 370 HIS A N 1
ATOM 2955 C CA . HIS A 1 370 ? -7.429 2.939 18.023 1.00 82.19 370 HIS A CA 1
ATOM 2956 C C . HIS A 1 370 ? -5.961 3.269 18.308 1.00 82.19 370 HIS A C 1
ATOM 2958 O O . HIS A 1 370 ? -5.363 4.092 17.617 1.00 82.19 370 HIS A O 1
ATOM 2964 N N . TRP A 1 371 ? -5.370 2.559 19.267 1.00 80.81 371 TRP A N 1
ATOM 2965 C CA . TRP A 1 371 ? -3.976 2.717 19.681 1.00 80.81 371 TRP A CA 1
ATOM 2966 C C . TRP A 1 371 ? -2.983 1.898 18.840 1.00 80.81 371 TRP A C 1
ATOM 2968 O O . TRP A 1 371 ? -1.805 1.812 19.177 1.00 80.81 371 TRP A O 1
ATOM 2978 N N . GLN A 1 372 ? -3.445 1.302 17.735 1.00 82.25 372 GLN A N 1
ATOM 2979 C CA . GLN A 1 372 ? -2.633 0.532 16.788 1.00 82.25 372 GLN A CA 1
ATOM 2980 C C . GLN A 1 372 ? -1.813 -0.599 17.435 1.00 82.25 372 GLN A C 1
ATOM 2982 O O . GLN A 1 372 ? -0.723 -0.954 16.981 1.00 82.25 372 GLN A O 1
ATOM 2987 N N . VAL A 1 373 ? -2.341 -1.190 18.506 1.00 81.75 373 VAL A N 1
ATOM 2988 C CA . VAL A 1 373 ? -1.698 -2.281 19.237 1.00 81.75 373 VAL A CA 1
ATOM 2989 C C . VAL A 1 373 ? -1.585 -3.503 18.323 1.00 81.75 373 VAL A C 1
ATOM 2991 O O . VAL A 1 373 ? -2.516 -3.855 17.598 1.00 81.75 373 VAL A O 1
ATOM 2994 N N . SER A 1 374 ? -0.429 -4.172 18.340 1.00 80.25 374 SER A N 1
ATOM 2995 C CA . SER A 1 374 ? -0.226 -5.373 17.521 1.00 80.25 374 SER A CA 1
ATOM 2996 C C . SER A 1 374 ? -1.213 -6.485 17.897 1.00 80.25 374 SER A C 1
ATOM 2998 O O . SER A 1 374 ? -1.503 -6.685 19.076 1.00 80.25 374 SER A O 1
ATOM 3000 N N . ALA A 1 375 ? -1.654 -7.292 16.925 1.00 77.00 375 ALA A N 1
ATOM 3001 C CA . ALA A 1 375 ? -2.584 -8.406 17.166 1.00 77.00 375 ALA A CA 1
ATOM 3002 C C . ALA A 1 375 ? -2.107 -9.376 18.268 1.00 77.00 375 ALA A C 1
ATOM 3004 O O . ALA A 1 375 ? -2.906 -9.868 19.071 1.00 77.00 375 ALA A O 1
ATOM 3005 N N . LYS A 1 376 ? -0.787 -9.598 18.366 1.00 82.69 376 LYS A N 1
ATOM 3006 C CA . LYS A 1 376 ? -0.157 -10.385 19.438 1.00 82.69 376 LYS A CA 1
ATOM 3007 C C . LYS A 1 376 ? -0.396 -9.762 20.816 1.00 82.69 376 LYS A C 1
ATOM 3009 O O . LYS A 1 376 ? -0.777 -10.471 21.747 1.00 82.69 376 LYS A O 1
ATOM 3014 N N . ASN A 1 377 ? -0.179 -8.456 20.955 1.00 82.81 377 ASN A N 1
ATOM 3015 C CA . ASN A 1 377 ? -0.382 -7.750 22.220 1.00 82.81 377 ASN A CA 1
ATOM 3016 C C . ASN A 1 377 ? -1.868 -7.602 22.548 1.00 82.81 377 ASN A C 1
ATOM 3018 O O . ASN A 1 377 ? -2.235 -7.767 23.705 1.00 82.81 377 ASN A O 1
ATOM 3022 N N . THR A 1 378 ? -2.734 -7.414 21.552 1.00 82.50 378 THR A N 1
ATOM 3023 C CA . THR A 1 378 ? -4.188 -7.433 21.754 1.00 82.50 378 THR A CA 1
ATOM 3024 C C . THR A 1 378 ? -4.665 -8.783 22.277 1.00 82.50 378 THR A C 1
ATOM 3026 O O . THR A 1 378 ? -5.451 -8.831 23.215 1.00 82.50 378 THR A O 1
ATOM 3029 N N . SER A 1 379 ? -4.148 -9.891 21.740 1.00 82.75 379 SER A N 1
ATOM 3030 C CA . SER A 1 379 ? -4.494 -11.237 22.222 1.00 82.75 379 SER A CA 1
ATOM 3031 C C . SER A 1 379 ? -4.055 -11.455 23.674 1.00 82.75 379 SER A C 1
ATOM 3033 O O . SER A 1 379 ? -4.814 -11.994 24.477 1.00 82.75 379 SER A O 1
ATOM 3035 N N . LYS A 1 380 ? -2.856 -10.977 24.044 1.00 84.56 380 LYS A N 1
ATOM 3036 C CA . LYS A 1 380 ? -2.384 -10.986 25.439 1.00 84.56 380 LYS A CA 1
ATOM 3037 C C . LYS A 1 380 ? -3.261 -10.126 26.349 1.00 84.56 380 LYS A C 1
ATOM 3039 O O . LYS A 1 380 ? -3.642 -10.588 27.417 1.00 84.56 380 LYS A O 1
ATOM 3044 N N . ALA A 1 381 ? -3.593 -8.912 25.912 1.00 83.69 381 ALA A N 1
ATOM 3045 C CA . ALA A 1 381 ? -4.441 -7.982 26.647 1.00 83.69 381 ALA A CA 1
ATOM 3046 C C . ALA A 1 381 ? -5.828 -8.582 26.905 1.00 83.69 381 ALA A C 1
ATOM 3048 O O . ALA A 1 381 ? -6.316 -8.526 28.027 1.00 83.69 381 ALA A O 1
ATOM 3049 N N . LYS A 1 382 ? -6.429 -9.232 25.900 1.00 80.62 382 LYS A N 1
ATOM 3050 C CA . LYS A 1 382 ? -7.705 -9.947 26.043 1.00 80.62 382 LYS A CA 1
ATOM 3051 C C . LYS A 1 382 ? -7.619 -11.093 27.041 1.00 80.62 382 LYS A C 1
ATOM 3053 O O . LYS A 1 382 ? -8.445 -11.154 27.941 1.00 80.62 382 LYS A O 1
ATOM 3058 N N . LYS A 1 383 ? -6.616 -11.967 26.905 1.00 84.94 383 LYS A N 1
ATOM 3059 C CA . LYS A 1 383 ? -6.428 -13.098 27.823 1.00 84.94 383 LYS A CA 1
ATOM 3060 C C . LYS A 1 383 ? -6.280 -12.616 29.267 1.00 84.94 383 LYS A C 1
ATOM 3062 O O . LYS A 1 383 ? -6.979 -13.102 30.145 1.00 84.94 383 LYS A O 1
ATOM 3067 N N . TRP A 1 384 ? -5.429 -11.615 29.485 1.00 83.31 384 TRP A N 1
ATOM 3068 C CA . TRP A 1 384 ? -5.254 -11.008 30.801 1.00 83.31 384 TRP A CA 1
ATOM 3069 C C . TRP A 1 384 ? -6.551 -10.377 31.318 1.00 83.31 384 TRP A C 1
ATOM 3071 O O . TRP A 1 384 ? -6.893 -10.544 32.482 1.00 83.31 384 TRP A O 1
ATOM 3081 N N . TRP A 1 385 ? -7.304 -9.689 30.456 1.00 83.31 385 TRP A N 1
ATOM 3082 C CA . TRP A 1 385 ? -8.577 -9.069 30.823 1.00 83.31 385 TRP A CA 1
ATOM 3083 C C . TRP A 1 385 ? -9.635 -10.096 31.241 1.00 83.31 385 TRP A C 1
ATOM 3085 O O . TRP A 1 385 ? -10.357 -9.889 32.216 1.00 83.31 385 TRP A O 1
ATOM 3095 N N . GLU A 1 386 ? -9.728 -11.212 30.515 1.00 82.19 386 GLU A N 1
ATOM 3096 C CA . GLU A 1 386 ? -10.610 -12.333 30.847 1.00 82.19 386 GLU A CA 1
ATOM 3097 C C . GLU A 1 386 ? -10.203 -12.985 32.175 1.00 82.19 386 GLU A C 1
ATOM 3099 O O . GLU A 1 386 ? -11.056 -13.171 33.041 1.00 82.19 386 GLU A O 1
ATOM 3104 N N . GLU A 1 387 ? -8.911 -13.267 32.369 1.00 83.50 387 GLU A N 1
ATOM 3105 C CA . GLU A 1 387 ? -8.375 -13.835 33.613 1.00 83.50 387 GLU A CA 1
ATOM 3106 C C . GLU A 1 387 ? -8.639 -12.908 34.806 1.00 83.50 387 GLU A C 1
ATOM 3108 O O . GLU A 1 387 ? -9.233 -13.333 35.796 1.00 83.50 387 GLU A O 1
ATOM 3113 N N . ARG A 1 388 ? -8.319 -11.615 34.682 1.00 78.38 388 ARG A N 1
ATOM 3114 C CA . ARG A 1 388 ? -8.522 -10.613 35.736 1.00 78.38 388 ARG A CA 1
ATOM 3115 C C . ARG A 1 388 ? -9.978 -10.500 36.173 1.00 78.38 388 ARG A C 1
ATOM 3117 O O . ARG A 1 388 ? -10.243 -10.444 37.373 1.00 78.38 388 ARG A O 1
ATOM 3124 N N . ARG A 1 389 ? -10.929 -10.495 35.228 1.00 75.38 389 ARG A N 1
ATOM 3125 C CA . ARG A 1 389 ? -12.372 -10.456 35.543 1.00 75.38 389 ARG A CA 1
ATOM 3126 C C . ARG A 1 389 ? -12.834 -11.661 36.363 1.00 75.38 389 ARG A C 1
ATOM 3128 O O . ARG A 1 389 ? -13.837 -11.546 37.064 1.00 75.38 389 ARG A O 1
ATOM 3135 N N . LEU A 1 390 ? -12.142 -12.795 36.253 1.00 75.62 390 LEU A N 1
ATOM 3136 C CA . LEU A 1 390 ? -12.462 -14.028 36.970 1.00 75.62 390 LEU A CA 1
ATOM 3137 C C . LEU A 1 390 ? -11.744 -14.126 38.323 1.00 75.62 390 LEU A C 1
ATOM 3139 O O . LEU A 1 390 ? -12.294 -14.725 39.245 1.00 75.62 390 LEU A O 1
ATOM 3143 N N . THR A 1 391 ? -10.532 -13.573 38.446 1.00 72.31 391 THR A N 1
ATOM 3144 C CA . THR A 1 391 ? -9.646 -13.845 39.591 1.00 72.31 391 THR A CA 1
ATOM 3145 C C . THR A 1 391 ? -9.501 -12.706 40.592 1.00 72.31 391 THR A C 1
ATOM 3147 O O . THR A 1 391 ? -9.198 -12.982 41.751 1.00 72.31 391 THR A O 1
ATOM 3150 N N . GLU A 1 392 ? -9.671 -11.439 40.201 1.00 65.62 392 GLU A N 1
ATOM 3151 C CA . GLU A 1 392 ? -9.451 -10.332 41.136 1.00 65.62 392 GLU A CA 1
ATOM 3152 C C . GLU A 1 392 ? -10.698 -10.055 42.000 1.00 65.62 392 GLU A C 1
ATOM 3154 O O . GLU A 1 392 ? -11.773 -9.745 41.474 1.00 65.62 392 GLU A O 1
ATOM 3159 N N . PRO A 1 393 ? -10.583 -10.108 43.344 1.00 57.75 393 PRO A N 1
ATOM 3160 C CA . PRO A 1 393 ? -11.632 -9.604 44.218 1.00 57.75 393 PRO A CA 1
ATOM 3161 C C . PRO A 1 393 ? -11.848 -8.115 43.923 1.00 57.75 393 PRO A C 1
ATOM 3163 O O . PRO A 1 393 ? -10.884 -7.383 43.717 1.00 57.75 393 PRO A O 1
ATOM 3166 N N . ARG A 1 394 ? -13.096 -7.626 43.971 1.00 61.78 394 ARG A N 1
ATOM 3167 C CA . ARG A 1 394 ? -13.456 -6.195 43.814 1.00 61.78 394 ARG A CA 1
ATOM 3168 C C . ARG A 1 394 ? -12.949 -5.298 44.972 1.00 61.78 394 ARG A C 1
ATOM 3170 O O . ARG A 1 394 ? -13.653 -4.400 45.429 1.00 61.78 394 ARG A O 1
ATOM 3177 N N . ALA A 1 395 ? -11.759 -5.562 45.509 1.00 51.53 395 ALA A N 1
ATOM 3178 C CA . ALA A 1 395 ? -11.195 -4.951 46.712 1.00 51.53 395 ALA A CA 1
ATOM 3179 C C . ALA A 1 395 ? -10.899 -3.440 46.557 1.00 51.53 395 ALA A C 1
ATOM 3181 O O . ALA A 1 395 ? -10.843 -2.704 47.540 1.00 51.53 395 ALA A O 1
ATOM 3182 N N . HIS A 1 396 ? -10.791 -2.955 45.321 1.00 53.22 396 HIS A N 1
ATOM 3183 C CA . HIS A 1 396 ? -10.565 -1.562 44.894 1.00 53.22 396 HIS A CA 1
ATOM 3184 C C . HIS A 1 396 ? -11.797 -0.646 44.947 1.00 53.22 396 HIS A C 1
ATOM 3186 O O . HIS A 1 396 ? -11.692 0.534 44.598 1.00 53.22 396 HIS A O 1
ATOM 3192 N N . LEU A 1 397 ? -12.929 -1.121 45.483 1.00 53.78 397 LEU A N 1
ATOM 3193 C CA . LEU A 1 397 ? -14.029 -0.260 45.955 1.00 53.78 397 LEU A CA 1
ATOM 3194 C C . LEU A 1 397 ? -13.576 0.786 47.003 1.00 53.78 397 LEU A C 1
ATOM 3196 O O . LEU A 1 397 ? -14.352 1.662 47.365 1.00 53.78 397 LEU A O 1
ATOM 3200 N N . ARG A 1 398 ? -12.330 0.706 47.496 1.00 56.75 398 ARG A N 1
ATOM 3201 C CA . ARG A 1 398 ? -11.767 1.589 48.528 1.00 56.75 398 ARG A CA 1
ATOM 3202 C C . ARG A 1 398 ? -11.048 2.841 48.022 1.00 56.75 398 ARG A C 1
ATOM 3204 O O . ARG A 1 398 ? -10.828 3.734 48.830 1.00 56.75 398 ARG A O 1
ATOM 3211 N N . ILE A 1 399 ? -10.670 2.931 46.742 1.00 60.56 399 ILE A N 1
ATOM 3212 C CA . ILE A 1 399 ? -10.114 4.188 46.209 1.00 60.56 399 ILE A CA 1
ATOM 3213 C C . ILE A 1 399 ? -11.310 5.089 45.879 1.00 60.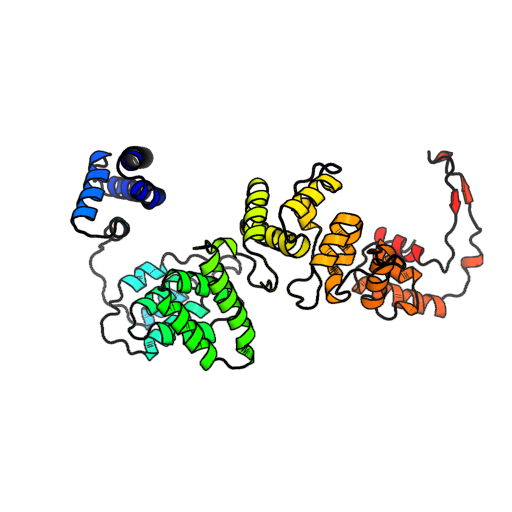56 399 ILE A C 1
ATOM 3215 O O . ILE A 1 399 ? -12.071 4.715 44.977 1.00 60.56 399 ILE A O 1
ATOM 3219 N N . PRO A 1 400 ? -11.511 6.219 46.581 1.00 64.00 400 PRO A N 1
ATOM 3220 C CA . PRO A 1 400 ? -12.644 7.103 46.335 1.00 64.00 400 PRO A CA 1
ATOM 3221 C C . PRO A 1 400 ? -12.646 7.594 44.885 1.00 64.00 400 PRO A C 1
ATOM 3223 O O . PRO A 1 400 ? -11.604 7.642 44.230 1.00 64.00 400 PRO A O 1
ATOM 3226 N N . ASN A 1 401 ? -13.824 7.938 44.365 1.00 67.25 401 ASN A N 1
ATOM 3227 C CA . ASN A 1 401 ? -13.896 8.656 43.099 1.00 67.25 401 ASN A CA 1
ATOM 3228 C C . ASN A 1 401 ? -13.266 10.027 43.318 1.00 67.25 401 ASN A C 1
ATOM 3230 O O . ASN A 1 401 ? -13.794 10.837 44.076 1.00 67.25 401 ASN A O 1
ATOM 3234 N N . ILE A 1 402 ? -12.112 10.243 42.698 1.00 70.44 402 ILE A N 1
ATOM 3235 C CA . ILE A 1 402 ? -11.432 11.527 42.732 1.00 70.44 402 ILE A CA 1
ATOM 3236 C C . ILE A 1 402 ? -11.797 12.254 41.442 1.00 70.44 402 ILE A C 1
ATOM 3238 O O . ILE A 1 402 ? -11.612 11.708 40.352 1.00 70.44 402 ILE A O 1
ATOM 3242 N N . GLU A 1 403 ? -12.350 13.456 41.587 1.00 73.00 403 GLU A N 1
ATOM 3243 C CA . GLU A 1 403 ? -12.560 14.395 40.491 1.00 73.00 403 GLU A CA 1
ATOM 3244 C C . GLU A 1 403 ? -11.662 15.609 40.717 1.00 73.00 403 GLU A C 1
ATOM 3246 O O . GLU A 1 403 ? -11.712 16.221 41.784 1.00 73.00 403 GLU A O 1
ATOM 3251 N N . PHE A 1 404 ? -10.846 15.956 39.724 1.00 77.75 404 PHE A N 1
ATOM 3252 C CA . PHE A 1 404 ? -10.012 17.157 39.759 1.00 77.75 404 PHE A CA 1
ATOM 3253 C C . PHE A 1 404 ? -10.478 18.147 38.690 1.00 77.75 404 PHE A C 1
ATOM 3255 O O . PHE A 1 404 ? -10.629 17.775 37.521 1.00 77.75 404 PHE A O 1
ATOM 3262 N N . ASP A 1 405 ? -10.684 19.406 39.086 1.00 79.25 405 ASP A N 1
ATOM 3263 C CA . ASP A 1 405 ? -10.788 20.525 38.149 1.00 79.25 405 ASP A CA 1
ATOM 3264 C C . ASP A 1 405 ? -9.388 20.821 37.605 1.00 79.25 405 ASP A C 1
ATOM 3266 O O . ASP A 1 405 ? -8.446 21.066 38.359 1.00 79.25 405 ASP A O 1
ATOM 3270 N N . CYS A 1 406 ? -9.236 20.757 36.286 1.00 84.25 406 CYS A N 1
ATOM 3271 C CA . CYS A 1 406 ? -7.933 20.876 35.643 1.00 84.25 406 CYS A CA 1
ATOM 3272 C C . CYS A 1 406 ? -7.523 22.334 35.380 1.00 84.25 406 CYS A C 1
ATOM 3274 O O . CYS A 1 406 ? -6.525 22.575 34.700 1.00 84.25 406 CYS A O 1
ATOM 3276 N N . THR A 1 407 ? -8.256 23.314 35.917 1.00 88.12 407 THR A N 1
ATOM 3277 C CA . THR A 1 407 ? -7.928 24.741 35.790 1.00 88.12 407 THR A CA 1
ATOM 3278 C C . THR A 1 407 ? -6.517 25.047 36.308 1.00 88.12 407 THR A C 1
ATOM 3280 O O . THR A 1 407 ? -5.766 25.744 35.629 1.00 88.12 407 THR A O 1
ATOM 3283 N N . GLU A 1 408 ? -6.102 24.461 37.438 1.00 81.69 408 GLU A N 1
ATOM 3284 C CA . GLU A 1 408 ? -4.744 24.632 37.997 1.00 81.69 408 GLU A CA 1
ATOM 3285 C C . GLU A 1 408 ? -3.643 23.984 37.138 1.00 81.69 408 GLU A C 1
ATOM 3287 O O . GLU A 1 408 ? -2.483 24.384 37.202 1.00 81.69 408 GLU A O 1
ATOM 3292 N N . LEU A 1 409 ? -4.008 23.023 36.284 1.00 81.31 409 LEU A N 1
ATOM 3293 C CA . LEU A 1 409 ? -3.116 22.391 35.306 1.00 81.31 409 LEU A CA 1
ATOM 3294 C C . LEU A 1 409 ? -3.094 23.142 33.961 1.00 81.31 409 LEU A C 1
ATOM 3296 O O . LEU A 1 409 ? -2.500 22.662 32.997 1.00 81.31 409 LEU A O 1
ATOM 3300 N N . GLY A 1 410 ? -3.759 24.300 33.867 1.00 85.50 410 GLY A N 1
ATOM 3301 C CA . GLY A 1 410 ? -3.876 25.072 32.629 1.00 85.50 410 GLY A CA 1
ATOM 3302 C C . GLY A 1 410 ? -4.874 24.491 31.621 1.00 85.50 410 GLY A C 1
ATOM 3303 O O . GLY A 1 410 ? -4.822 24.840 30.443 1.00 85.50 410 GLY A O 1
ATOM 3304 N N . LEU A 1 411 ? -5.789 23.620 32.064 1.00 82.56 411 LEU A N 1
ATOM 3305 C CA . LEU A 1 411 ? -6.822 22.984 31.238 1.00 82.56 411 LEU A CA 1
ATOM 3306 C C . LEU A 1 411 ? -8.232 23.362 31.740 1.00 82.56 411 LEU A C 1
ATOM 3308 O O . LEU A 1 411 ? -8.970 22.504 32.234 1.00 82.56 411 LEU A O 1
ATOM 3312 N N . PRO A 1 412 ? -8.636 24.643 31.641 1.00 86.88 412 PRO A N 1
ATOM 3313 C CA . PRO A 1 412 ? -9.931 25.096 32.140 1.00 86.88 412 PRO A CA 1
ATOM 3314 C C . PRO A 1 412 ? -11.088 24.381 31.426 1.00 86.88 412 PRO A C 1
ATOM 3316 O O . PRO A 1 412 ? -11.108 24.267 30.200 1.00 86.88 412 PRO A O 1
ATOM 3319 N N . GLY A 1 413 ? -12.060 23.897 32.204 1.00 84.75 413 GLY A N 1
ATOM 3320 C CA . GLY A 1 413 ? -13.235 23.170 31.705 1.00 84.75 413 GLY A CA 1
ATOM 3321 C C . GLY A 1 413 ? -13.049 21.656 31.546 1.00 84.75 413 GLY A C 1
ATOM 3322 O O . GLY A 1 413 ? -14.026 20.959 31.266 1.00 84.75 413 GLY A O 1
ATOM 3323 N N . TYR A 1 414 ? -11.841 21.130 31.763 1.00 80.62 414 TYR A N 1
ATOM 3324 C CA . TYR A 1 414 ? -11.591 19.689 31.804 1.00 80.62 414 TYR A CA 1
ATOM 3325 C C . TYR A 1 414 ? -11.747 19.145 33.228 1.00 80.62 414 TYR A C 1
ATOM 3327 O O . TYR A 1 414 ? -11.369 19.790 34.208 1.00 80.62 414 TYR A O 1
ATOM 3335 N N . LYS A 1 415 ? -12.288 17.927 33.333 1.00 79.88 415 LYS A N 1
ATOM 3336 C CA . LYS A 1 415 ? -12.388 17.165 34.581 1.00 79.88 415 LYS A CA 1
ATOM 3337 C C . LYS A 1 415 ? -11.699 15.821 34.405 1.00 79.88 415 LYS A C 1
ATOM 3339 O O . LYS A 1 415 ? -12.044 15.082 33.483 1.00 79.88 415 LYS A O 1
ATOM 3344 N N . PHE A 1 416 ? -10.771 15.488 35.297 1.00 80.00 416 PHE A N 1
ATOM 3345 C CA . PHE A 1 416 ? -10.257 14.123 35.386 1.00 80.00 416 PHE A CA 1
ATOM 3346 C C . PHE A 1 416 ? -11.116 13.310 36.341 1.00 80.00 416 PHE A C 1
ATOM 3348 O O . PHE A 1 416 ? -11.452 13.779 37.424 1.00 80.00 416 PHE A O 1
ATOM 3355 N N . GLN A 1 417 ? -11.458 12.094 35.927 1.00 77.94 417 GLN A N 1
ATOM 3356 C CA . GLN A 1 417 ? -12.211 11.134 36.722 1.00 77.94 417 GLN A CA 1
ATOM 3357 C C . GLN A 1 417 ? -11.440 9.821 36.781 1.00 77.94 417 GLN A C 1
ATOM 3359 O O . GLN A 1 417 ? -10.788 9.414 35.817 1.00 77.94 417 GLN A O 1
ATOM 3364 N N . LYS A 1 418 ? -11.548 9.138 37.918 1.00 76.88 418 LYS A N 1
ATOM 3365 C CA . LYS A 1 418 ? -11.062 7.768 38.064 1.00 76.88 418 LYS A CA 1
ATOM 3366 C C . LYS A 1 418 ? -11.778 6.859 37.055 1.00 76.88 418 LYS A C 1
ATOM 3368 O O . LYS A 1 418 ? -13.006 6.790 37.051 1.00 76.88 418 LYS A O 1
ATOM 3373 N N . LEU A 1 419 ? -11.012 6.130 36.242 1.00 75.25 419 LEU A N 1
ATOM 3374 C CA . LEU A 1 419 ? -11.567 5.103 35.360 1.00 75.25 419 LEU A CA 1
ATOM 3375 C C . LEU A 1 419 ? -12.240 3.998 36.184 1.00 75.25 419 LEU A C 1
ATOM 3377 O O . LEU A 1 419 ? -11.772 3.627 37.267 1.00 75.25 419 LEU A O 1
ATOM 3381 N N . SER A 1 420 ? -13.338 3.453 35.659 1.00 74.88 420 SER A N 1
ATOM 3382 C CA . SER A 1 420 ? -13.926 2.243 36.231 1.00 74.88 420 SER A CA 1
ATOM 3383 C C . SER A 1 420 ? -12.886 1.123 36.228 1.00 74.88 420 SER A C 1
ATOM 3385 O O . SER A 1 420 ? -12.062 1.023 35.323 1.00 74.88 420 SER A O 1
ATOM 3387 N N . HIS A 1 421 ? -12.941 0.244 37.224 1.00 72.25 421 HIS A N 1
ATOM 3388 C CA . HIS A 1 421 ? -12.081 -0.936 37.246 1.00 72.25 421 HIS A CA 1
ATOM 3389 C C . HIS A 1 421 ? -12.266 -1.822 36.007 1.00 72.25 421 HIS A C 1
ATOM 3391 O O . HIS A 1 421 ? -11.322 -2.443 35.529 1.00 72.25 421 HIS A O 1
ATOM 3397 N N . ASP A 1 422 ? -13.492 -1.861 35.489 1.00 73.88 422 ASP A N 1
ATOM 3398 C CA . ASP A 1 422 ? -13.841 -2.652 34.315 1.00 73.88 422 ASP A CA 1
ATOM 3399 C C . ASP A 1 422 ? -13.670 -1.839 33.018 1.00 73.88 422 ASP A C 1
ATOM 3401 O O . ASP A 1 422 ? -14.196 -2.210 31.969 1.00 73.88 422 ASP A O 1
ATOM 3405 N N . ASP A 1 423 ? -12.947 -0.716 33.078 1.00 79.19 423 ASP A N 1
ATOM 3406 C CA . ASP A 1 423 ? -12.607 0.078 31.908 1.00 79.19 423 ASP A CA 1
ATOM 3407 C C . ASP A 1 423 ? -11.316 -0.433 31.252 1.00 79.19 423 ASP A C 1
ATOM 3409 O O . ASP A 1 423 ? -10.232 -0.405 31.835 1.00 79.19 423 ASP A O 1
ATOM 3413 N N . ALA A 1 424 ? -11.425 -0.873 30.000 1.00 78.94 424 ALA A N 1
ATOM 3414 C CA . ALA A 1 424 ? -10.306 -1.373 29.210 1.00 78.94 424 ALA A CA 1
ATOM 3415 C C . ALA A 1 424 ? -9.195 -0.326 28.976 1.00 78.94 424 ALA A C 1
ATOM 3417 O O . ALA A 1 424 ? -8.069 -0.710 28.655 1.00 78.94 424 ALA A O 1
ATOM 3418 N N . HIS A 1 425 ? -9.466 0.974 29.156 1.00 78.94 425 HIS A N 1
ATOM 3419 C CA . HIS A 1 425 ? -8.459 2.033 29.025 1.00 78.94 425 HIS A CA 1
ATOM 3420 C C . HIS A 1 425 ? -7.270 1.857 29.987 1.00 78.94 425 HIS A C 1
ATOM 3422 O O . HIS A 1 425 ? -6.161 2.273 29.642 1.00 78.94 425 HIS A O 1
ATOM 3428 N N . ILE A 1 426 ? -7.439 1.174 31.131 1.00 76.62 426 ILE A N 1
ATOM 3429 C CA . ILE A 1 426 ? -6.335 0.918 32.079 1.00 76.62 426 ILE A CA 1
ATOM 3430 C C . ILE A 1 426 ? -5.190 0.119 31.438 1.00 76.62 426 ILE A C 1
ATOM 3432 O O . ILE A 1 426 ? -4.019 0.336 31.742 1.00 76.62 426 ILE A O 1
ATOM 3436 N N . LEU A 1 427 ? -5.518 -0.775 30.501 1.00 76.44 427 LEU A N 1
ATOM 3437 C CA . LEU A 1 427 ? -4.538 -1.617 29.821 1.00 76.44 427 LEU A CA 1
ATOM 3438 C C . LEU A 1 427 ? -3.626 -0.818 28.891 1.00 76.44 427 LEU A C 1
ATOM 3440 O O . LEU A 1 427 ? -2.494 -1.229 28.641 1.00 76.44 427 LEU A O 1
ATOM 3444 N N . MET A 1 428 ? -4.107 0.307 28.358 1.00 77.00 428 MET A N 1
ATOM 3445 C CA . MET A 1 428 ? -3.298 1.136 27.461 1.00 77.00 428 MET A CA 1
ATOM 3446 C C . MET A 1 428 ? -2.311 1.983 28.223 1.00 77.00 428 MET A C 1
ATOM 3448 O O . MET A 1 428 ? -1.183 2.122 27.765 1.00 77.00 428 MET A O 1
ATOM 3452 N N . LEU A 1 429 ? -2.705 2.497 29.388 1.00 72.06 429 LEU A N 1
ATOM 3453 C CA . LEU A 1 429 ? -1.783 3.190 30.280 1.00 72.06 429 LEU A CA 1
ATOM 3454 C C . LEU A 1 429 ? -0.560 2.313 30.547 1.00 72.06 429 LEU A C 1
ATOM 3456 O O . LEU A 1 429 ? 0.542 2.727 30.206 1.00 72.06 429 LEU A O 1
ATOM 3460 N N . GLY A 1 430 ? -0.762 1.063 30.975 1.00 72.56 430 GLY A N 1
ATOM 3461 C CA . GLY A 1 430 ? 0.355 0.140 31.187 1.00 72.56 430 GLY A CA 1
ATOM 3462 C C . GLY A 1 430 ? 1.128 -0.230 29.916 1.00 72.56 430 GLY A C 1
ATOM 3463 O O . GLY A 1 430 ? 2.345 -0.399 29.960 1.00 72.56 430 GLY A O 1
ATOM 3464 N N . TYR A 1 431 ? 0.459 -0.304 28.758 1.00 71.12 431 TYR A N 1
ATOM 3465 C CA . TYR A 1 431 ? 1.134 -0.523 27.474 1.00 71.12 431 TYR A CA 1
ATOM 3466 C C . TYR A 1 431 ? 2.087 0.625 27.101 1.00 71.12 431 TYR A C 1
ATOM 3468 O O . TYR A 1 431 ? 3.167 0.367 26.571 1.00 71.12 431 TYR A O 1
ATOM 3476 N N . TYR A 1 432 ? 1.707 1.875 27.382 1.00 67.94 432 TYR A N 1
ATOM 3477 C CA . TYR A 1 432 ? 2.495 3.061 27.037 1.00 67.94 432 TYR A CA 1
ATOM 3478 C C . TYR A 1 432 ? 3.555 3.417 28.076 1.00 67.94 432 TYR A C 1
ATOM 3480 O O . TYR A 1 432 ? 4.651 3.831 27.703 1.00 67.94 432 TYR A O 1
ATOM 3488 N N . THR A 1 433 ? 3.248 3.274 29.363 1.00 73.44 433 THR A N 1
ATOM 3489 C CA . THR A 1 433 ? 4.185 3.610 30.444 1.00 73.44 433 THR A CA 1
ATOM 3490 C C . THR A 1 433 ? 5.179 2.486 30.714 1.00 73.44 433 THR A C 1
ATOM 3492 O O . THR A 1 433 ? 6.205 2.720 31.347 1.00 73.44 433 THR A O 1
ATOM 3495 N N . GLY A 1 434 ? 4.882 1.259 30.265 1.00 65.50 434 GLY A N 1
ATOM 3496 C CA . GLY A 1 434 ? 5.621 0.066 30.678 1.00 65.50 434 GLY A CA 1
ATOM 3497 C C . GLY A 1 434 ? 5.496 -0.219 32.179 1.00 65.50 434 GLY A C 1
ATOM 3498 O O . GLY A 1 434 ? 6.250 -1.033 32.706 1.00 65.50 434 GLY A O 1
ATOM 3499 N N . CYS A 1 435 ? 4.566 0.454 32.860 1.00 58.97 435 CYS A N 1
ATOM 3500 C CA . CYS A 1 435 ? 4.372 0.411 34.299 1.00 58.97 435 CYS A CA 1
ATOM 3501 C C . CYS A 1 435 ? 2.973 -0.126 34.617 1.00 58.97 435 CYS A C 1
ATOM 3503 O O . CYS A 1 435 ? 2.000 0.210 33.947 1.00 58.97 435 CYS A O 1
ATOM 3505 N N . CYS A 1 436 ? 2.876 -1.001 35.616 1.00 51.03 436 CYS A N 1
ATOM 3506 C CA . CYS A 1 436 ? 1.601 -1.525 36.115 1.00 51.03 436 CYS A CA 1
ATOM 3507 C C . CYS A 1 436 ? 0.994 -0.682 37.251 1.00 51.03 436 CYS A C 1
ATOM 3509 O O . CYS A 1 436 ? -0.107 -1.000 37.703 1.00 51.03 436 CYS A O 1
ATOM 3511 N N . GLU A 1 437 ? 1.726 0.336 37.708 1.00 46.19 437 GLU A N 1
ATOM 3512 C CA . GLU A 1 437 ? 1.279 1.427 38.590 1.00 46.19 437 GLU A CA 1
ATOM 3513 C C . GLU A 1 437 ? 0.787 2.601 37.743 1.00 46.19 437 GLU A C 1
ATOM 3515 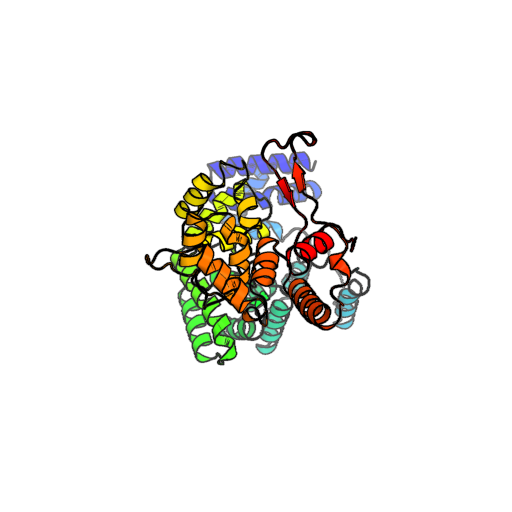O O . GLU A 1 437 ? -0.234 3.209 38.139 1.00 46.19 437 GLU A O 1
#

Foldseek 3Di:
DLVVLLVQLVVLLVVCCVVPVVVSVVCVVPSSVLSNLCVVVVHDRHSVVSNVVVVVCVVVVHDPVCSPVPRDDDDDDDDDDPVRVVVVVCPPVPPDPPDDDDDPPVVVNVVVPPPPVPDDDPVRLLVQLLVCLQVLVLVSNVVSLVPDPPSLVSVLSNLVRHDLLSNLLSLLVVLVVDDPVSLVVSLVVNVVPDDPVCVQSSVVSVVVNVVCVVVPRDDSLLCAQCSQARCVQADVVQLVVQLVLCVVVDPDSNLSSVLSRLCCLQQVHVVLLVLLCVVPVVVPVDRSSVLSVLADADGDDPQAPSPQLSVVCSVPPPLCRLLRNQCNQVRHADADPVRHRDSVVSLVSSLVRLAPPCVVPVQLSSVCSVVVPDNVVSNVLVVVLVVCVVPDDPPVVPPDWDWDQCVVVVDHPDIDTDDDPNHSVLVVVCVVVVDND